Protein AF-A0A535MJB3-F1 (afdb_monomer_lite)

Foldseek 3Di:
DDQALQVLCQVPVAKDKDLALVDDPSGDPVCSVVCVVVLFGIKIKHFQDDPRHGPGIDMDTDSDRDDQDPVNNVVVNVVSPVVSVVVVVVVVVVVVVVVVVVVVVVVVVVVVVVVLVVLLVVLLVVLVVCVVVVHDLQVLQVSLCVVPVWKKFWAFPVRHTPYTVVRPDDCPQVSVVVVVVVVVDDDDFDQWDQGPVLQAIKGWDWQDDPRDTGTIMITGDRYRDDPSSVSNRNSSSPSNNVSVVVVVVVVVVVQVLLQLLLCQLQPNDPVSLVVSVVVCVVVVFQLQAWKKKKKKFKPCLVVLCVVVVNDPVVSVVLQVVLQVLLQVLLVVQVHDSRWDDDPRMIMGIHRDQDPVVVVVSLVSSQVVSCVSPPPIAMAMFMFHTDSDSNCNNVSVQLRVLQSVQCPDVVSPRGGYSVPCQCVSQVRRPDDDRPLVVLLCLQCVLVVVCCVVVVDPLLVLLVLCVVVVNDLVRSCVVVVHDSVVSVVSVVVSCVRRVADCVDPSSNVSSVSSSVSVVVVVVD

Sequence (522 aa):
RGQGLAGRVLQTTQPVQVDDYSHTRVISDDFIPLAQMESVRSALGAPLTVRGDIIGVLEVWRRRRSVFAAHEVRRLVAMADLVTIAIENARLNDAQATSMRRLETAYDTLERRVEATRQSAVMQRALIQLLLEGAGLAAIARSVATLTGDRVAILSTTLDALATHPRDLDITAMRTELRRVRRDRKGGAVAPIRMRDGGGWLSVHPIQAAGDSFGHVCLLGDDTPGDAEEIVIGQAALVAALHHLEQRAADEARADARDEIIWDLLHGSDEYQRAAARRAERLHIDLRRPHRVFCCQLQDIDLIARQEGLEPARTERARHQMRRILQRVSAQYGGPDLVSLRGNAMVAVAPCTDPASARALTAAATEQMTAVLPGLTTTWGVSRPHSNPLDYGVAYREATIAMRVAARPGGGDSAVFDELGVTRLLLAPGDQPDLAEYVKEVLGPVLDYDRERSTPLIATLRAYLESDCSLNAAAQRLSVHHKTLRYRLNRIGELTRLDLRRHEDRFRADLALRILQVSCSA

Secondary structure (DSSP, 8-state):
---SHHHHHHHHSS-EEES-TTS-SSS-GGGHHHHHHTT--EEEEEEEEETTEEEEEEEEEESS--PPPHHHHHHHHHHHHHHHHHHHHHHHHHHHHHHHHHHHHHHHHHHHHHHHHHHHHHHHHHHHHHHHTT--HHHHHHHHHHHHSSEEEEEETT--EEEEESTT---HHHHHHHHHHHHH-SSS-EEEEE-TTS--EEEEEEEEETTEEEEEEEEEESSPP-HHHHHHHHHHHHHHHHHHHHHHHHHHHHHHHHHHHHHHHHHS-HHHHHHHHHHHHHTT---SS-EEEEEEEEESHHHHHHHTT--HHHHHHHHHHHHHHHHHHHHHTT--S-EEEETTEEEEEEE--SHHHHHHHHHHHHHHHHHHSTT-EEEEEEPPPBSSGGGHHHHHHHHHHHHHHHTSTTS-SEEEGGG-TTHHHHHSPSS---HHHHHHHHHHHHHHHHHHHT--HHHHHHHHHHTTT-HHHHHHHTT--HHHHHHHHHHHHHHH---TTSHHHHHHHHHHHHHHHHHH--

Radius of gyration: 50.97 Å; chains: 1; bounding box: 108×56×154 Å

Structure (mmCIF, N/CA/C/O backbone):
data_AF-A0A535MJB3-F1
#
_entry.id   AF-A0A535MJB3-F1
#
loop_
_atom_site.group_PDB
_atom_site.id
_atom_site.type_symbol
_atom_site.label_atom_id
_atom_site.label_alt_id
_atom_site.label_comp_id
_atom_site.label_asym_id
_atom_site.label_entity_id
_atom_site.label_seq_id
_atom_site.pdbx_PDB_ins_code
_atom_site.Cartn_x
_atom_site.Cartn_y
_atom_site.Cartn_z
_atom_site.occupancy
_atom_site.B_iso_or_equiv
_atom_site.auth_seq_id
_atom_site.auth_comp_id
_atom_site.auth_asym_id
_atom_site.auth_atom_id
_atom_site.pdbx_PDB_model_num
ATOM 1 N N . ARG A 1 1 ? -31.994 -25.582 77.566 1.00 48.12 1 ARG A N 1
ATOM 2 C CA . ARG A 1 1 ? -33.355 -26.168 77.429 1.00 48.12 1 ARG A CA 1
ATOM 3 C C . ARG A 1 1 ? -34.012 -26.083 78.804 1.00 48.12 1 ARG A C 1
ATOM 5 O O . ARG A 1 1 ? -33.353 -26.446 79.764 1.00 48.12 1 ARG A O 1
ATOM 12 N N . GLY A 1 2 ? -35.191 -25.462 78.905 1.00 57.59 2 GLY A N 1
ATOM 13 C CA . GLY A 1 2 ? -35.684 -24.831 80.142 1.00 57.59 2 GLY A CA 1
ATOM 14 C C . GLY A 1 2 ? -35.956 -25.779 81.318 1.00 57.59 2 GLY A C 1
ATOM 15 O O . GLY A 1 2 ? -36.475 -26.874 81.118 1.00 57.59 2 GLY A O 1
ATOM 16 N N . GLN A 1 3 ? -35.625 -25.321 82.529 1.00 68.25 3 GLN A N 1
ATOM 17 C CA . GLN A 1 3 ? -35.770 -26.041 83.808 1.00 68.25 3 GLN A CA 1
ATOM 18 C C . GLN A 1 3 ? -37.000 -25.587 84.640 1.00 68.25 3 GLN A C 1
ATOM 20 O O . GLN A 1 3 ? -37.340 -26.232 85.630 1.00 68.25 3 GLN A O 1
ATOM 25 N N . GLY A 1 4 ? -37.700 -24.519 84.224 1.00 76.69 4 GLY A N 1
ATOM 26 C CA . GLY A 1 4 ? -38.928 -23.996 84.856 1.00 76.69 4 GLY A CA 1
ATOM 27 C C . GLY A 1 4 ? -40.231 -24.371 84.126 1.00 76.69 4 GLY A C 1
ATOM 28 O O . GLY A 1 4 ? -40.236 -25.246 83.257 1.00 76.69 4 GLY A O 1
ATOM 29 N N . LEU A 1 5 ? -41.337 -23.680 84.443 1.00 82.81 5 LEU A N 1
ATOM 30 C CA . LEU A 1 5 ? -42.672 -23.918 83.861 1.00 82.81 5 LEU A CA 1
ATOM 31 C C . LEU A 1 5 ? -42.659 -23.853 82.324 1.00 82.81 5 LEU A C 1
ATOM 33 O O . LEU A 1 5 ? -43.030 -24.834 81.679 1.00 82.81 5 LEU A O 1
ATOM 37 N N . ALA A 1 6 ? -42.124 -22.777 81.736 1.00 82.81 6 ALA A N 1
ATOM 38 C CA . ALA A 1 6 ? -41.922 -22.646 80.292 1.00 82.81 6 ALA A CA 1
ATOM 39 C C . ALA A 1 6 ? -41.120 -23.806 79.707 1.00 82.81 6 ALA A C 1
ATOM 41 O O . ALA A 1 6 ? -41.426 -24.301 78.627 1.00 82.81 6 ALA A O 1
ATOM 42 N N . GLY A 1 7 ? -40.103 -24.278 80.429 1.00 84.81 7 GLY A N 1
ATOM 43 C CA . GLY A 1 7 ? -39.298 -25.424 80.022 1.00 84.81 7 GLY A CA 1
ATOM 44 C C . GLY A 1 7 ? -40.116 -26.707 79.910 1.00 84.81 7 GLY A C 1
ATOM 45 O O . GLY A 1 7 ? -39.980 -27.440 78.932 1.00 84.81 7 GLY A O 1
ATOM 46 N N . ARG A 1 8 ? -41.008 -26.953 80.874 1.00 85.31 8 ARG A N 1
ATOM 47 C CA . ARG A 1 8 ? -41.922 -28.102 80.859 1.00 85.31 8 ARG A CA 1
ATOM 48 C C . ARG A 1 8 ? -42.970 -27.989 79.761 1.00 85.31 8 ARG A C 1
ATOM 50 O O . ARG A 1 8 ? -43.237 -28.988 79.100 1.00 85.31 8 ARG A O 1
ATOM 57 N N . VAL A 1 9 ? -43.506 -26.797 79.510 1.00 87.81 9 VAL A N 1
ATOM 58 C CA . VAL A 1 9 ? -44.417 -26.554 78.379 1.00 87.81 9 VAL A CA 1
ATOM 59 C C . VAL A 1 9 ? -43.702 -26.803 77.043 1.00 87.81 9 VAL A C 1
ATOM 61 O O . VAL A 1 9 ? -44.231 -27.514 76.192 1.00 87.81 9 VAL A O 1
ATOM 64 N N . LEU A 1 10 ? -42.461 -26.324 76.888 1.00 86.38 10 LEU A N 1
ATOM 65 C CA . LEU A 1 10 ? -41.626 -26.570 75.704 1.00 86.38 10 LEU A CA 1
ATOM 66 C C . LEU A 1 10 ? -41.298 -28.058 75.498 1.00 86.38 10 LEU A C 1
ATOM 68 O O . LEU A 1 10 ? -41.188 -28.507 74.364 1.00 86.38 10 LEU A O 1
ATOM 72 N N . GLN A 1 11 ? -41.123 -28.824 76.579 1.00 86.00 11 GLN A N 1
ATOM 73 C CA . GLN A 1 11 ? -40.849 -30.266 76.514 1.00 86.00 11 GLN A CA 1
ATOM 74 C C . GLN A 1 11 ? -42.094 -31.098 76.202 1.00 86.00 11 GLN A C 1
ATOM 76 O O . GLN A 1 11 ? -41.997 -32.106 75.510 1.00 86.00 11 GLN A O 1
ATOM 81 N N . THR A 1 12 ? -43.240 -30.727 76.775 1.00 86.75 12 THR A N 1
ATOM 82 C CA . THR A 1 12 ? -44.459 -31.547 76.725 1.00 86.75 12 THR A CA 1
ATOM 83 C C . THR A 1 12 ? -45.407 -31.152 75.607 1.00 86.75 12 THR A C 1
ATOM 85 O O . THR A 1 12 ? -46.304 -31.931 75.305 1.00 86.75 12 THR A O 1
ATOM 88 N N . THR A 1 13 ? -45.242 -29.974 74.991 1.00 85.75 13 THR A N 1
ATOM 89 C CA . THR A 1 13 ? -46.183 -29.396 74.005 1.00 85.75 13 THR A CA 1
ATOM 90 C C . THR A 1 13 ? -47.615 -29.251 74.541 1.00 85.75 13 THR A C 1
ATOM 92 O O . THR A 1 13 ? -48.563 -29.106 73.778 1.00 85.75 13 THR A O 1
ATOM 95 N N . GLN A 1 14 ? -47.784 -29.276 75.865 1.00 88.88 14 GLN A N 1
ATOM 96 C CA . GLN A 1 14 ? -49.074 -29.227 76.547 1.00 88.88 14 GLN A CA 1
ATOM 97 C C . GLN A 1 14 ? -49.087 -28.105 77.589 1.00 88.88 14 GLN A C 1
ATOM 99 O O . GLN A 1 14 ? -48.026 -27.713 78.084 1.00 88.88 14 GLN A O 1
ATOM 104 N N . PRO A 1 15 ? -50.268 -27.562 77.936 1.00 90.19 15 PRO A N 1
ATOM 105 C CA . PRO A 1 15 ? -50.373 -26.612 79.029 1.00 90.19 15 PRO A CA 1
ATOM 106 C C . PRO A 1 15 ? -49.953 -27.271 80.348 1.00 90.19 15 PRO A C 1
ATOM 108 O O . PRO A 1 15 ? -50.404 -28.367 80.683 1.00 90.19 15 PRO A O 1
ATOM 111 N N . VAL A 1 16 ? -49.097 -26.591 81.107 1.00 89.44 16 VAL A N 1
ATOM 112 C CA . VAL A 1 16 ? -48.596 -27.060 82.405 1.00 89.44 16 VAL A CA 1
ATOM 113 C C . VAL A 1 16 ? -49.017 -26.061 83.469 1.00 89.44 16 VAL A C 1
ATOM 115 O O . VAL A 1 16 ? -48.871 -24.853 83.286 1.00 89.44 16 VAL A O 1
ATOM 118 N N . GLN A 1 17 ? -49.517 -26.567 84.592 1.00 87.94 17 GLN A N 1
ATOM 119 C CA . GLN A 1 17 ? -49.867 -25.755 85.751 1.00 87.94 17 GLN A CA 1
ATOM 120 C C . GLN A 1 17 ? -49.060 -26.174 86.976 1.00 87.94 17 GLN A C 1
ATOM 122 O O . GLN A 1 17 ? -48.745 -27.350 87.164 1.00 87.94 17 GLN A O 1
ATOM 127 N N . VAL A 1 18 ? -48.746 -25.197 87.816 1.00 86.75 18 VAL A N 1
ATOM 128 C CA . VAL A 1 18 ? -48.123 -25.380 89.124 1.00 86.75 18 VAL A CA 1
ATOM 129 C C . VAL A 1 18 ? -48.975 -24.631 90.138 1.00 86.75 18 VAL A C 1
ATOM 131 O O . VAL A 1 18 ? -49.003 -23.401 90.150 1.00 86.75 18 VAL A O 1
ATOM 134 N N . ASP A 1 19 ? -49.675 -25.383 90.986 1.00 80.88 19 ASP A N 1
ATOM 135 C CA . ASP A 1 19 ? -50.611 -24.821 91.967 1.00 80.88 19 ASP A CA 1
ATOM 136 C C . ASP A 1 19 ? -49.896 -24.254 93.206 1.00 80.88 19 ASP A C 1
ATOM 138 O O . ASP A 1 19 ? -50.425 -23.361 93.871 1.00 80.88 19 ASP A O 1
ATOM 142 N N . ASP A 1 20 ? -48.686 -24.736 93.508 1.00 79.00 20 ASP A N 1
ATOM 143 C CA . ASP A 1 20 ? -47.818 -24.201 94.561 1.00 79.00 20 ASP A CA 1
ATOM 144 C C . ASP A 1 20 ? -46.334 -24.445 94.235 1.00 79.00 20 ASP A C 1
ATOM 146 O O . ASP A 1 20 ? -45.860 -25.581 94.273 1.00 79.00 20 ASP A O 1
ATOM 150 N N . TYR A 1 21 ? -45.590 -23.378 93.936 1.00 75.81 21 TYR A N 1
ATOM 151 C CA . TYR A 1 21 ? -44.147 -23.445 93.652 1.00 75.81 21 TYR A CA 1
ATOM 152 C C . TYR A 1 21 ? -43.311 -23.938 94.841 1.00 75.81 21 TYR A C 1
ATOM 154 O O . TYR A 1 21 ? -42.209 -24.436 94.641 1.00 75.81 21 TYR A O 1
ATOM 162 N N . SER A 1 22 ? -43.827 -23.834 96.069 1.00 68.75 22 SER A N 1
ATOM 163 C CA . SER A 1 22 ? -43.108 -24.185 97.304 1.00 68.75 22 SER A CA 1
ATOM 164 C C . SER A 1 22 ? -43.031 -25.700 97.552 1.00 68.75 22 SER A C 1
ATOM 166 O O . SER A 1 22 ? -42.207 -26.149 98.342 1.00 68.75 22 SER A O 1
ATOM 168 N N . HIS A 1 23 ? -43.902 -26.486 96.905 1.00 66.81 23 HIS A N 1
ATOM 169 C CA . HIS A 1 23 ? -44.064 -27.930 97.144 1.00 66.81 23 HIS A CA 1
ATOM 170 C C . HIS A 1 23 ? -44.236 -28.747 95.849 1.00 66.81 23 HIS A C 1
ATOM 172 O O . HIS A 1 23 ? -44.722 -29.880 95.876 1.00 66.81 23 HIS A O 1
ATOM 178 N N . THR A 1 24 ? -43.880 -28.181 94.697 1.00 68.94 24 THR A N 1
ATOM 179 C CA . THR A 1 24 ? -44.092 -28.820 93.394 1.00 68.94 24 THR A CA 1
ATOM 180 C C . THR A 1 24 ? -42.973 -29.798 93.040 1.00 68.94 24 THR A C 1
ATOM 182 O O . THR A 1 24 ? -41.804 -29.528 93.272 1.00 68.94 24 THR A O 1
ATOM 185 N N . ARG A 1 25 ? -43.330 -30.928 92.418 1.00 65.19 25 ARG A N 1
ATOM 186 C CA . ARG A 1 25 ? -42.381 -31.839 91.741 1.00 65.19 25 ARG A CA 1
ATOM 187 C C . ARG A 1 25 ? -42.398 -31.679 90.217 1.00 65.19 25 ARG A C 1
ATOM 189 O O . ARG A 1 25 ? -41.794 -32.467 89.498 1.00 65.19 25 ARG A O 1
ATOM 196 N N . VAL A 1 26 ? -43.173 -30.717 89.713 1.00 67.69 26 VAL A N 1
ATOM 197 C CA . VAL A 1 26 ? -43.464 -30.550 88.280 1.00 67.69 26 VAL A CA 1
ATOM 198 C C . VAL A 1 26 ? -42.339 -29.800 87.555 1.00 67.69 26 VAL A C 1
ATOM 200 O O . VAL A 1 26 ? -42.155 -30.000 86.355 1.00 67.69 26 VAL A O 1
ATOM 203 N N . ILE A 1 27 ? -41.583 -28.966 88.272 1.00 69.12 27 ILE A N 1
ATOM 204 C CA . ILE A 1 27 ? -40.461 -28.152 87.778 1.00 69.12 27 ILE A CA 1
ATOM 205 C C . ILE A 1 27 ? -39.213 -28.407 88.636 1.00 69.12 27 ILE A C 1
ATOM 207 O O . ILE A 1 27 ? -39.332 -28.929 89.740 1.00 69.12 27 ILE A O 1
ATOM 211 N N . SER A 1 28 ? -38.029 -28.071 88.122 1.00 68.69 28 SER A N 1
ATOM 212 C CA . SER A 1 28 ? -36.762 -28.252 88.843 1.00 68.69 28 SER A CA 1
ATOM 213 C C . SER A 1 28 ? -36.570 -27.190 89.934 1.00 68.69 28 SER A C 1
ATOM 215 O O . SER A 1 28 ? -36.968 -26.034 89.751 1.00 68.69 28 SER A O 1
ATOM 217 N N . ASP A 1 29 ? -35.921 -27.576 91.038 1.00 66.69 29 ASP A N 1
ATOM 218 C CA . ASP A 1 29 ? -35.663 -26.713 92.200 1.00 66.69 29 ASP A CA 1
ATOM 219 C C . ASP A 1 29 ? -34.815 -25.470 91.865 1.00 66.69 29 ASP A C 1
ATOM 221 O O . ASP A 1 29 ? -34.916 -24.447 92.544 1.00 66.69 29 ASP A O 1
ATOM 225 N N . ASP A 1 30 ? -34.068 -25.504 90.756 1.00 66.75 30 ASP A N 1
ATOM 226 C CA . ASP A 1 30 ? -33.245 -24.398 90.248 1.00 66.75 30 ASP A CA 1
ATOM 227 C C . ASP A 1 30 ? -34.058 -23.115 89.958 1.00 66.75 30 ASP A C 1
ATOM 229 O O . ASP A 1 30 ? -33.511 -22.012 89.948 1.00 66.75 30 ASP A O 1
ATOM 233 N N . PHE A 1 31 ? -35.375 -23.230 89.735 1.00 67.81 31 PHE A N 1
ATOM 234 C CA . PHE A 1 31 ? -36.259 -22.097 89.417 1.00 67.81 31 PHE A CA 1
ATOM 235 C C . PHE A 1 31 ? -36.985 -21.508 90.644 1.00 67.81 31 PHE A C 1
ATOM 237 O O . PHE A 1 31 ? -37.643 -20.468 90.545 1.00 67.81 31 PHE A O 1
ATOM 244 N N . ILE A 1 32 ? -36.869 -22.152 91.811 1.00 68.94 32 ILE A N 1
ATOM 245 C CA . ILE A 1 32 ? -37.527 -21.738 93.061 1.00 68.94 32 ILE A CA 1
ATOM 246 C C . ILE A 1 32 ? -37.017 -20.376 93.577 1.00 68.94 32 ILE A C 1
ATOM 248 O O . ILE A 1 32 ? -37.859 -19.564 93.970 1.00 68.94 32 ILE A O 1
ATOM 252 N N . PRO A 1 33 ? -35.706 -20.047 93.535 1.00 72.50 33 PRO A N 1
ATOM 253 C CA . PRO A 1 33 ? -35.213 -18.746 94.003 1.00 72.50 33 PRO A CA 1
ATOM 254 C C . PRO A 1 33 ? -35.792 -17.554 93.224 1.00 72.50 33 PRO A C 1
ATOM 256 O O . PRO A 1 33 ? -36.151 -16.538 93.819 1.00 72.50 33 PRO A O 1
ATOM 259 N N . LEU A 1 34 ? -35.946 -17.689 91.899 1.00 70.50 34 LEU A N 1
ATOM 260 C CA . LEU A 1 34 ? -36.523 -16.647 91.040 1.00 70.50 34 LEU A CA 1
ATOM 261 C C . LEU A 1 34 ? -38.026 -16.465 91.307 1.00 70.50 34 LEU A C 1
ATOM 263 O O . LEU A 1 34 ? -38.511 -15.340 91.403 1.00 70.50 34 LEU A O 1
ATOM 267 N N . ALA A 1 35 ? -38.758 -17.567 91.500 1.00 71.62 35 ALA A N 1
ATOM 268 C CA . ALA A 1 35 ? -40.174 -17.521 91.862 1.00 71.62 35 ALA A CA 1
ATOM 269 C C . ALA A 1 35 ? -40.405 -16.865 93.237 1.00 71.62 35 ALA A C 1
ATOM 271 O O . ALA A 1 35 ? -41.370 -16.119 93.406 1.00 71.62 35 ALA A O 1
ATOM 272 N N . GLN A 1 36 ? -39.512 -17.093 94.208 1.00 74.62 36 GLN A N 1
ATOM 273 C CA . GLN A 1 36 ? -39.560 -16.434 95.518 1.00 74.62 36 GLN A CA 1
ATOM 274 C C . GLN A 1 36 ? -39.304 -14.926 95.415 1.00 74.62 36 GLN A C 1
ATOM 276 O O . GLN A 1 36 ? -40.040 -14.151 96.025 1.00 74.62 36 GLN A O 1
ATOM 281 N N . MET A 1 37 ? -38.317 -14.513 94.614 1.00 76.81 37 MET A N 1
ATOM 282 C CA . MET A 1 37 ? -37.996 -13.100 94.380 1.00 76.81 37 MET A CA 1
ATOM 283 C C . MET A 1 37 ? -39.182 -12.335 93.768 1.00 76.81 37 MET A C 1
ATOM 285 O O . MET A 1 37 ? -39.531 -11.255 94.237 1.00 76.81 37 MET A O 1
ATOM 289 N N . GLU A 1 38 ? -39.875 -12.937 92.798 1.00 76.00 38 GLU A N 1
ATOM 290 C CA . GLU A 1 38 ? -41.050 -12.355 92.125 1.00 76.00 38 GLU A CA 1
ATOM 291 C C . GLU A 1 38 ? -42.381 -12.576 92.878 1.00 76.00 38 GLU A C 1
ATOM 293 O O . GLU A 1 38 ? -43.462 -12.181 92.421 1.00 76.00 38 GLU A O 1
ATOM 298 N N . SER A 1 39 ? -42.327 -13.206 94.060 1.00 81.75 39 SER A N 1
ATOM 299 C CA . SER A 1 39 ? -43.493 -13.607 94.861 1.00 81.75 39 SER A CA 1
ATOM 300 C C . SER A 1 39 ? -44.502 -14.481 94.099 1.00 81.75 39 SER A C 1
ATOM 302 O O . SER A 1 39 ? -45.697 -14.456 94.396 1.00 81.75 39 SER A O 1
ATOM 304 N N . VAL A 1 40 ? -44.052 -15.261 93.115 1.00 81.19 40 VAL A N 1
ATOM 305 C CA . VAL A 1 40 ? -44.893 -16.178 92.337 1.00 81.19 40 VAL A CA 1
ATOM 306 C C . VAL A 1 40 ? -45.221 -17.401 93.188 1.00 81.19 40 VAL A C 1
ATOM 308 O O . VAL A 1 40 ? -44.337 -18.102 93.674 1.00 81.19 40 VAL A O 1
ATOM 311 N N . ARG A 1 41 ? -46.516 -17.668 93.379 1.00 81.31 41 ARG A N 1
ATOM 312 C CA . ARG A 1 41 ? -47.005 -18.811 94.167 1.00 81.31 41 ARG A CA 1
ATOM 313 C C . ARG A 1 41 ? -47.668 -19.877 93.311 1.00 81.31 41 ARG A C 1
ATOM 315 O O . ARG A 1 41 ? -47.486 -21.055 93.596 1.00 81.31 41 ARG A O 1
ATOM 322 N N . SER A 1 42 ? -48.367 -19.484 92.253 1.00 85.12 42 SER A N 1
ATOM 323 C CA . SER A 1 42 ? -48.970 -20.410 91.290 1.00 85.12 42 SER A CA 1
ATOM 324 C C . SER A 1 42 ? -48.775 -19.883 89.874 1.00 85.12 42 SER A C 1
ATOM 326 O O . SER A 1 42 ? -48.785 -18.667 89.665 1.00 85.12 42 SER A O 1
ATOM 328 N N . ALA A 1 43 ? -48.635 -20.773 88.897 1.00 87.81 43 ALA A N 1
ATOM 329 C CA . ALA A 1 43 ? -48.493 -20.389 87.498 1.00 87.81 43 ALA A CA 1
ATOM 330 C C . ALA A 1 43 ? -49.147 -21.387 86.549 1.00 87.81 43 ALA A C 1
ATOM 332 O O . ALA A 1 43 ? -49.257 -22.576 86.843 1.00 87.81 43 ALA A O 1
ATOM 333 N N . LEU A 1 44 ? -49.540 -20.879 85.390 1.00 90.06 44 LEU A N 1
ATOM 334 C CA . LEU A 1 44 ? -50.072 -21.647 84.282 1.00 90.06 44 LEU A CA 1
ATOM 335 C C . LEU A 1 44 ? -49.362 -21.190 83.010 1.00 90.06 44 LEU A C 1
ATOM 337 O O . LEU A 1 44 ? -49.321 -19.995 82.725 1.00 90.06 44 LEU A O 1
ATOM 341 N N . GLY A 1 45 ? -48.808 -22.138 82.265 1.00 91.31 45 GLY A N 1
ATOM 342 C CA . GLY A 1 45 ? -48.166 -21.897 80.981 1.00 91.31 45 GLY A CA 1
ATOM 343 C C . GLY A 1 45 ? -48.902 -22.639 79.874 1.00 91.31 45 GLY A C 1
ATOM 344 O O . GLY A 1 45 ? -49.269 -23.800 80.052 1.00 91.31 45 GLY A O 1
ATOM 345 N N . ALA A 1 46 ? -49.102 -21.987 78.734 1.00 93.69 46 ALA A N 1
ATOM 346 C CA . ALA A 1 46 ? -49.636 -22.586 77.517 1.00 93.69 46 ALA A CA 1
ATOM 347 C C . ALA A 1 46 ? -48.638 -22.400 76.359 1.00 93.69 46 ALA A C 1
ATOM 349 O O . ALA A 1 46 ? -48.009 -21.342 76.258 1.00 93.69 46 ALA A O 1
ATOM 350 N N . PRO A 1 47 ? -48.448 -23.411 75.497 1.00 93.50 47 PRO A N 1
ATOM 351 C CA . PRO A 1 47 ? -47.502 -23.317 74.392 1.00 93.50 47 PRO A CA 1
ATOM 352 C C . PRO A 1 47 ? -48.046 -22.396 73.290 1.00 93.50 47 PRO A C 1
ATOM 354 O O . PRO A 1 47 ? -49.222 -22.462 72.947 1.00 93.50 47 PRO A O 1
ATOM 357 N N . LEU A 1 48 ? -47.182 -21.564 72.708 1.00 94.12 48 LEU A N 1
ATOM 358 C CA . LEU A 1 48 ? -47.463 -20.850 71.461 1.00 94.12 48 LEU A CA 1
ATOM 359 C C . LEU A 1 48 ? -47.008 -21.743 70.303 1.00 94.12 48 LEU A C 1
ATOM 361 O O . LEU A 1 48 ? -45.802 -21.953 70.149 1.00 94.12 48 LEU A O 1
ATOM 365 N N . THR A 1 49 ? -47.934 -22.309 69.526 1.00 89.56 49 THR A N 1
ATOM 366 C CA . THR A 1 49 ? -47.615 -23.323 68.499 1.00 89.56 49 THR A CA 1
ATOM 367 C C . THR A 1 49 ? -48.012 -22.900 67.090 1.00 89.56 49 THR A C 1
ATOM 369 O O . THR A 1 49 ? -49.152 -22.522 66.840 1.00 89.56 49 THR A O 1
ATOM 372 N N . VAL A 1 50 ? -47.077 -23.009 66.143 1.00 86.00 50 VAL A N 1
ATOM 373 C CA . VAL A 1 50 ? -47.302 -22.770 64.709 1.00 86.00 50 VAL A CA 1
ATOM 374 C C . VAL A 1 50 ? -46.993 -24.054 63.953 1.00 86.00 50 VAL A C 1
ATOM 376 O O . VAL A 1 50 ? -45.872 -24.543 64.001 1.00 86.00 50 VAL A O 1
ATOM 379 N N . ARG A 1 51 ? -47.984 -24.609 63.241 1.00 81.19 51 ARG A N 1
ATOM 380 C CA . ARG A 1 51 ? -47.829 -25.804 62.377 1.00 81.19 51 ARG A CA 1
ATOM 381 C C . ARG A 1 51 ? -47.133 -27.005 63.051 1.00 81.19 51 ARG A C 1
ATOM 383 O O . ARG A 1 51 ? -46.476 -27.788 62.377 1.00 81.19 51 ARG A O 1
ATOM 390 N N . GLY A 1 52 ? -47.316 -27.168 64.362 1.00 80.81 52 GLY A N 1
ATOM 391 C CA . GLY A 1 52 ? -46.729 -28.263 65.146 1.00 80.81 52 GLY A CA 1
ATOM 392 C C . GLY A 1 52 ? -45.428 -27.914 65.876 1.00 80.81 52 GLY A C 1
ATOM 393 O O . GLY A 1 52 ? -45.043 -28.656 66.775 1.00 80.81 52 GLY A O 1
ATOM 394 N N . ASP A 1 53 ? -44.812 -26.767 65.581 1.00 86.25 53 ASP A N 1
ATOM 395 C CA . ASP A 1 53 ? -43.598 -26.295 66.251 1.00 86.25 53 ASP A CA 1
ATOM 396 C C . ASP A 1 53 ? -43.925 -25.257 67.333 1.00 86.25 53 ASP A C 1
ATOM 398 O O . ASP A 1 53 ? -44.731 -24.344 67.127 1.00 86.25 53 ASP A O 1
ATOM 402 N N . ILE A 1 54 ? -43.288 -25.365 68.504 1.00 88.94 54 ILE A N 1
ATOM 403 C CA . ILE A 1 54 ? -43.450 -24.374 69.577 1.00 88.94 54 ILE A CA 1
ATOM 404 C C . ILE A 1 54 ? -42.551 -23.164 69.300 1.00 88.94 54 ILE A C 1
ATOM 406 O O . ILE A 1 54 ? -41.325 -23.279 69.299 1.00 88.94 54 ILE A O 1
ATOM 410 N N . ILE A 1 55 ? -43.157 -21.986 69.144 1.00 89.81 55 ILE A N 1
ATOM 411 C CA . ILE A 1 55 ? -42.457 -20.710 68.926 1.00 89.81 55 ILE A CA 1
ATOM 412 C C . ILE A 1 55 ? -42.241 -19.908 70.219 1.00 89.81 55 ILE A C 1
ATOM 414 O O . ILE A 1 55 ? -41.503 -18.922 70.212 1.00 89.81 55 ILE A O 1
ATOM 418 N N . GLY A 1 56 ? -42.878 -20.313 71.322 1.00 90.62 56 GLY A N 1
ATOM 419 C CA . GLY A 1 56 ? -42.772 -19.667 72.632 1.00 90.62 56 GLY A CA 1
ATOM 420 C C . GLY A 1 56 ? -43.748 -20.242 73.662 1.00 90.62 56 GLY A C 1
ATOM 421 O O . GLY A 1 56 ? -44.433 -21.229 73.403 1.00 90.62 56 GLY A O 1
ATOM 422 N N . VAL A 1 57 ? -43.821 -19.625 74.842 1.00 91.94 57 VAL A N 1
ATOM 423 C CA . VAL A 1 57 ? -44.762 -20.000 75.912 1.00 91.94 57 VAL A CA 1
ATOM 424 C C . VAL A 1 57 ? -45.440 -18.744 76.442 1.00 91.94 57 VAL A C 1
ATOM 426 O O . VAL A 1 57 ? -44.767 -17.756 76.725 1.00 91.94 57 VAL A O 1
ATOM 429 N N . LEU A 1 58 ? -46.763 -18.792 76.589 1.00 92.75 58 LEU A N 1
ATOM 430 C CA . LEU A 1 58 ? -47.547 -17.775 77.279 1.00 92.75 58 LEU A CA 1
ATOM 431 C C . LEU A 1 58 ? -47.756 -18.209 78.728 1.00 92.75 58 LEU A C 1
ATOM 433 O O . LEU A 1 58 ? -48.364 -19.250 78.973 1.00 92.75 58 LEU A O 1
ATOM 437 N N . GLU A 1 59 ? -47.277 -17.416 79.681 1.00 90.62 59 GLU A N 1
ATOM 438 C CA . GLU A 1 59 ? -47.405 -17.719 81.105 1.00 90.62 59 GLU A CA 1
ATOM 439 C C . GLU A 1 59 ? -48.265 -16.692 81.835 1.00 90.62 59 GLU A C 1
ATOM 441 O O . GLU A 1 59 ? -48.223 -15.494 81.558 1.00 90.62 59 GLU A O 1
ATOM 446 N N . VAL A 1 60 ? -49.026 -17.171 82.814 1.00 89.06 60 VAL A N 1
ATOM 447 C CA . VAL A 1 60 ? -49.753 -16.341 83.770 1.00 89.06 60 VAL A CA 1
ATOM 448 C C . VAL A 1 60 ? -49.368 -16.766 85.172 1.00 89.06 60 VAL A C 1
ATOM 450 O O . VAL A 1 60 ? -49.463 -17.942 85.527 1.00 89.06 60 VAL A O 1
ATOM 453 N N . TRP A 1 61 ? -48.974 -15.794 85.989 1.00 87.94 61 TRP A N 1
ATOM 454 C CA . TRP A 1 61 ? -48.539 -16.014 87.364 1.00 87.94 61 TRP A CA 1
ATOM 455 C C . TRP A 1 61 ? -49.512 -15.384 88.357 1.00 87.94 61 TRP A C 1
ATOM 457 O O . TRP A 1 61 ? -50.128 -14.348 88.104 1.00 87.94 61 TRP A O 1
ATOM 467 N N . ARG A 1 62 ? -49.647 -16.010 89.526 1.00 86.56 62 ARG A N 1
ATOM 468 C CA . ARG A 1 62 ? -50.421 -15.504 90.662 1.00 86.56 62 ARG A CA 1
ATOM 469 C C . ARG A 1 62 ? -49.511 -15.421 91.883 1.00 86.56 62 ARG A C 1
ATOM 471 O O . ARG A 1 62 ? -48.815 -16.379 92.213 1.00 86.56 62 ARG A O 1
ATOM 478 N N . ARG A 1 63 ? -49.577 -14.296 92.604 1.00 85.56 63 ARG A N 1
ATOM 479 C CA . ARG A 1 63 ? -48.854 -14.088 93.878 1.00 85.56 63 ARG A CA 1
ATOM 480 C C . ARG A 1 63 ? -49.530 -14.724 95.101 1.00 85.56 63 ARG A C 1
ATOM 482 O O . ARG A 1 63 ? -49.071 -14.583 96.227 1.00 85.56 63 ARG A O 1
ATOM 489 N N . ARG A 1 64 ? -50.637 -15.436 94.881 1.00 81.19 64 ARG A N 1
ATOM 490 C CA . ARG A 1 64 ? -51.393 -16.188 95.889 1.00 81.19 64 ARG A CA 1
ATOM 491 C C . ARG A 1 64 ? -51.511 -17.639 95.450 1.00 81.19 64 ARG A C 1
ATOM 493 O O . ARG A 1 64 ? -51.617 -17.889 94.250 1.00 81.19 64 ARG A O 1
ATOM 500 N N . ARG A 1 65 ? -51.561 -18.561 96.413 1.00 77.81 65 ARG A N 1
ATOM 501 C CA . ARG A 1 65 ? -51.847 -19.970 96.131 1.00 77.81 65 ARG A CA 1
ATOM 502 C C . ARG A 1 65 ? -53.244 -20.084 95.522 1.00 77.81 65 ARG A C 1
ATOM 504 O O . ARG A 1 65 ? -54.216 -19.595 96.097 1.00 77.81 65 ARG A O 1
ATOM 511 N N . SER A 1 66 ? -53.335 -20.683 94.345 1.00 79.06 66 SER A N 1
ATOM 512 C CA . SER A 1 66 ? -54.580 -20.865 93.608 1.00 79.06 66 SER A CA 1
ATOM 513 C C . SER A 1 66 ? -54.458 -22.084 92.714 1.00 79.06 66 SER A C 1
ATOM 515 O O . SER A 1 66 ? -53.474 -22.214 91.996 1.00 79.06 66 SER A O 1
ATOM 517 N N . VAL A 1 67 ? -55.496 -22.916 92.699 1.00 82.12 67 VAL A N 1
ATOM 518 C CA . VAL A 1 67 ? -55.640 -23.957 91.678 1.00 82.12 67 VAL A CA 1
ATOM 519 C C . VAL A 1 67 ? -56.232 -23.317 90.429 1.00 82.12 67 VAL A C 1
ATOM 521 O O . VAL A 1 67 ? -57.157 -22.507 90.547 1.00 82.12 67 VAL A O 1
ATOM 524 N N . PHE A 1 68 ? -55.694 -23.637 89.254 1.00 84.56 68 PHE A N 1
ATOM 525 C CA . PHE A 1 68 ? -56.300 -23.232 87.986 1.00 84.56 68 PHE A CA 1
ATOM 526 C C . PHE A 1 68 ? -57.401 -24.224 87.611 1.00 84.56 68 PHE A C 1
ATOM 528 O O . PHE A 1 68 ? -57.165 -25.418 87.432 1.00 84.56 68 PHE A O 1
ATOM 535 N N . ALA A 1 69 ? -58.635 -23.743 87.503 1.00 88.00 69 ALA A N 1
ATOM 536 C CA . ALA A 1 69 ? -59.747 -24.580 87.079 1.00 88.00 69 ALA A CA 1
ATOM 537 C C . ALA A 1 69 ? -59.648 -24.900 85.576 1.00 88.00 69 ALA A C 1
ATOM 539 O O . ALA A 1 69 ? -59.126 -24.112 84.788 1.00 88.00 69 ALA A O 1
ATOM 540 N N . ALA A 1 70 ? -60.243 -26.013 85.133 1.00 87.38 70 ALA A N 1
ATOM 541 C CA . ALA A 1 70 ? -60.169 -26.452 83.731 1.00 87.38 70 ALA A CA 1
ATOM 542 C C . ALA A 1 70 ? -60.644 -25.390 82.712 1.00 87.38 70 ALA A C 1
ATOM 544 O O . ALA A 1 70 ? -60.154 -25.328 81.587 1.00 87.38 70 ALA A O 1
ATOM 545 N N . HIS A 1 71 ? -61.588 -24.529 83.102 1.00 88.31 71 HIS A N 1
ATOM 546 C CA . HIS A 1 71 ? -62.068 -23.431 82.261 1.00 88.31 71 HIS A CA 1
ATOM 547 C C . HIS A 1 71 ? -61.084 -22.242 82.190 1.00 88.31 71 HIS A C 1
ATOM 549 O O . HIS A 1 71 ? -61.135 -21.465 81.241 1.00 88.31 71 HIS A O 1
ATOM 555 N N . GLU A 1 72 ? -60.194 -22.075 83.172 1.00 89.19 72 GLU A N 1
ATOM 556 C CA . GLU A 1 72 ? -59.099 -21.093 83.148 1.00 89.19 72 GLU A CA 1
ATOM 557 C C . GLU A 1 72 ? -57.955 -21.584 82.256 1.00 89.19 72 GLU A C 1
ATOM 559 O O . GLU A 1 72 ? -57.452 -20.811 81.445 1.00 89.19 72 GLU A O 1
ATOM 564 N N . VAL A 1 73 ? -57.628 -22.882 82.317 1.00 90.62 73 VAL A N 1
ATOM 565 C CA . VAL A 1 73 ? -56.655 -23.522 81.413 1.00 90.62 73 VAL A CA 1
ATOM 566 C C . VAL A 1 73 ? -57.086 -23.382 79.954 1.00 90.62 73 VAL A C 1
ATOM 568 O O . VAL A 1 73 ? -56.316 -22.892 79.132 1.00 90.62 73 VAL A O 1
ATOM 571 N N . ARG A 1 74 ? -58.346 -23.718 79.635 1.00 91.44 74 ARG A N 1
ATOM 572 C CA . ARG A 1 74 ? -58.895 -23.546 78.277 1.00 91.44 74 ARG A CA 1
ATOM 573 C C . ARG A 1 74 ? -58.848 -22.097 77.792 1.00 91.44 74 ARG A C 1
ATOM 575 O O . ARG A 1 74 ? -58.582 -21.869 76.618 1.00 91.44 74 ARG A O 1
ATOM 582 N N . ARG A 1 75 ? -59.088 -21.124 78.679 1.00 92.50 75 ARG A N 1
ATOM 583 C CA . ARG A 1 75 ? -58.995 -19.698 78.332 1.00 92.50 75 ARG A CA 1
ATOM 584 C C . ARG A 1 75 ? -57.567 -19.284 77.993 1.00 92.50 75 ARG A C 1
ATOM 586 O O . ARG A 1 75 ? -57.383 -18.581 77.007 1.00 92.50 75 ARG A O 1
ATOM 593 N N . LEU A 1 76 ? -56.573 -19.730 78.766 1.00 92.38 76 LEU A N 1
ATOM 594 C CA . LEU A 1 76 ? -55.179 -19.407 78.465 1.00 92.38 76 LEU A CA 1
ATOM 595 C C . LEU A 1 76 ? -54.716 -20.053 77.159 1.00 92.38 76 LEU A C 1
ATOM 597 O O . LEU A 1 76 ? -54.045 -19.389 76.382 1.00 92.38 76 LEU A O 1
ATOM 601 N N . VAL A 1 77 ? -55.098 -21.307 76.898 1.00 92.12 77 VAL A N 1
ATOM 602 C CA . VAL A 1 77 ? -54.794 -21.977 75.622 1.00 92.12 77 VAL A CA 1
ATOM 603 C C . VAL A 1 77 ? -55.415 -21.211 74.451 1.00 92.12 77 VAL A C 1
ATOM 605 O O . VAL A 1 77 ? -54.700 -20.859 73.525 1.00 92.12 77 VAL A O 1
ATOM 608 N N . ALA A 1 78 ? -56.692 -20.825 74.537 1.00 92.56 78 ALA A N 1
ATOM 609 C CA . ALA A 1 78 ? -57.326 -20.019 73.491 1.00 92.56 78 ALA A CA 1
ATOM 610 C C . ALA A 1 78 ? -56.637 -18.652 73.284 1.00 92.56 78 ALA A C 1
ATOM 612 O O . ALA A 1 78 ? -56.514 -18.175 72.158 1.00 92.56 78 ALA A O 1
ATOM 613 N N . MET A 1 79 ? -56.157 -18.013 74.358 1.00 94.12 79 MET A N 1
ATOM 614 C CA . MET A 1 79 ? -55.351 -16.791 74.255 1.00 94.12 79 MET A CA 1
ATOM 615 C C . MET A 1 79 ? -53.980 -17.055 73.626 1.00 94.12 79 MET A C 1
ATOM 617 O O . MET A 1 79 ? -53.536 -16.259 72.805 1.00 94.12 79 MET A O 1
ATOM 621 N N . ALA A 1 80 ? -53.321 -18.158 73.981 1.00 93.25 80 ALA A N 1
ATOM 622 C CA . ALA A 1 80 ? -52.055 -18.582 73.395 1.00 93.25 80 ALA A CA 1
ATOM 623 C C . ALA A 1 80 ? -52.199 -18.835 71.886 1.00 93.25 80 ALA A C 1
ATOM 625 O O . ALA A 1 80 ? -51.360 -18.371 71.115 1.00 93.25 80 ALA A O 1
ATOM 626 N N . ASP A 1 81 ? -53.294 -19.456 71.447 1.00 90.69 81 ASP A N 1
ATOM 627 C CA . ASP A 1 81 ? -53.598 -19.656 70.026 1.00 90.69 81 ASP A CA 1
ATOM 628 C C . ASP A 1 81 ? -53.760 -18.310 69.296 1.00 90.69 81 ASP A C 1
ATOM 630 O O . ASP A 1 81 ? -53.132 -18.078 68.261 1.00 90.69 81 ASP A O 1
ATOM 634 N N . LEU A 1 82 ? -54.524 -17.370 69.868 1.00 92.56 82 LEU A N 1
ATOM 635 C CA . LEU A 1 82 ? -54.704 -16.024 69.302 1.00 92.56 82 LEU A CA 1
ATOM 636 C C . LEU A 1 82 ? -53.393 -15.226 69.239 1.00 92.56 82 LEU A C 1
ATOM 638 O O . LEU A 1 82 ? -53.107 -14.583 68.228 1.00 92.56 82 LEU A O 1
ATOM 642 N N . VAL A 1 83 ? -52.580 -15.279 70.298 1.00 94.38 83 VAL A N 1
ATOM 643 C CA . VAL A 1 83 ? -51.260 -14.630 70.349 1.00 94.38 83 VAL A CA 1
ATOM 644 C C . VAL A 1 83 ? -50.324 -15.240 69.310 1.00 94.38 83 VAL A C 1
ATOM 646 O O . VAL A 1 83 ? -49.594 -14.511 68.643 1.00 94.38 83 VAL A O 1
ATOM 649 N N . THR A 1 84 ? -50.377 -16.558 69.120 1.00 93.56 84 THR A N 1
ATOM 650 C CA . THR A 1 84 ? -49.577 -17.248 68.105 1.00 93.56 84 THR A CA 1
ATOM 651 C C . THR A 1 84 ? -49.933 -16.768 66.699 1.00 93.56 84 THR A C 1
ATOM 653 O O . THR A 1 84 ? -49.037 -16.410 65.936 1.00 93.56 84 THR A O 1
ATOM 656 N N . ILE A 1 85 ? -51.228 -16.671 66.380 1.00 91.25 85 ILE A N 1
ATOM 657 C CA . ILE A 1 85 ? -51.702 -16.133 65.096 1.00 91.25 85 ILE A CA 1
ATOM 658 C C . ILE A 1 85 ? -51.222 -14.687 64.901 1.00 91.25 85 IL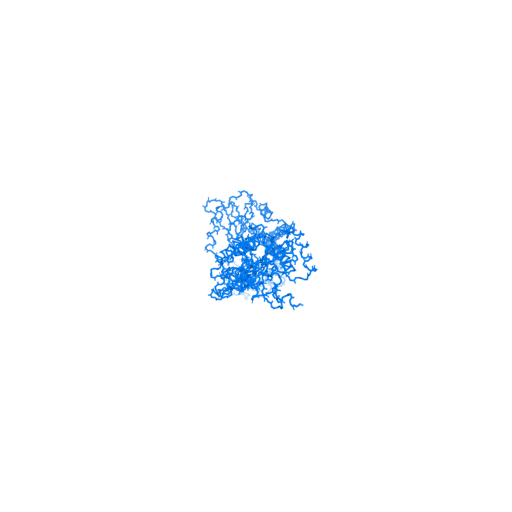E A C 1
ATOM 660 O O . ILE A 1 85 ? -50.751 -14.335 63.822 1.00 91.25 85 ILE A O 1
ATOM 664 N N . ALA A 1 86 ? -51.300 -13.848 65.937 1.00 92.38 86 ALA A N 1
ATOM 665 C CA . ALA A 1 86 ? -50.861 -12.455 65.858 1.00 92.38 86 ALA A CA 1
ATOM 666 C C . ALA A 1 86 ? -49.347 -12.322 65.610 1.00 92.38 86 ALA A C 1
ATOM 668 O O . ALA A 1 86 ? -48.935 -11.517 64.774 1.00 92.38 86 ALA A O 1
ATOM 669 N N . ILE A 1 87 ? -48.523 -13.126 66.294 1.00 91.25 87 ILE A N 1
ATOM 670 C CA . ILE A 1 87 ? -47.064 -13.154 66.097 1.00 91.25 87 ILE A CA 1
ATOM 671 C C . ILE A 1 87 ? -46.719 -13.632 64.685 1.00 91.25 87 ILE A C 1
ATOM 673 O O . ILE A 1 87 ? -45.851 -13.043 64.041 1.00 91.25 87 ILE A O 1
ATOM 677 N N . GLU A 1 88 ? -47.394 -14.671 64.193 1.00 89.94 88 GLU A N 1
ATOM 678 C CA . GLU A 1 88 ? -47.165 -15.196 62.846 1.00 89.94 88 GLU A CA 1
ATOM 679 C C . GLU A 1 88 ? -47.544 -14.166 61.777 1.00 89.94 88 GLU A C 1
ATOM 681 O O . GLU A 1 88 ? -46.758 -13.905 60.869 1.00 89.94 88 GLU A O 1
ATOM 686 N N . ASN A 1 89 ? -48.685 -13.491 61.931 1.00 89.88 89 ASN A N 1
ATOM 687 C CA . ASN A 1 89 ? -49.098 -12.418 61.027 1.00 89.88 89 ASN A CA 1
ATOM 688 C C . ASN A 1 89 ? -48.103 -11.248 61.024 1.00 89.88 89 ASN A C 1
ATOM 690 O O . ASN A 1 89 ? -47.769 -10.734 59.958 1.00 89.88 89 ASN A O 1
ATOM 694 N N . ALA A 1 90 ? -47.597 -10.838 62.192 1.00 90.50 90 ALA A N 1
ATOM 695 C CA . ALA A 1 90 ? -46.585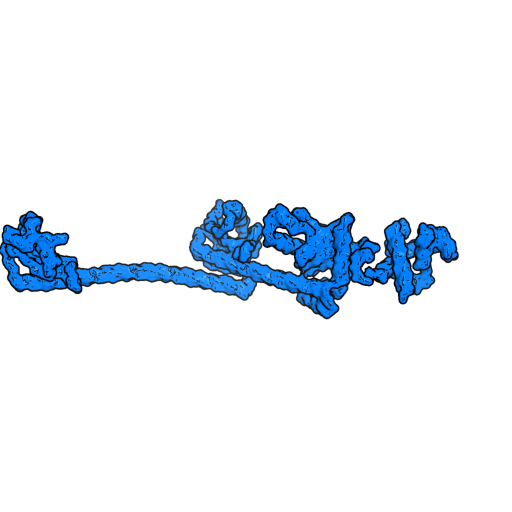 -9.787 62.283 1.00 90.50 90 ALA A CA 1
ATOM 696 C C . ALA A 1 90 ? -45.278 -10.196 61.583 1.00 90.50 90 ALA A C 1
ATOM 698 O O . ALA A 1 90 ? -44.749 -9.437 60.773 1.00 90.50 90 ALA A O 1
ATOM 699 N N . ARG A 1 91 ? -44.797 -11.426 61.819 1.00 89.69 91 ARG A N 1
ATOM 700 C CA . ARG A 1 91 ? -43.594 -11.965 61.163 1.00 89.69 91 ARG A CA 1
ATOM 701 C C . ARG A 1 91 ? -43.754 -12.079 59.650 1.00 89.69 91 ARG A C 1
ATOM 703 O O . ARG A 1 91 ? -42.826 -11.734 58.922 1.00 89.69 91 ARG A O 1
ATOM 710 N N . LEU A 1 92 ? -44.906 -12.553 59.177 1.00 90.69 92 LEU A N 1
ATOM 711 C CA . LEU A 1 92 ? -45.209 -12.659 57.749 1.00 90.69 92 LEU A CA 1
ATOM 712 C C . LEU A 1 92 ? -45.231 -11.280 57.084 1.00 90.69 92 LEU A C 1
ATOM 714 O O . LEU A 1 92 ? -44.610 -11.111 56.035 1.00 90.69 92 LEU A O 1
ATOM 718 N N . ASN A 1 93 ? -45.863 -10.288 57.717 1.00 92.75 93 ASN A N 1
ATOM 719 C CA . ASN A 1 93 ? -45.887 -8.914 57.215 1.00 92.75 93 ASN A CA 1
ATOM 720 C C . ASN A 1 93 ? -44.481 -8.298 57.159 1.00 92.75 93 ASN A C 1
ATOM 722 O O . ASN A 1 93 ? -44.110 -7.721 56.137 1.00 92.75 93 ASN A O 1
ATOM 726 N N . ASP A 1 94 ? -43.663 -8.471 58.201 1.00 92.50 94 ASP A N 1
ATOM 727 C CA . ASP A 1 94 ? -42.279 -7.980 58.218 1.00 92.50 94 ASP A CA 1
ATOM 728 C C . ASP A 1 94 ? -41.415 -8.657 57.141 1.00 92.50 94 ASP A C 1
ATOM 730 O O . ASP A 1 94 ? -40.624 -8.001 56.448 1.00 92.50 94 ASP A O 1
ATOM 734 N N . ALA A 1 95 ? -41.578 -9.971 56.955 1.00 92.75 95 ALA A N 1
ATOM 735 C CA . ALA A 1 95 ? -40.885 -10.731 55.920 1.00 92.75 95 ALA A CA 1
ATOM 736 C C . ALA A 1 95 ? -41.303 -10.288 54.506 1.00 92.75 95 ALA A C 1
ATOM 738 O O . ALA A 1 95 ? -40.442 -10.133 53.631 1.00 92.75 95 ALA A O 1
ATOM 739 N N . GLN A 1 96 ? -42.596 -10.024 54.284 1.00 92.62 96 GLN A N 1
ATOM 740 C CA . GLN A 1 96 ? -43.110 -9.467 53.031 1.00 92.62 96 GLN A CA 1
ATOM 741 C C . GLN A 1 96 ? -42.569 -8.057 52.777 1.00 92.62 96 GLN A C 1
ATOM 743 O O . GLN A 1 96 ? -42.004 -7.816 51.712 1.00 92.62 96 GLN A O 1
ATOM 748 N N . ALA A 1 97 ? -42.638 -7.154 53.759 1.00 92.31 97 ALA A N 1
ATOM 749 C CA . ALA A 1 97 ? -42.132 -5.785 53.638 1.00 92.31 97 ALA A CA 1
ATOM 750 C C . ALA A 1 97 ? -40.616 -5.738 53.374 1.00 92.31 97 ALA A C 1
ATOM 752 O O . ALA A 1 97 ? -40.113 -4.873 52.654 1.00 92.31 97 ALA A O 1
ATOM 753 N N . THR A 1 98 ? -39.857 -6.677 53.941 1.00 94.38 98 THR A N 1
ATOM 754 C CA . THR A 1 98 ? -38.416 -6.805 53.678 1.00 94.38 98 THR A CA 1
ATOM 755 C C . THR A 1 98 ? -38.145 -7.345 52.274 1.00 94.38 98 THR A C 1
ATOM 757 O O . THR A 1 98 ? -37.250 -6.852 51.587 1.00 94.38 98 THR A O 1
ATOM 760 N N . SER A 1 99 ? -38.924 -8.330 51.824 1.00 91.50 99 SER A N 1
ATOM 761 C CA . SER A 1 99 ? -38.798 -8.900 50.478 1.00 91.50 99 SER A CA 1
ATOM 762 C C . SER A 1 99 ? -39.164 -7.885 49.396 1.00 91.50 99 SER A C 1
ATOM 764 O O . SER A 1 99 ? -38.446 -7.776 48.407 1.00 91.50 99 SER A O 1
ATOM 766 N N . MET A 1 100 ? -40.216 -7.091 49.614 1.00 92.56 100 MET A N 1
ATOM 767 C CA . MET A 1 100 ? -40.665 -6.051 48.688 1.00 92.56 100 MET A CA 1
ATOM 768 C C . MET A 1 100 ? -39.603 -4.962 48.501 1.00 92.56 100 MET A C 1
ATOM 770 O O . MET A 1 100 ? -39.219 -4.687 47.369 1.00 92.56 100 MET A O 1
ATOM 774 N N . ARG A 1 101 ? -39.000 -4.469 49.594 1.00 93.56 101 ARG A N 1
ATOM 775 C CA . ARG A 1 101 ? -37.875 -3.515 49.530 1.00 93.56 101 ARG A CA 1
ATOM 776 C C . ARG A 1 101 ? -36.664 -4.059 48.769 1.00 93.56 101 ARG A C 1
ATOM 778 O O . ARG A 1 101 ? -36.023 -3.333 48.010 1.00 93.56 101 ARG A O 1
ATOM 785 N N . ARG A 1 102 ? -36.328 -5.342 48.959 1.00 92.81 102 ARG A N 1
ATOM 786 C CA . ARG A 1 102 ? -35.246 -5.992 48.197 1.00 92.81 102 ARG A CA 1
ATOM 787 C C . ARG A 1 102 ? -35.577 -6.070 46.709 1.00 92.81 102 ARG A C 1
ATOM 789 O O . ARG A 1 102 ? -34.683 -5.861 45.895 1.00 92.81 102 ARG A O 1
ATOM 796 N N . LEU A 1 103 ? -36.832 -6.366 46.372 1.00 92.56 103 LEU A N 1
ATOM 797 C CA . LEU A 1 103 ? -37.290 -6.462 44.990 1.00 92.56 103 LEU A CA 1
ATOM 798 C C . LEU A 1 103 ? -37.255 -5.098 44.293 1.00 92.56 103 LEU A C 1
ATOM 800 O O . LEU A 1 103 ? -36.720 -5.017 43.197 1.00 92.56 103 LEU A O 1
ATOM 804 N N . GLU A 1 104 ? -37.738 -4.040 44.948 1.00 92.81 104 GLU A N 1
ATOM 805 C CA . GLU A 1 104 ? -37.681 -2.658 44.442 1.00 92.81 104 GLU A CA 1
ATOM 806 C C . GLU A 1 104 ? -36.237 -2.233 44.165 1.00 92.81 104 GLU A C 1
ATOM 808 O O . GLU A 1 104 ? -35.898 -1.861 43.047 1.00 92.81 104 GLU A O 1
ATOM 813 N N . THR A 1 105 ? -35.339 -2.423 45.137 1.00 93.62 105 THR A N 1
ATOM 814 C CA . THR A 1 105 ? -33.919 -2.068 44.968 1.00 93.62 105 THR A CA 1
ATOM 815 C C . THR A 1 105 ? -33.264 -2.845 43.814 1.00 93.62 105 THR A C 1
ATOM 817 O O . THR A 1 105 ? -32.427 -2.315 43.073 1.00 93.62 105 THR A O 1
ATOM 820 N N . ALA A 1 106 ? -33.619 -4.125 43.658 1.00 90.44 106 ALA A N 1
ATOM 821 C CA . ALA A 1 106 ? -33.129 -4.957 42.566 1.00 90.44 106 ALA A CA 1
ATOM 822 C C . ALA A 1 106 ? -33.697 -4.509 41.211 1.00 90.44 106 ALA A C 1
ATOM 824 O O . ALA A 1 106 ? -32.943 -4.455 40.238 1.00 90.44 106 ALA A O 1
ATOM 825 N N . TYR A 1 107 ? -34.983 -4.154 41.158 1.00 88.69 107 TYR A N 1
ATOM 826 C CA . TYR A 1 107 ? -35.654 -3.655 39.962 1.00 88.69 107 TYR A CA 1
ATOM 827 C C . TYR A 1 107 ? -35.040 -2.330 39.500 1.00 88.69 107 TYR A C 1
ATOM 829 O O . TYR A 1 107 ? -34.586 -2.250 38.362 1.00 88.69 107 TYR A O 1
ATOM 837 N N . ASP A 1 108 ? -34.859 -1.366 40.405 1.00 89.94 108 ASP A N 1
ATOM 838 C CA . ASP A 1 108 ? -34.209 -0.078 40.116 1.00 89.94 108 ASP A CA 1
ATOM 839 C C . ASP A 1 108 ? -32.771 -0.249 39.607 1.00 89.94 108 ASP A C 1
ATOM 841 O O . ASP A 1 108 ? -32.256 0.531 38.802 1.00 89.94 108 ASP A O 1
ATOM 845 N N . THR A 1 109 ? -32.063 -1.264 40.107 1.00 87.50 109 THR A N 1
ATOM 846 C CA . THR A 1 109 ? -30.704 -1.578 39.645 1.00 87.50 109 THR A CA 1
ATOM 847 C C . THR A 1 109 ? -30.717 -2.219 38.261 1.00 87.50 109 THR A C 1
ATOM 849 O O . THR A 1 109 ? -29.855 -1.912 37.434 1.00 87.50 109 THR A O 1
ATOM 852 N N . LEU A 1 110 ? -31.679 -3.104 37.994 1.00 86.25 110 LEU A N 1
ATOM 853 C CA . LEU A 1 110 ? -31.839 -3.748 36.696 1.00 86.25 110 LEU A CA 1
ATOM 854 C C . LEU A 1 110 ? -32.252 -2.735 35.628 1.00 86.25 110 LEU A C 1
ATOM 856 O O . LEU A 1 110 ? -31.648 -2.720 34.561 1.00 86.25 110 LEU A O 1
ATOM 860 N N . GLU A 1 111 ? -33.213 -1.865 35.923 1.00 84.31 111 GLU A N 1
ATOM 861 C CA . GLU A 1 111 ? -33.707 -0.840 35.003 1.00 84.31 111 GLU A CA 1
ATOM 862 C C . GLU A 1 111 ? -32.583 0.112 34.577 1.00 84.31 111 GLU A C 1
ATOM 864 O O . GLU A 1 111 ? -32.362 0.314 33.383 1.00 84.31 111 GLU A O 1
ATOM 869 N N . ARG A 1 112 ? -31.756 0.566 35.530 1.00 80.94 112 ARG A N 1
ATOM 870 C CA . ARG A 1 112 ? -30.546 1.350 35.225 1.00 80.94 112 ARG A CA 1
ATOM 871 C C . ARG A 1 112 ? -29.566 0.607 34.313 1.00 80.94 112 ARG A C 1
ATOM 873 O O . ARG A 1 112 ? -29.008 1.210 33.399 1.00 80.94 112 ARG A O 1
ATOM 880 N N . ARG A 1 113 ? -29.350 -0.698 34.524 1.00 79.94 113 ARG A N 1
ATOM 881 C CA . ARG A 1 113 ? -28.462 -1.509 33.665 1.00 79.94 113 ARG A CA 1
ATOM 882 C C . ARG A 1 113 ? -29.037 -1.722 32.266 1.00 79.94 113 ARG A C 1
ATOM 884 O O . ARG A 1 113 ? -28.283 -1.676 31.293 1.00 79.94 113 ARG A O 1
ATOM 891 N N . VAL A 1 114 ? -30.341 -1.970 32.162 1.00 79.00 114 VAL A N 1
ATOM 892 C CA . VAL A 1 114 ? -31.031 -2.151 30.879 1.00 79.00 114 VAL A CA 1
ATOM 893 C C . VAL A 1 114 ? -30.964 -0.865 30.070 1.00 79.00 114 VAL A C 1
ATOM 895 O O . VAL A 1 114 ? -30.579 -0.921 28.905 1.00 79.00 114 VAL A O 1
ATOM 898 N N . GLU A 1 115 ? -31.245 0.286 30.681 1.00 77.62 115 GLU A N 1
ATOM 899 C CA . GLU A 1 115 ? -31.209 1.564 29.972 1.00 77.62 115 GLU A CA 1
ATOM 900 C C . GLU A 1 115 ? -29.786 1.927 29.524 1.00 77.62 115 GLU A C 1
ATOM 902 O O . GLU A 1 115 ? -29.591 2.254 28.355 1.00 77.62 115 GLU A O 1
ATOM 907 N N . ALA A 1 116 ? -28.767 1.739 30.371 1.00 73.62 116 ALA A N 1
ATOM 908 C CA . ALA A 1 116 ? -27.368 1.940 29.976 1.00 73.62 116 ALA A CA 1
ATOM 909 C C . ALA A 1 116 ? -26.953 1.036 28.795 1.00 73.62 116 ALA A C 1
ATOM 911 O O . ALA A 1 116 ? -26.300 1.477 27.846 1.00 73.62 116 ALA A O 1
ATOM 912 N N . THR A 1 117 ? -27.380 -0.231 28.810 1.00 76.25 117 THR A N 1
ATOM 913 C CA . THR A 1 117 ? -27.112 -1.177 27.713 1.00 76.25 117 THR A CA 1
ATOM 914 C C . THR A 1 117 ? -27.841 -0.764 26.434 1.00 76.25 117 THR A C 1
ATOM 916 O O . THR A 1 117 ? -27.266 -0.810 25.346 1.00 76.25 117 THR A O 1
ATOM 919 N N . ARG A 1 118 ? -29.100 -0.324 26.550 1.00 77.00 118 ARG A N 1
ATOM 920 C CA . ARG A 1 118 ? -29.920 0.135 25.424 1.00 77.00 118 ARG A CA 1
ATOM 921 C C . ARG A 1 118 ? -29.310 1.371 24.773 1.00 77.00 118 ARG A C 1
ATOM 923 O O . ARG A 1 118 ? -29.198 1.407 23.551 1.00 77.00 118 ARG A O 1
ATOM 930 N N . GLN A 1 119 ? -28.863 2.336 25.573 1.00 74.31 119 GLN A N 1
ATOM 931 C CA . GLN A 1 119 ? -28.183 3.538 25.093 1.00 74.31 119 GLN A CA 1
ATOM 932 C C . GLN A 1 119 ? -26.881 3.192 24.366 1.00 74.31 119 GLN A C 1
ATOM 934 O O . GLN A 1 119 ? -26.687 3.637 23.238 1.00 74.31 119 GLN A O 1
ATOM 939 N N . SER A 1 120 ? -26.050 2.313 24.937 1.00 72.31 120 SER A N 1
ATOM 940 C CA . SER A 1 120 ? -24.821 1.830 24.290 1.00 72.31 120 SER A CA 1
ATOM 941 C C . SER A 1 120 ? -25.089 1.139 22.943 1.00 72.31 120 SER A C 1
ATOM 943 O O . SER A 1 120 ? -24.381 1.387 21.966 1.00 72.31 120 SER A O 1
ATOM 945 N N . ALA A 1 121 ? -26.153 0.333 22.850 1.00 74.38 121 ALA A N 1
ATOM 946 C CA . ALA A 1 121 ? -26.542 -0.347 21.613 1.00 74.38 121 ALA A CA 1
ATOM 947 C C . ALA A 1 121 ? -27.080 0.615 20.535 1.00 74.38 121 ALA A C 1
ATOM 949 O O . ALA A 1 121 ? -26.795 0.442 19.347 1.00 74.38 121 ALA A O 1
ATOM 950 N N . VAL A 1 122 ? -27.850 1.636 20.929 1.00 78.06 122 VAL A N 1
ATOM 951 C CA . VAL A 1 122 ? -28.314 2.702 20.020 1.00 78.06 122 VAL A CA 1
ATOM 952 C C . VAL A 1 122 ? -27.119 3.492 19.484 1.00 78.06 122 VAL A C 1
ATOM 954 O O . VAL A 1 122 ? -27.042 3.735 18.280 1.00 78.06 122 VAL A O 1
ATOM 957 N N . MET A 1 123 ? -26.159 3.809 20.355 1.00 72.19 123 MET A N 1
ATOM 958 C CA . MET A 1 123 ? -24.915 4.500 20.013 1.00 72.19 123 MET A CA 1
ATOM 959 C C . MET A 1 123 ? -24.088 3.715 18.987 1.00 72.19 123 MET A C 1
ATOM 961 O O . MET A 1 123 ? -23.717 4.246 17.939 1.00 72.19 123 MET A O 1
ATOM 965 N N . GLN A 1 124 ? -23.889 2.416 19.241 1.00 72.44 124 GLN A N 1
ATOM 966 C CA . GLN A 1 124 ? -23.228 1.493 18.315 1.00 72.44 124 GLN A CA 1
ATOM 967 C C . GLN A 1 124 ? -23.896 1.484 16.950 1.00 72.44 124 GLN A C 1
ATOM 969 O O . GLN A 1 124 ? -23.212 1.586 15.934 1.00 72.44 124 GLN A O 1
ATOM 974 N N . ARG A 1 125 ? -25.229 1.377 16.913 1.00 79.62 125 ARG A N 1
ATOM 975 C CA . ARG A 1 125 ? -25.976 1.387 15.652 1.00 79.62 125 ARG A CA 1
ATOM 976 C C . ARG A 1 125 ? -25.773 2.681 14.881 1.00 79.62 125 ARG A C 1
ATOM 978 O O . ARG A 1 125 ? -25.503 2.600 13.690 1.00 79.62 125 ARG A O 1
ATOM 985 N N . ALA A 1 126 ? -25.857 3.835 15.541 1.00 75.81 126 ALA A N 1
ATOM 986 C CA . ALA A 1 126 ? -25.658 5.126 14.888 1.00 75.81 126 ALA A CA 1
ATOM 987 C C . ALA A 1 126 ? -24.252 5.243 14.274 1.00 75.81 126 ALA A C 1
ATOM 989 O O . ALA A 1 126 ? -24.116 5.642 13.120 1.00 75.81 126 ALA A O 1
ATOM 990 N N . LEU A 1 127 ? -23.208 4.834 15.005 1.00 72.25 127 LEU A N 1
ATOM 991 C CA . LEU A 1 127 ? -21.828 4.891 14.513 1.00 72.25 127 LEU A CA 1
ATOM 992 C C . LEU A 1 127 ? -21.544 3.870 13.399 1.00 72.25 127 LEU A C 1
ATOM 994 O O . LEU A 1 127 ? -20.863 4.201 12.431 1.00 72.25 127 LEU A O 1
ATOM 998 N N . ILE A 1 128 ? -22.079 2.649 13.492 1.00 75.19 128 ILE A N 1
ATOM 999 C CA . ILE A 1 128 ? -21.959 1.639 12.425 1.00 75.19 128 ILE A CA 1
ATOM 1000 C C . ILE A 1 128 ? -22.716 2.086 11.171 1.00 75.19 128 ILE A C 1
ATOM 1002 O O . ILE A 1 128 ? -22.246 1.873 10.058 1.00 75.19 128 ILE A O 1
ATOM 1006 N N . GLN A 1 129 ? -23.869 2.735 11.327 1.00 80.00 129 GLN A N 1
ATOM 1007 C CA . GLN A 1 129 ? -24.640 3.224 10.192 1.00 80.00 129 GLN A CA 1
ATOM 1008 C C . GLN A 1 129 ? -23.886 4.312 9.411 1.00 80.00 129 GLN A C 1
ATOM 1010 O O . GLN A 1 129 ? -23.896 4.281 8.185 1.00 80.00 129 GLN A O 1
ATOM 1015 N N . LEU A 1 130 ? -23.132 5.186 10.091 1.00 76.69 130 LEU A N 1
ATOM 1016 C CA . LEU A 1 130 ? -22.234 6.143 9.427 1.00 76.69 130 LEU A CA 1
ATOM 1017 C C . LEU A 1 130 ? -21.173 5.451 8.565 1.00 76.69 130 LEU A C 1
ATOM 1019 O O . LEU A 1 130 ? -20.860 5.928 7.477 1.00 76.69 130 LEU A O 1
ATOM 1023 N N . LEU A 1 131 ? -20.629 4.327 9.036 1.00 73.06 131 LEU A N 1
ATOM 1024 C CA . LEU A 1 131 ? -19.677 3.539 8.258 1.00 73.06 131 LEU A CA 1
ATOM 1025 C C . LEU A 1 131 ? -20.345 2.938 7.009 1.00 73.06 131 LEU A C 1
ATOM 1027 O O . LEU A 1 131 ? -19.808 3.068 5.914 1.00 73.06 131 LEU A O 1
ATOM 1031 N N . LEU A 1 132 ? -21.542 2.356 7.154 1.00 72.00 132 LEU A N 1
ATOM 1032 C CA . LEU A 1 132 ? -22.310 1.793 6.032 1.00 72.00 132 LEU A CA 1
ATOM 1033 C C . LEU A 1 132 ? -22.700 2.846 4.984 1.00 72.00 132 LEU A C 1
ATOM 1035 O O . LEU A 1 132 ? -22.777 2.538 3.797 1.00 72.00 132 LEU A O 1
ATOM 1039 N N . GLU A 1 133 ? -22.916 4.091 5.404 1.00 79.00 133 GLU A N 1
ATOM 1040 C CA . GLU A 1 133 ? -23.178 5.233 4.520 1.00 79.00 133 GLU A CA 1
ATOM 1041 C C . GLU A 1 133 ? -21.898 5.783 3.853 1.00 79.00 133 GLU A C 1
ATOM 1043 O O . GLU A 1 133 ? -21.957 6.745 3.085 1.00 79.00 133 GLU A O 1
ATOM 1048 N N . GLY A 1 134 ? -20.730 5.182 4.119 1.00 68.44 134 GLY A N 1
ATOM 1049 C CA . GLY A 1 134 ? -19.437 5.605 3.578 1.00 68.44 134 GLY A CA 1
ATOM 1050 C C . GLY A 1 134 ? -18.932 6.920 4.175 1.00 68.44 134 GLY A C 1
ATOM 1051 O O . GLY A 1 134 ? -18.113 7.615 3.565 1.00 68.44 134 GLY A O 1
ATOM 1052 N N . ALA A 1 135 ? -19.426 7.307 5.352 1.00 76.50 135 ALA A N 1
ATOM 1053 C CA . ALA A 1 135 ? -19.068 8.567 5.974 1.00 76.50 135 ALA A CA 1
ATOM 1054 C C . ALA A 1 135 ? -17.619 8.523 6.499 1.00 76.50 135 ALA A C 1
ATOM 1056 O O . ALA A 1 135 ? -17.216 7.616 7.224 1.00 76.50 135 ALA A O 1
ATOM 1057 N N . GLY A 1 136 ? -16.810 9.520 6.128 1.00 86.06 136 GLY A N 1
ATOM 1058 C CA . GLY A 1 136 ? -15.405 9.596 6.546 1.00 86.06 136 GLY A CA 1
ATOM 1059 C C . GLY A 1 136 ? -15.212 9.944 8.029 1.00 86.06 136 GLY A C 1
ATOM 1060 O O . GLY A 1 136 ? -16.151 10.332 8.726 1.00 86.06 136 GLY A O 1
ATOM 1061 N N . LEU A 1 137 ? -13.958 9.915 8.496 1.00 90.31 137 LEU A N 1
ATOM 1062 C CA . LEU A 1 137 ? -13.565 10.215 9.889 1.00 90.31 137 LEU A CA 1
ATOM 1063 C C . LEU A 1 137 ? -14.156 11.527 10.450 1.00 90.31 137 LEU A C 1
ATOM 1065 O O . LEU A 1 137 ? -14.480 11.616 11.632 1.00 90.31 137 LEU A O 1
ATOM 1069 N N . ALA A 1 138 ? -14.363 12.543 9.607 1.00 91.00 138 ALA A N 1
ATOM 1070 C CA . ALA A 1 138 ? -14.986 13.805 10.011 1.00 91.00 138 ALA A CA 1
ATOM 1071 C C . ALA A 1 138 ? -16.465 13.676 10.414 1.00 91.00 138 ALA A C 1
ATOM 1073 O O . ALA A 1 138 ? -16.949 14.480 11.209 1.00 91.00 138 ALA A O 1
ATOM 1074 N N . ALA A 1 139 ? -17.202 12.711 9.861 1.00 89.44 139 ALA A N 1
ATOM 1075 C CA . ALA A 1 139 ? -18.569 12.420 10.283 1.00 89.44 139 ALA A CA 1
ATOM 1076 C C . ALA A 1 139 ? -18.583 11.714 11.641 1.00 89.44 139 ALA A C 1
ATOM 1078 O O . ALA A 1 139 ? -19.351 12.111 12.509 1.00 89.44 139 ALA A O 1
ATOM 1079 N N . ILE A 1 140 ? -17.663 10.767 11.855 1.00 89.56 140 ILE A N 1
ATOM 1080 C CA . ILE A 1 140 ? -17.480 10.099 13.151 1.00 89.56 140 ILE A CA 1
ATOM 1081 C C . ILE A 1 140 ? -17.177 11.138 14.239 1.00 89.56 140 ILE A C 1
ATOM 1083 O O . ILE A 1 140 ? -17.868 11.178 15.252 1.00 89.56 140 ILE A O 1
ATOM 1087 N N . ALA A 1 141 ? -16.212 12.037 14.003 1.00 92.19 141 ALA A N 1
ATOM 1088 C CA . ALA A 1 141 ? -15.861 13.092 14.958 1.00 92.19 141 ALA A CA 1
ATOM 1089 C C . ALA A 1 141 ? -17.051 14.015 15.288 1.00 92.19 141 ALA A C 1
ATOM 1091 O O . ALA A 1 141 ? -17.271 14.338 16.453 1.00 92.19 141 ALA A O 1
ATOM 1092 N N . ARG A 1 142 ? -17.853 14.398 14.280 1.00 91.19 142 ARG A N 1
ATOM 1093 C CA . ARG A 1 142 ? -19.087 15.183 14.474 1.00 91.19 142 ARG A CA 1
ATOM 1094 C C . ARG A 1 142 ? -20.120 14.449 15.318 1.00 91.19 142 ARG A C 1
ATOM 1096 O O . ARG A 1 142 ? -20.711 15.050 16.209 1.00 91.19 142 ARG A O 1
ATOM 1103 N N . SER A 1 143 ? -20.363 13.176 15.025 1.00 88.31 143 SER A N 1
ATOM 1104 C CA . SER A 1 143 ? -21.372 12.392 15.732 1.00 88.31 143 SER A CA 1
ATOM 1105 C C . SER A 1 143 ? -20.984 12.173 17.185 1.00 88.31 143 SER A C 1
ATOM 1107 O O . SER A 1 143 ? -21.816 12.408 18.051 1.00 88.31 143 SER A O 1
ATOM 1109 N N . VAL A 1 144 ? -19.720 11.841 17.467 1.00 89.50 144 VAL A N 1
ATOM 1110 C CA . VAL A 1 144 ? -19.218 11.746 18.848 1.00 89.50 144 VAL A CA 1
ATOM 1111 C C . VAL A 1 144 ? -19.404 13.071 19.581 1.00 89.50 144 VAL A C 1
ATOM 1113 O O . VAL A 1 144 ? -20.001 13.079 20.648 1.00 89.50 144 VAL A O 1
ATOM 1116 N N . ALA A 1 145 ? -19.004 14.192 18.974 1.00 91.25 145 ALA A N 1
ATOM 1117 C CA . ALA A 1 145 ? -19.166 15.511 19.585 1.00 91.25 145 ALA A CA 1
ATOM 1118 C C . ALA A 1 145 ? -20.638 15.890 19.821 1.00 91.25 145 ALA A C 1
ATOM 1120 O O . ALA A 1 145 ? -20.958 16.567 20.787 1.00 91.25 145 ALA A O 1
ATOM 1121 N N . THR A 1 146 ? -21.553 15.447 18.955 1.00 88.31 146 THR A N 1
ATOM 1122 C CA . THR A 1 146 ? -22.999 15.680 19.129 1.00 88.31 146 THR A CA 1
ATOM 1123 C C . THR A 1 146 ? -23.566 14.856 20.287 1.00 88.31 146 THR A C 1
ATOM 1125 O O . THR A 1 146 ? -24.503 15.289 20.949 1.00 88.31 146 THR A O 1
ATOM 1128 N N . LEU A 1 147 ? -23.011 13.665 20.517 1.00 84.12 147 LEU A N 1
ATOM 1129 C CA . LEU A 1 147 ? -23.468 12.729 21.542 1.00 84.12 147 LEU A CA 1
ATOM 1130 C C . LEU A 1 147 ? -22.919 13.063 22.930 1.00 84.12 147 LEU A C 1
ATOM 1132 O O . LEU A 1 147 ? -23.638 12.893 23.908 1.00 84.12 147 LEU A O 1
ATOM 1136 N N . THR A 1 148 ? -21.673 13.531 23.016 1.00 86.44 148 THR A N 1
ATOM 1137 C CA . THR A 1 148 ? -21.033 13.889 24.291 1.00 86.44 148 THR A CA 1
ATOM 1138 C C . THR A 1 148 ? -21.127 15.381 24.609 1.00 86.44 148 THR A C 1
ATOM 1140 O O . THR A 1 148 ? -21.030 15.761 25.766 1.00 86.44 148 THR A O 1
ATOM 1143 N N . GLY A 1 149 ? -21.312 16.243 23.603 1.00 86.75 149 GLY A N 1
ATOM 1144 C CA . GLY A 1 149 ? -21.225 17.701 23.752 1.00 86.75 149 GLY A CA 1
ATOM 1145 C C . GLY A 1 149 ? -19.790 18.248 23.775 1.00 86.75 149 GLY A C 1
ATOM 1146 O O . GLY A 1 149 ? -19.602 19.461 23.832 1.00 86.75 149 GLY A O 1
ATOM 1147 N N . ASP A 1 150 ? -18.788 17.373 23.679 1.00 91.00 150 ASP A N 1
ATOM 1148 C CA . ASP A 1 150 ? -17.373 17.711 23.840 1.00 91.00 150 ASP A CA 1
ATOM 1149 C C . ASP A 1 150 ? -16.634 17.909 22.510 1.00 91.00 150 ASP A C 1
ATOM 1151 O O . ASP A 1 150 ? -17.123 17.634 21.408 1.00 91.00 150 ASP A O 1
ATOM 1155 N N . ARG A 1 151 ? -15.383 18.364 22.617 1.00 93.56 151 ARG A N 1
ATOM 1156 C CA . ARG A 1 151 ? -14.467 18.528 21.485 1.00 93.56 151 ARG A CA 1
ATOM 1157 C C . ARG A 1 151 ? -13.802 17.190 21.164 1.00 93.56 151 ARG A C 1
ATOM 1159 O O . ARG A 1 151 ? -13.302 16.509 22.054 1.00 93.56 151 ARG A O 1
ATOM 1166 N N . VAL A 1 152 ? -13.751 16.821 19.888 1.00 94.25 152 VAL A N 1
ATOM 1167 C CA . VAL A 1 152 ? -13.244 15.521 19.421 1.00 94.25 152 VAL A CA 1
ATOM 1168 C C . VAL A 1 152 ? -12.121 15.715 18.416 1.00 94.25 152 VAL A C 1
ATOM 1170 O O . VAL A 1 152 ? -12.213 16.540 17.508 1.00 94.25 152 VAL A O 1
ATOM 1173 N N . ALA A 1 153 ? -11.083 14.894 18.513 1.00 94.75 153 ALA A N 1
ATOM 1174 C CA . ALA A 1 153 ? -10.030 14.819 17.515 1.00 94.75 153 ALA A CA 1
ATOM 1175 C C . ALA A 1 153 ? -9.660 13.370 17.203 1.00 94.75 153 ALA A C 1
ATOM 1177 O O . ALA A 1 153 ? -9.453 12.552 18.093 1.00 94.75 153 ALA A O 1
ATOM 1178 N N . ILE A 1 154 ? -9.533 13.065 15.918 1.00 94.19 154 ILE A N 1
ATOM 1179 C CA . ILE A 1 154 ? -9.016 11.803 15.402 1.00 94.19 154 ILE A CA 1
ATOM 1180 C C . ILE A 1 154 ? -7.634 12.096 14.836 1.00 94.19 154 ILE A C 1
ATOM 1182 O O . ILE A 1 154 ? -7.483 12.895 13.908 1.00 94.19 154 ILE A O 1
ATOM 1186 N N . LEU A 1 155 ? -6.620 11.470 15.418 1.00 92.81 155 LEU A N 1
ATOM 1187 C CA . LEU A 1 155 ? -5.217 11.746 15.144 1.00 92.81 155 LEU A CA 1
ATOM 1188 C C . LEU A 1 155 ? -4.535 10.522 14.544 1.00 92.81 155 LEU A C 1
ATOM 1190 O O . LEU A 1 155 ? -4.807 9.401 14.964 1.00 92.81 155 LEU A O 1
ATOM 1194 N N . SER A 1 156 ? -3.599 10.735 13.624 1.00 88.69 156 SER A N 1
ATOM 1195 C CA . SER A 1 156 ? -2.756 9.680 13.057 1.00 88.69 156 SER A CA 1
ATOM 1196 C C . SER A 1 156 ? -1.754 9.119 14.080 1.00 88.69 156 SER A C 1
ATOM 1198 O O . SER A 1 156 ? -1.580 9.632 15.191 1.00 88.69 156 SER A O 1
ATOM 1200 N N . THR A 1 157 ? -0.994 8.094 13.690 1.00 84.19 157 THR A N 1
ATOM 1201 C CA . THR A 1 157 ? 0.150 7.600 14.477 1.00 84.19 157 THR A CA 1
ATOM 1202 C C . THR A 1 157 ? 1.279 8.626 14.632 1.00 84.19 157 THR A C 1
ATOM 1204 O O . THR A 1 157 ? 2.038 8.538 15.602 1.00 84.19 157 THR A O 1
ATOM 1207 N N . THR A 1 158 ? 1.377 9.610 13.733 1.00 82.06 158 THR A N 1
ATOM 1208 C CA . THR A 1 158 ? 2.292 10.765 13.811 1.00 82.06 158 THR A CA 1
ATOM 1209 C C . THR A 1 158 ? 1.713 11.942 14.603 1.00 82.06 158 THR A C 1
ATOM 1211 O O . THR A 1 158 ? 2.437 12.896 14.889 1.00 82.06 158 THR A O 1
ATOM 1214 N N . LEU A 1 159 ? 0.462 11.826 15.072 1.00 86.06 159 LEU A N 1
ATOM 1215 C CA . LEU A 1 159 ? -0.305 12.857 15.785 1.00 86.06 159 LEU A CA 1
ATOM 1216 C C . LEU A 1 159 ? -0.668 14.076 14.918 1.00 86.06 159 LEU A C 1
ATOM 1218 O O . LEU A 1 159 ? -0.792 15.202 15.421 1.00 86.06 159 LEU A O 1
ATOM 1222 N N . ASP A 1 160 ? -0.851 13.833 13.623 1.00 87.69 160 ASP A N 1
ATOM 1223 C CA . ASP A 1 160 ? -1.464 14.773 12.689 1.00 87.69 160 ASP A CA 1
ATOM 1224 C C . ASP A 1 160 ? -2.990 14.637 12.768 1.00 87.69 160 ASP A C 1
ATOM 1226 O O . ASP A 1 160 ? -3.507 13.532 12.946 1.00 87.69 160 ASP A O 1
ATOM 1230 N N . ALA A 1 161 ? -3.719 15.750 12.661 1.00 91.44 161 ALA A N 1
ATOM 1231 C CA . ALA A 1 161 ? -5.181 15.725 12.663 1.00 91.44 161 ALA A CA 1
ATOM 1232 C C . ALA A 1 161 ? -5.705 15.081 11.375 1.00 91.44 161 ALA A C 1
ATOM 1234 O O . ALA A 1 161 ? -5.536 15.630 10.289 1.00 91.44 161 ALA A O 1
ATOM 1235 N N . LEU A 1 162 ? -6.372 13.933 11.512 1.00 91.00 162 LEU A N 1
ATOM 1236 C CA . LEU A 1 162 ? -7.135 13.301 10.435 1.00 91.00 162 LEU A CA 1
ATOM 1237 C C . LEU A 1 162 ? -8.551 13.881 10.365 1.00 91.00 162 LEU A C 1
ATOM 1239 O O . LEU A 1 162 ? -9.093 14.084 9.281 1.00 91.00 162 LEU A O 1
ATOM 1243 N N . ALA A 1 163 ? -9.146 14.157 11.526 1.00 93.62 163 ALA A N 1
ATOM 1244 C CA . ALA A 1 163 ? -10.422 14.845 11.652 1.00 93.62 163 ALA A CA 1
ATOM 1245 C C . ALA A 1 163 ? -10.538 15.525 13.019 1.00 93.62 163 ALA A C 1
ATOM 1247 O O . ALA A 1 163 ? -10.027 15.018 14.014 1.00 93.62 163 ALA A O 1
ATOM 1248 N N . THR A 1 164 ? -11.250 16.645 13.080 1.00 95.38 164 THR A N 1
ATOM 1249 C CA . THR A 1 164 ? -11.513 17.391 14.316 1.00 95.38 164 THR A CA 1
ATOM 1250 C C . THR A 1 164 ? -12.950 17.895 14.341 1.00 95.38 164 THR A C 1
ATOM 1252 O O . THR A 1 164 ? -13.563 18.153 13.298 1.00 95.38 164 THR A O 1
ATOM 1255 N N . HIS A 1 165 ? -13.494 18.024 15.546 1.00 93.94 165 HIS A N 1
ATOM 1256 C CA . HIS A 1 165 ? -14.743 18.710 15.807 1.00 93.94 165 HIS A CA 1
ATOM 1257 C C . HIS A 1 165 ? -14.653 19.521 17.111 1.00 93.94 165 HIS A C 1
ATOM 1259 O O . HIS A 1 165 ? -14.424 18.921 18.160 1.00 93.94 165 HIS A O 1
ATOM 1265 N N . PRO A 1 166 ? -14.859 20.850 17.091 1.00 91.31 166 PRO A N 1
ATOM 1266 C CA . PRO A 1 166 ? -15.032 21.718 15.919 1.00 91.31 166 PRO A CA 1
ATOM 1267 C C . PRO A 1 166 ? -13.872 21.612 14.912 1.00 91.31 166 PRO A C 1
ATOM 1269 O O . PRO A 1 166 ? -12.783 21.156 15.256 1.00 91.31 166 PRO A O 1
ATOM 1272 N N . ARG A 1 167 ? -14.099 21.972 13.640 1.00 86.69 167 ARG A N 1
ATOM 1273 C CA . ARG A 1 167 ? -13.087 21.791 12.571 1.00 86.69 167 ARG A CA 1
ATOM 1274 C C . ARG A 1 167 ? -11.792 22.572 12.830 1.00 86.69 167 ARG A C 1
ATOM 1276 O O . ARG A 1 167 ? -10.726 22.142 12.406 1.00 86.69 167 ARG A O 1
ATOM 1283 N N . ASP A 1 168 ? -11.897 23.700 13.511 1.00 88.38 168 ASP A N 1
ATOM 1284 C CA . ASP A 1 168 ? -10.836 24.639 13.874 1.00 88.38 168 ASP A CA 1
ATOM 1285 C C . ASP A 1 168 ? -10.228 24.373 15.261 1.00 88.38 168 ASP A C 1
ATOM 1287 O O . ASP A 1 168 ? -9.472 25.195 15.774 1.00 88.38 168 ASP A O 1
ATOM 1291 N N . LEU A 1 169 ? -10.529 23.220 15.867 1.00 87.81 169 LEU A N 1
ATOM 1292 C CA . LEU A 1 169 ? -9.976 22.825 17.158 1.00 87.81 169 LEU A CA 1
ATOM 1293 C C . LEU A 1 169 ? -8.438 22.846 17.148 1.00 87.81 169 LEU A C 1
ATOM 1295 O O . LEU A 1 169 ? -7.802 22.089 16.408 1.00 87.81 169 LEU A O 1
ATOM 1299 N N . ASP A 1 170 ? -7.839 23.657 18.025 1.00 87.44 170 ASP A N 1
ATOM 1300 C CA . ASP A 1 170 ? -6.398 23.619 18.265 1.00 87.44 170 ASP A CA 1
ATOM 1301 C C . ASP A 1 170 ? -6.017 22.348 19.034 1.00 87.44 170 ASP A C 1
ATOM 1303 O O . ASP A 1 170 ? -6.407 22.127 20.180 1.00 87.44 170 ASP A O 1
ATOM 1307 N N . ILE A 1 171 ? -5.220 21.504 18.383 1.00 88.12 171 ILE A N 1
ATOM 1308 C CA . ILE A 1 171 ? -4.762 20.223 18.921 1.00 88.12 171 ILE A CA 1
ATOM 1309 C C . ILE A 1 171 ? -3.362 20.296 19.548 1.00 88.12 171 ILE A C 1
ATOM 1311 O O . ILE A 1 171 ? -2.803 19.263 19.919 1.00 88.12 171 ILE A O 1
ATOM 1315 N N . THR A 1 172 ? -2.752 21.479 19.652 1.00 87.19 172 THR A N 1
ATOM 1316 C CA . THR A 1 172 ? -1.349 21.645 20.075 1.00 87.19 172 THR A CA 1
ATOM 1317 C C . THR A 1 172 ? -1.106 21.179 21.511 1.00 87.19 172 THR A C 1
ATOM 1319 O O . THR A 1 172 ? -0.172 20.406 21.764 1.00 87.19 172 THR A O 1
ATOM 1322 N N . ALA A 1 173 ? -1.971 21.581 22.443 1.00 84.31 173 ALA A N 1
ATOM 1323 C CA . ALA A 1 173 ? -1.889 21.163 23.841 1.00 84.31 173 ALA A CA 1
ATOM 1324 C C . ALA A 1 173 ? -2.106 19.646 23.992 1.00 84.31 173 ALA A C 1
ATOM 1326 O O . ALA A 1 173 ? -1.294 18.944 24.600 1.00 84.31 173 ALA A O 1
ATOM 1327 N N . MET A 1 174 ? -3.126 19.110 23.317 1.00 85.62 174 MET A N 1
ATOM 1328 C CA . MET A 1 174 ? -3.435 17.679 23.295 1.00 85.62 174 MET A CA 1
ATOM 1329 C C . MET A 1 174 ? -2.290 16.840 22.701 1.00 85.62 174 MET A C 1
ATOM 1331 O O . MET A 1 174 ? -1.917 15.808 23.260 1.00 85.62 174 MET A O 1
ATOM 1335 N N . ARG A 1 175 ? -1.662 17.294 21.607 1.00 86.94 175 ARG A N 1
ATOM 1336 C CA . ARG A 1 175 ? -0.495 16.631 20.999 1.00 86.94 175 ARG A CA 1
ATOM 1337 C C . ARG A 1 175 ? 0.670 16.541 21.983 1.00 86.94 175 ARG A C 1
ATOM 1339 O O . ARG A 1 175 ? 1.385 15.537 21.999 1.00 86.94 175 ARG A O 1
ATOM 1346 N N . THR A 1 176 ? 0.871 17.580 22.787 1.00 85.38 176 THR A N 1
ATOM 1347 C CA . THR A 1 176 ? 1.953 17.643 23.776 1.00 85.38 176 THR A CA 1
ATOM 1348 C C . THR A 1 176 ? 1.739 16.626 24.896 1.00 85.38 176 THR A C 1
ATOM 1350 O O . THR A 1 176 ? 2.654 15.851 25.189 1.00 85.38 176 THR A O 1
ATOM 1353 N N . GLU A 1 177 ? 0.527 16.539 25.448 1.00 84.81 177 GLU A N 1
ATOM 1354 C CA . GLU A 1 177 ? 0.204 15.538 26.475 1.00 84.81 177 GLU A CA 1
ATOM 1355 C C . GLU A 1 177 ? 0.231 14.105 25.917 1.00 84.81 177 GLU A C 1
ATOM 1357 O O . GLU A 1 177 ? 0.831 13.218 26.524 1.00 84.81 177 GLU A O 1
ATOM 1362 N N . LEU A 1 178 ? -0.283 13.864 24.706 1.00 82.38 178 LEU A N 1
ATOM 1363 C CA . LEU A 1 178 ? -0.216 12.547 24.052 1.00 82.38 178 LEU A CA 1
ATOM 1364 C C . LEU A 1 178 ? 1.220 12.055 23.830 1.00 82.38 178 LEU A C 1
ATOM 1366 O O . LEU A 1 178 ? 1.513 10.872 24.025 1.00 82.38 178 LEU A O 1
ATOM 1370 N N . ARG A 1 179 ? 2.143 12.946 23.436 1.00 82.88 179 ARG A N 1
ATOM 1371 C CA . ARG A 1 179 ? 3.571 12.604 23.281 1.00 82.88 179 ARG A CA 1
ATOM 1372 C C . ARG A 1 179 ? 4.195 12.165 24.598 1.00 82.88 179 ARG A C 1
ATOM 1374 O O . ARG A 1 179 ? 5.014 11.247 24.603 1.00 82.88 179 ARG A O 1
ATOM 1381 N N . ARG A 1 180 ? 3.812 12.806 25.700 1.00 80.12 180 ARG A N 1
ATOM 1382 C CA . ARG A 1 180 ? 4.274 12.458 27.043 1.00 80.12 180 ARG A CA 1
ATOM 1383 C C . ARG A 1 180 ? 3.730 11.098 27.475 1.00 80.12 180 ARG A C 1
ATOM 1385 O O . ARG A 1 180 ? 4.506 10.224 27.844 1.00 80.12 180 ARG A O 1
ATOM 1392 N N . VAL A 1 181 ? 2.427 10.880 27.328 1.00 74.88 181 VAL A N 1
ATOM 1393 C CA . VAL A 1 181 ? 1.762 9.623 27.711 1.00 74.88 181 VAL A CA 1
ATOM 1394 C C . VAL A 1 181 ? 2.308 8.433 26.916 1.00 74.88 181 VAL A C 1
ATOM 1396 O O . VAL A 1 181 ? 2.546 7.374 27.494 1.00 74.88 181 VAL A O 1
ATOM 1399 N N . ARG A 1 182 ? 2.601 8.610 25.615 1.00 72.06 182 ARG A N 1
ATOM 1400 C CA . ARG A 1 182 ? 3.260 7.576 24.790 1.00 72.06 182 ARG A CA 1
ATOM 1401 C C . ARG A 1 182 ? 4.683 7.245 25.236 1.00 72.06 182 ARG A C 1
ATOM 1403 O O . ARG A 1 182 ? 5.106 6.111 25.036 1.00 72.06 182 ARG A O 1
ATOM 1410 N N . ARG A 1 183 ? 5.437 8.204 25.789 1.00 66.81 183 ARG A N 1
ATOM 1411 C CA . ARG A 1 183 ? 6.783 7.934 26.332 1.00 66.81 183 ARG A CA 1
ATOM 1412 C C . ARG A 1 183 ? 6.714 7.131 27.626 1.00 66.81 183 ARG A C 1
ATOM 1414 O O . ARG A 1 183 ? 7.536 6.241 27.817 1.00 66.81 183 ARG A O 1
ATOM 1421 N N . ASP A 1 184 ? 5.720 7.417 28.461 1.00 60.09 184 ASP A N 1
ATOM 1422 C CA . ASP A 1 184 ? 5.608 6.827 29.796 1.00 60.09 184 ASP A CA 1
ATOM 1423 C C . ASP A 1 184 ? 4.917 5.448 29.802 1.00 60.09 184 ASP A C 1
ATOM 1425 O O . ASP A 1 184 ? 5.101 4.683 30.750 1.00 60.09 184 ASP A O 1
ATOM 1429 N N . ARG A 1 185 ? 4.132 5.082 28.772 1.00 57.78 185 ARG A N 1
ATOM 1430 C CA . ARG A 1 185 ? 3.392 3.802 28.735 1.00 57.78 185 ARG A CA 1
ATOM 1431 C C . ARG A 1 185 ? 3.446 3.089 27.379 1.00 57.78 185 ARG A C 1
ATOM 1433 O O . ARG A 1 185 ? 3.005 3.607 26.355 1.00 57.78 185 ARG A O 1
ATOM 1440 N N . LYS A 1 186 ? 3.912 1.832 27.393 1.00 50.44 186 LYS A N 1
ATOM 1441 C CA . LYS A 1 186 ? 3.817 0.881 26.271 1.00 50.44 186 LYS A CA 1
ATOM 1442 C C . LYS A 1 186 ? 2.418 0.247 26.236 1.00 50.44 186 LYS A C 1
ATOM 1444 O O . LYS A 1 186 ? 2.196 -0.742 26.915 1.00 50.44 186 LYS A O 1
ATOM 1449 N N . GLY A 1 187 ? 1.518 0.806 25.425 1.00 49.09 187 GLY A N 1
ATOM 1450 C CA . GLY A 1 187 ? 0.328 0.119 24.897 1.00 49.09 187 GLY A CA 1
ATOM 1451 C C . GLY A 1 187 ? -0.785 -0.201 25.904 1.00 49.09 187 GLY A C 1
ATOM 1452 O O . GLY A 1 187 ? -0.748 -1.219 26.583 1.00 49.09 187 GLY A O 1
ATOM 1453 N N . GLY A 1 188 ? -1.823 0.632 25.936 1.00 52.22 188 GLY A N 1
ATOM 1454 C CA . GLY A 1 188 ? -3.076 0.356 26.640 1.00 52.22 188 GLY A CA 1
ATOM 1455 C C . GLY A 1 188 ? -4.019 1.557 26.597 1.00 52.22 188 GLY A C 1
ATOM 1456 O O . GLY A 1 188 ? -3.553 2.681 26.396 1.00 52.22 188 GLY A O 1
ATOM 1457 N N . ALA A 1 189 ? -5.324 1.311 26.761 1.00 52.31 189 ALA A N 1
ATOM 1458 C CA . ALA A 1 189 ? -6.338 2.357 26.897 1.00 52.31 189 ALA A CA 1
ATOM 1459 C C . ALA A 1 189 ? -5.935 3.332 28.013 1.00 52.31 189 ALA A C 1
ATOM 1461 O O . ALA A 1 189 ? -5.497 2.926 29.096 1.00 52.31 189 ALA A O 1
ATOM 1462 N N . VAL A 1 190 ? -5.999 4.624 27.715 1.00 62.91 190 VAL A N 1
ATOM 1463 C CA . VAL A 1 190 ? -5.488 5.667 28.596 1.00 62.91 190 VAL A CA 1
ATOM 1464 C C . VAL A 1 190 ? -6.644 6.131 29.469 1.00 62.91 190 VAL A C 1
ATOM 1466 O O . VAL A 1 190 ? -7.604 6.693 28.957 1.00 62.91 190 VAL A O 1
ATOM 1469 N N . ALA A 1 191 ? -6.549 5.893 30.780 1.00 68.94 191 ALA A N 1
ATOM 1470 C CA . ALA A 1 191 ? -7.467 6.503 31.741 1.00 68.94 191 ALA A CA 1
ATOM 1471 C C . ALA A 1 191 ? -7.495 8.035 31.548 1.00 68.94 191 ALA A C 1
ATOM 1473 O O . ALA A 1 191 ? -6.441 8.589 31.218 1.00 68.94 191 ALA A O 1
ATOM 1474 N N . PRO A 1 192 ? -8.632 8.713 31.786 1.00 79.69 192 PRO A N 1
ATOM 1475 C CA . PRO A 1 192 ? -8.780 10.145 31.536 1.00 79.69 192 PRO A CA 1
ATOM 1476 C C . PRO A 1 192 ? -7.638 10.964 32.139 1.00 79.69 192 PRO A C 1
ATOM 1478 O O . PRO A 1 192 ? -7.283 10.808 33.311 1.00 79.69 192 PRO A O 1
ATOM 1481 N N . ILE A 1 193 ? -7.044 11.843 31.336 1.00 85.69 193 ILE A N 1
ATOM 1482 C CA . ILE A 1 193 ? -5.897 12.661 31.731 1.00 85.69 193 ILE A CA 1
ATOM 1483 C C . ILE A 1 193 ? -6.362 14.086 31.963 1.00 85.69 193 ILE A C 1
ATOM 1485 O O . ILE A 1 193 ? -6.918 14.715 31.071 1.00 85.69 193 ILE A O 1
ATOM 1489 N N . ARG A 1 194 ? -6.047 14.651 33.125 1.00 85.56 194 ARG A N 1
ATOM 1490 C CA . ARG A 1 194 ? -6.244 16.082 33.352 1.00 85.56 194 ARG A CA 1
ATOM 1491 C C . ARG A 1 194 ? -5.172 16.894 32.625 1.00 85.56 194 ARG A C 1
ATOM 1493 O O . ARG A 1 194 ? -3.978 16.673 32.852 1.00 85.56 194 ARG A O 1
ATOM 1500 N N . MET A 1 195 ? -5.584 17.839 31.785 1.00 84.06 195 MET A N 1
ATOM 1501 C CA . MET A 1 195 ? -4.660 18.704 31.055 1.00 84.06 195 MET A CA 1
ATOM 1502 C C . MET A 1 195 ? -3.958 19.697 31.990 1.00 84.06 195 MET A C 1
ATOM 1504 O O . MET A 1 195 ? -4.553 20.231 32.929 1.00 84.06 195 MET A O 1
ATOM 1508 N N . ARG A 1 196 ? -2.662 19.936 31.752 1.00 78.94 196 ARG A N 1
ATOM 1509 C CA . ARG A 1 196 ? -1.822 20.799 32.604 1.00 78.94 196 ARG A CA 1
ATOM 1510 C C . ARG A 1 196 ? -2.021 22.292 32.385 1.00 78.94 196 ARG A C 1
ATOM 1512 O O . ARG A 1 196 ? -1.748 23.066 33.294 1.00 78.94 196 ARG A O 1
ATOM 1519 N N . ASP A 1 197 ? -2.472 22.682 31.204 1.00 75.88 197 ASP A N 1
ATOM 1520 C CA . ASP A 1 197 ? -2.835 24.062 30.871 1.00 75.88 197 ASP A CA 1
ATOM 1521 C C . ASP A 1 197 ? -4.176 24.493 31.494 1.00 75.88 197 ASP A C 1
ATOM 1523 O O . ASP A 1 197 ? -4.572 25.646 31.356 1.00 75.88 197 ASP A O 1
ATOM 1527 N N . GLY A 1 198 ? -4.860 23.585 32.201 1.00 68.19 198 GLY A N 1
ATOM 1528 C CA . GLY A 1 198 ? -6.186 23.823 32.764 1.00 68.19 198 GLY A CA 1
ATOM 1529 C C . GLY A 1 198 ? -7.323 23.639 31.757 1.00 68.19 198 GLY A C 1
ATOM 1530 O O . GLY A 1 198 ? -8.463 23.923 32.105 1.00 68.19 198 GLY A O 1
ATOM 1531 N N . GLY A 1 199 ? -7.043 23.138 30.548 1.00 71.50 199 GLY A N 1
ATOM 1532 C CA . GLY A 1 199 ? -7.995 23.015 29.440 1.00 71.50 199 GLY A CA 1
ATOM 1533 C C . GLY A 1 199 ? -9.026 21.885 29.536 1.00 71.50 199 GLY A C 1
ATOM 1534 O O . GLY A 1 199 ? -9.688 21.623 28.533 1.00 71.50 199 GLY A O 1
ATOM 1535 N N . GLY A 1 200 ? -9.150 21.227 30.697 1.00 86.38 200 GLY A N 1
ATOM 1536 C CA . GLY A 1 200 ? -10.126 20.159 30.952 1.00 86.38 200 GLY A CA 1
ATOM 1537 C C . GLY A 1 200 ? -9.519 18.758 31.106 1.00 86.38 200 GLY A C 1
ATOM 1538 O O . GLY A 1 200 ? -8.363 18.592 31.525 1.00 86.38 200 GLY A O 1
ATOM 1539 N N . TRP A 1 201 ? -10.317 17.740 30.797 1.00 89.88 201 TRP A N 1
ATOM 1540 C CA . TRP A 1 201 ? -9.966 16.322 30.806 1.00 89.88 201 TRP A CA 1
ATOM 1541 C C . TRP A 1 201 ? -9.904 15.755 29.389 1.00 89.88 201 TRP A C 1
ATOM 1543 O O . TRP A 1 201 ? -10.755 16.021 28.545 1.00 89.88 201 TRP A O 1
ATOM 1553 N N . LEU A 1 202 ? -8.882 14.940 29.147 1.00 89.75 202 LEU A N 1
ATOM 1554 C CA . LEU A 1 202 ? -8.577 14.313 27.873 1.00 89.75 202 LEU A CA 1
ATOM 1555 C C . LEU A 1 202 ? -8.710 12.790 27.991 1.00 89.75 202 LEU A C 1
ATOM 1557 O O . LEU A 1 202 ? -7.872 12.145 28.630 1.00 89.75 202 LEU A O 1
ATOM 1561 N N . SER A 1 203 ? -9.701 12.215 27.316 1.00 89.62 203 SER A N 1
ATOM 1562 C CA . SER A 1 203 ? -9.813 10.764 27.120 1.00 89.62 203 SER A CA 1
ATOM 1563 C C . SER A 1 203 ? -9.205 10.355 25.791 1.00 89.62 203 SER A C 1
ATOM 1565 O O . SER A 1 203 ? -9.365 11.042 24.780 1.00 89.62 203 SER A O 1
ATOM 1567 N N . VAL A 1 204 ? -8.477 9.236 25.783 1.00 89.25 204 VAL A N 1
ATOM 1568 C CA . VAL A 1 204 ? -7.722 8.780 24.610 1.00 89.25 204 VAL A CA 1
ATOM 1569 C C . VAL A 1 204 ? -7.924 7.288 24.403 1.00 89.25 204 VAL A C 1
ATOM 1571 O O . VAL A 1 204 ? -7.499 6.467 25.218 1.00 89.25 204 VAL A O 1
ATOM 1574 N N . HIS A 1 205 ? -8.482 6.935 23.247 1.00 89.06 205 HIS A N 1
ATOM 1575 C CA . HIS A 1 205 ? -8.641 5.548 22.821 1.00 89.06 205 HIS A CA 1
ATOM 1576 C C . HIS A 1 205 ? -7.804 5.259 21.574 1.00 89.06 205 HIS A C 1
ATOM 1578 O O . HIS A 1 205 ? -7.862 6.015 20.599 1.00 89.06 205 HIS A O 1
ATOM 1584 N N . PRO A 1 206 ? -6.993 4.188 21.579 1.00 89.38 206 PRO A N 1
ATOM 1585 C CA . PRO A 1 206 ? -6.182 3.830 20.429 1.00 89.38 206 PRO A CA 1
ATOM 1586 C C . PRO A 1 206 ? -7.053 3.243 19.315 1.00 89.38 206 PRO A C 1
ATOM 1588 O O . PRO A 1 206 ? -7.909 2.395 19.546 1.00 89.38 206 PRO A O 1
ATOM 1591 N N . ILE A 1 207 ? -6.781 3.652 18.080 1.00 90.94 207 ILE A N 1
ATOM 1592 C CA . ILE A 1 207 ? -7.386 3.071 16.883 1.00 90.94 207 ILE A CA 1
ATOM 1593 C C . ILE A 1 207 ? -6.499 1.901 16.471 1.00 90.94 207 ILE A C 1
ATOM 1595 O O . ILE A 1 207 ? -5.390 2.106 15.962 1.00 90.94 207 ILE A O 1
ATOM 1599 N N . GLN A 1 208 ? -6.949 0.681 16.748 1.00 87.00 208 GLN A N 1
ATOM 1600 C CA . GLN A 1 208 ? -6.191 -0.544 16.502 1.00 87.00 208 GLN A CA 1
ATOM 1601 C C . GLN A 1 208 ? -7.079 -1.613 15.872 1.00 87.00 208 GLN A C 1
ATOM 1603 O O . GLN A 1 208 ? -8.195 -1.844 16.329 1.00 87.00 208 GLN A O 1
ATOM 1608 N N . ALA A 1 209 ? -6.567 -2.290 14.848 1.00 83.88 209 ALA A N 1
ATOM 1609 C CA . ALA A 1 209 ? -7.196 -3.479 14.284 1.00 83.88 209 ALA A CA 1
ATOM 1610 C C . ALA A 1 209 ? -6.141 -4.414 13.686 1.00 83.88 209 ALA A C 1
ATOM 1612 O O . ALA A 1 209 ? -5.135 -3.955 13.152 1.00 83.88 209 ALA A O 1
ATOM 1613 N N . ALA A 1 210 ? -6.365 -5.727 13.799 1.00 73.31 210 ALA A N 1
ATOM 1614 C CA . ALA A 1 210 ? -5.472 -6.768 13.270 1.00 73.31 210 ALA A CA 1
ATOM 1615 C C . ALA A 1 210 ? -3.983 -6.617 13.675 1.00 73.31 210 ALA A C 1
ATOM 1617 O O . ALA A 1 210 ? -3.086 -6.982 12.923 1.00 73.31 210 ALA A O 1
ATOM 1618 N N . GLY A 1 211 ? -3.706 -6.069 14.866 1.00 70.94 211 GLY A N 1
ATOM 1619 C CA . GLY A 1 211 ? -2.340 -5.830 15.360 1.00 70.94 211 GLY A CA 1
ATOM 1620 C C . GLY A 1 211 ? -1.665 -4.558 14.824 1.00 70.94 211 GLY A C 1
ATOM 1621 O O . GLY A 1 211 ? -0.569 -4.219 15.275 1.00 70.94 211 GLY A O 1
ATOM 1622 N N . ASP A 1 212 ? -2.319 -3.826 13.921 1.00 75.38 212 ASP A N 1
ATOM 1623 C CA . ASP A 1 212 ? -1.878 -2.522 13.434 1.00 75.38 212 ASP A CA 1
ATOM 1624 C C . ASP A 1 212 ? -2.547 -1.387 14.225 1.00 75.38 212 ASP A C 1
ATOM 1626 O O . ASP A 1 212 ? -3.685 -1.495 14.685 1.00 75.38 212 ASP A O 1
ATOM 1630 N N . SER A 1 213 ? -1.827 -0.275 14.390 1.00 84.44 213 SER A N 1
ATOM 1631 C CA . SER A 1 213 ? -2.341 0.952 15.002 1.00 84.44 213 SER A CA 1
ATOM 1632 C C . SER A 1 213 ? -2.439 2.042 13.946 1.00 84.44 213 SER A C 1
ATOM 1634 O O . SER A 1 213 ? -1.463 2.327 13.254 1.00 84.44 213 SER A O 1
ATOM 1636 N N . PHE A 1 214 ? -3.609 2.663 13.846 1.00 85.56 214 PHE A N 1
ATOM 1637 C CA . PHE A 1 214 ? -3.914 3.694 12.854 1.00 85.56 214 PHE A CA 1
ATOM 1638 C C . PHE A 1 214 ? -3.888 5.105 13.445 1.00 85.56 214 PHE A C 1
ATOM 1640 O O . PHE A 1 214 ? -3.761 6.083 12.711 1.00 85.56 214 PHE A O 1
ATOM 1647 N N . GLY A 1 215 ? -3.939 5.226 14.772 1.00 90.00 215 GLY A N 1
ATOM 1648 C CA . GLY A 1 215 ? -4.049 6.523 15.413 1.00 90.00 215 GLY A CA 1
ATOM 1649 C C . GLY A 1 215 ? -4.717 6.468 16.775 1.00 90.00 215 GLY A C 1
ATOM 1650 O O . GLY A 1 215 ? -4.686 5.438 17.448 1.00 90.00 215 GLY A O 1
ATOM 1651 N N . HIS A 1 216 ? -5.314 7.588 17.169 1.00 91.50 216 HIS A N 1
ATOM 1652 C CA . HIS A 1 216 ? -6.066 7.731 18.413 1.00 91.50 216 HIS A CA 1
ATOM 1653 C C . HIS A 1 216 ? -7.320 8.573 18.177 1.00 91.50 216 HIS A C 1
ATOM 1655 O O . HIS A 1 216 ? -7.285 9.527 17.398 1.00 91.50 216 HIS A O 1
ATOM 1661 N N . VAL A 1 217 ? -8.402 8.239 18.875 1.00 92.62 217 VAL A N 1
ATOM 1662 C CA . VAL A 1 217 ? -9.549 9.130 19.067 1.00 92.62 217 VAL A CA 1
ATOM 1663 C C . VAL A 1 217 ? -9.386 9.797 20.423 1.00 92.62 217 VAL A C 1
ATOM 1665 O O . VAL A 1 217 ? -9.062 9.138 21.414 1.00 92.62 217 VAL A O 1
ATOM 1668 N N . CYS A 1 218 ? -9.567 11.107 20.451 1.00 92.81 218 CYS A N 1
ATOM 1669 C CA . CYS A 1 218 ? -9.379 11.942 21.620 1.00 92.81 218 CYS A CA 1
ATOM 1670 C C . CYS A 1 218 ? -10.638 12.765 21.879 1.00 92.81 218 CYS A C 1
ATOM 1672 O O . CYS A 1 218 ? -11.165 13.385 20.953 1.00 92.81 218 CYS A O 1
ATOM 1674 N N . LEU A 1 219 ? -11.089 12.770 23.129 1.00 92.00 219 LEU A N 1
ATOM 1675 C CA . LEU A 1 219 ? -12.222 13.550 23.614 1.00 92.00 219 LEU A CA 1
ATOM 1676 C C . LEU A 1 219 ? -11.714 14.549 24.647 1.00 92.00 219 LEU A C 1
ATOM 1678 O O . LEU A 1 219 ? -10.998 14.157 25.568 1.00 92.00 219 LEU A O 1
ATOM 1682 N N . LEU A 1 220 ? -12.062 15.818 24.470 1.00 91.19 220 LEU A N 1
ATOM 1683 C CA . LEU A 1 220 ? -11.682 16.911 25.347 1.00 91.19 220 LEU A CA 1
ATOM 1684 C C . LEU A 1 220 ? -12.937 17.594 25.894 1.00 91.19 220 LEU A C 1
ATOM 1686 O O . LEU A 1 220 ? -13.584 18.370 25.180 1.00 91.19 220 LEU A O 1
ATOM 1690 N N . GLY A 1 221 ? -13.222 17.313 27.161 1.00 89.25 221 GLY A N 1
ATOM 1691 C CA . GLY A 1 221 ? -14.316 17.902 27.928 1.00 89.25 221 GLY A CA 1
ATOM 1692 C C . GLY A 1 221 ? -13.798 18.705 29.117 1.00 89.25 221 GLY A C 1
ATOM 1693 O O . GLY A 1 221 ? -12.641 18.566 29.517 1.00 89.25 221 GLY A O 1
ATOM 1694 N N . ASP A 1 222 ? -14.639 19.567 29.677 1.00 86.75 222 ASP A N 1
ATOM 1695 C CA . ASP A 1 222 ? -14.266 20.377 30.844 1.00 86.75 222 ASP A CA 1
ATOM 1696 C C . ASP A 1 222 ? -14.361 19.564 32.153 1.00 86.75 222 ASP A C 1
ATOM 1698 O O . ASP A 1 222 ? -13.550 19.745 33.069 1.00 86.75 222 ASP A O 1
ATOM 1702 N N . ASP A 1 223 ? -15.287 18.603 32.198 1.00 85.12 223 ASP A N 1
ATOM 1703 C CA . ASP A 1 223 ? -15.543 17.715 33.333 1.00 85.12 223 ASP A CA 1
ATOM 1704 C C . ASP A 1 223 ? -14.828 16.362 33.208 1.00 85.12 223 ASP A C 1
ATOM 1706 O O . ASP A 1 223 ? -14.334 15.979 32.147 1.00 85.12 223 ASP A O 1
ATOM 1710 N N . THR A 1 224 ? -14.741 15.620 34.319 1.00 83.56 224 THR A N 1
ATOM 1711 C CA . THR A 1 224 ? -14.259 14.232 34.289 1.00 83.56 224 THR A CA 1
ATOM 1712 C C . THR A 1 224 ? -15.206 13.381 33.441 1.00 83.56 224 THR A C 1
ATOM 1714 O O . THR A 1 224 ? -16.378 13.288 33.813 1.00 83.56 224 THR A O 1
ATOM 1717 N N . PRO A 1 225 ? -14.725 12.725 32.373 1.00 82.06 225 PRO A N 1
ATOM 1718 C CA . PRO A 1 225 ? -15.570 11.888 31.532 1.00 82.06 225 PRO A CA 1
ATOM 1719 C C . PRO A 1 225 ? -16.099 10.702 32.340 1.00 82.06 225 PRO A C 1
ATOM 1721 O O . PRO A 1 225 ? -15.359 10.075 33.107 1.00 82.06 225 PRO A O 1
ATOM 1724 N N . GLY A 1 226 ? -17.394 10.437 32.201 1.00 81.62 226 GLY A N 1
ATOM 1725 C CA . GLY A 1 226 ? -18.071 9.311 32.819 1.00 81.62 226 GLY A CA 1
ATOM 1726 C C . GLY A 1 226 ? -17.975 8.042 31.972 1.00 81.62 226 GLY A C 1
ATOM 1727 O O . GLY A 1 226 ? -17.369 8.000 30.898 1.00 81.62 226 GLY A O 1
ATOM 1728 N N . ASP A 1 227 ? -18.613 6.978 32.462 1.00 80.25 227 ASP A N 1
ATOM 1729 C CA . ASP A 1 227 ? -18.616 5.676 31.785 1.00 80.25 227 ASP A CA 1
ATOM 1730 C C . ASP A 1 227 ? -19.267 5.750 30.391 1.00 80.25 227 ASP A C 1
ATOM 1732 O O . ASP A 1 227 ? -18.884 5.012 29.483 1.00 80.25 227 ASP A O 1
ATOM 1736 N N . ALA A 1 228 ? -20.246 6.641 30.203 1.00 78.31 228 ALA A N 1
ATOM 1737 C CA . ALA A 1 228 ? -20.936 6.810 28.930 1.00 78.31 228 ALA A CA 1
ATOM 1738 C C . ALA A 1 228 ? -20.012 7.424 27.868 1.00 78.31 228 ALA A C 1
ATOM 1740 O O . ALA A 1 228 ? -19.917 6.884 26.765 1.00 78.31 228 ALA A O 1
ATOM 1741 N N . GLU A 1 229 ? -19.286 8.493 28.202 1.00 83.50 229 GLU A N 1
ATOM 1742 C CA . GLU A 1 229 ? -18.321 9.137 27.308 1.00 83.50 229 GLU A CA 1
ATOM 1743 C C . GLU A 1 229 ? -17.188 8.173 26.933 1.00 83.50 229 GLU A C 1
ATOM 1745 O O . GLU A 1 229 ? -16.831 8.075 25.757 1.00 83.50 229 GLU A O 1
ATOM 1750 N N . GLU A 1 230 ? -16.686 7.396 27.901 1.00 84.62 230 GLU A N 1
ATOM 1751 C CA . GLU A 1 230 ? -15.666 6.359 27.691 1.00 84.62 230 GLU A CA 1
ATOM 1752 C C . GLU A 1 230 ? -16.139 5.241 26.745 1.00 84.62 230 GLU A C 1
ATOM 1754 O O . GLU A 1 230 ? -15.391 4.781 25.874 1.00 84.62 230 GLU A O 1
ATOM 1759 N N . ILE A 1 231 ? -17.404 4.826 26.855 1.00 82.56 231 ILE A N 1
ATOM 1760 C CA . ILE A 1 231 ? -18.001 3.861 25.926 1.00 82.56 231 ILE A CA 1
ATOM 1761 C C . ILE A 1 231 ? -18.101 4.463 24.519 1.00 82.56 231 ILE A C 1
ATOM 1763 O O . ILE A 1 231 ? -17.739 3.795 23.547 1.00 82.56 231 ILE A O 1
ATOM 1767 N N . VAL A 1 232 ? -18.559 5.712 24.389 1.00 84.56 232 VAL A N 1
ATOM 1768 C CA . VAL A 1 232 ? -18.725 6.386 23.090 1.00 84.56 232 VAL A CA 1
ATOM 1769 C C . VAL A 1 232 ? -17.388 6.515 22.366 1.00 84.56 232 VAL A C 1
ATOM 1771 O O . VAL A 1 232 ? -17.290 6.165 21.189 1.00 84.56 232 VAL A O 1
ATOM 1774 N N . ILE A 1 233 ? -16.343 6.984 23.050 1.00 87.31 233 ILE A N 1
ATOM 1775 C CA . ILE A 1 233 ? -15.021 7.154 22.440 1.00 87.31 233 ILE A CA 1
ATOM 1776 C C . ILE A 1 233 ? -14.393 5.800 22.067 1.00 87.31 233 ILE A C 1
ATOM 1778 O O . ILE A 1 233 ? -13.789 5.685 20.998 1.00 87.31 233 ILE A O 1
ATOM 1782 N N . GLY A 1 234 ? -14.596 4.754 22.877 1.00 85.69 234 GLY A N 1
ATOM 1783 C CA . GLY A 1 234 ? -14.141 3.399 22.559 1.00 85.69 234 GLY A CA 1
ATOM 1784 C C . GLY A 1 234 ? -14.837 2.829 21.321 1.00 85.69 234 GLY A C 1
ATOM 1785 O O . GLY A 1 234 ? -14.193 2.250 20.443 1.00 85.69 234 GLY A O 1
ATOM 1786 N N . GLN A 1 235 ? -16.145 3.059 21.188 1.00 85.94 235 GLN A N 1
ATOM 1787 C CA . GLN A 1 235 ? -16.906 2.692 19.991 1.00 85.94 235 GLN A CA 1
ATOM 1788 C C . GLN A 1 235 ? -16.464 3.498 18.764 1.00 85.94 235 GLN A C 1
ATOM 1790 O O . GLN A 1 235 ? -16.304 2.934 17.681 1.00 85.94 235 GLN A O 1
ATOM 1795 N N . ALA A 1 236 ? -16.203 4.795 18.926 1.00 88.81 236 ALA A N 1
ATOM 1796 C CA . ALA A 1 236 ? -15.679 5.640 17.860 1.00 88.81 236 ALA A CA 1
ATOM 1797 C C . ALA A 1 236 ? -14.300 5.172 17.378 1.00 88.81 236 ALA A C 1
ATOM 1799 O O . ALA A 1 236 ? -14.049 5.159 16.174 1.00 88.81 236 ALA A O 1
ATOM 1800 N N . ALA A 1 237 ? -13.426 4.734 18.290 1.00 90.19 237 ALA A N 1
ATOM 1801 C CA . ALA A 1 237 ? -12.128 4.163 17.943 1.00 90.19 237 ALA A CA 1
ATOM 1802 C C . ALA A 1 237 ? -12.267 2.857 17.145 1.00 90.19 237 ALA A C 1
ATOM 1804 O O . ALA A 1 237 ? -11.536 2.666 16.172 1.00 90.19 237 ALA A O 1
ATOM 1805 N N . LEU A 1 238 ? -13.235 1.999 17.489 1.00 87.38 238 LEU A N 1
ATOM 1806 C CA . LEU A 1 238 ? -13.537 0.782 16.729 1.00 87.38 238 LEU A CA 1
ATOM 1807 C C . LEU A 1 238 ? -14.042 1.100 15.314 1.00 87.38 238 LEU A C 1
ATOM 1809 O O . LEU A 1 238 ? -13.561 0.519 14.343 1.00 87.38 238 LEU A O 1
ATOM 1813 N N . VAL A 1 239 ? -14.977 2.044 15.183 1.00 87.88 239 VAL A N 1
ATOM 1814 C CA . VAL A 1 239 ? -15.534 2.452 13.881 1.00 87.88 239 VAL A CA 1
ATOM 1815 C C . VAL A 1 239 ? -14.461 3.124 13.022 1.00 87.88 239 VAL A C 1
ATOM 1817 O O . VAL A 1 239 ? -14.353 2.831 11.834 1.00 87.88 239 VAL A O 1
ATOM 1820 N N . ALA A 1 240 ? -13.604 3.959 13.616 1.00 90.00 240 ALA A N 1
ATOM 1821 C CA . ALA A 1 240 ? -12.458 4.540 12.925 1.00 90.00 240 ALA A CA 1
ATOM 1822 C C . ALA A 1 240 ? -11.456 3.463 12.470 1.00 90.00 240 ALA A C 1
ATOM 1824 O O . ALA A 1 240 ? -10.919 3.557 11.367 1.00 90.00 240 ALA A O 1
ATOM 1825 N N . ALA A 1 241 ? -11.226 2.420 13.276 1.00 90.00 241 ALA A N 1
ATOM 1826 C CA . ALA A 1 241 ? -10.353 1.310 12.901 1.00 90.00 241 ALA A CA 1
ATOM 1827 C C . ALA A 1 241 ? -10.925 0.523 11.714 1.00 90.00 241 ALA A C 1
ATOM 1829 O O . ALA A 1 241 ? -10.191 0.210 10.778 1.00 90.00 241 ALA A O 1
ATOM 1830 N N . LEU A 1 242 ? -12.236 0.267 11.715 1.00 87.81 242 LEU A N 1
ATOM 1831 C CA . LEU A 1 242 ? -12.924 -0.386 10.605 1.00 87.81 242 LEU A CA 1
ATOM 1832 C C . LEU A 1 242 ? -12.889 0.468 9.330 1.00 87.81 242 LEU A C 1
ATOM 1834 O O . LEU A 1 242 ? -12.535 -0.048 8.275 1.00 87.81 242 LEU A O 1
ATOM 1838 N N . HIS A 1 243 ? -13.125 1.779 9.434 1.00 87.88 243 HIS A N 1
ATOM 1839 C CA . HIS A 1 243 ? -12.971 2.707 8.311 1.00 87.88 243 HIS A CA 1
ATOM 1840 C C . HIS A 1 243 ? -11.559 2.639 7.709 1.00 87.88 243 HIS A C 1
ATOM 1842 O O . HIS A 1 243 ? -11.397 2.585 6.492 1.00 87.88 243 HIS A O 1
ATOM 1848 N N . HIS A 1 244 ? -10.518 2.588 8.546 1.00 87.50 244 HIS A N 1
ATOM 1849 C CA . HIS A 1 244 ? -9.142 2.429 8.074 1.00 87.50 244 HIS A CA 1
ATOM 1850 C C . HIS A 1 244 ? -8.886 1.080 7.394 1.00 87.50 244 HIS A C 1
ATOM 1852 O O . HIS A 1 244 ? -8.153 1.044 6.405 1.00 87.50 244 HIS A O 1
ATOM 1858 N N . LEU A 1 245 ? -9.478 -0.012 7.885 1.00 86.00 245 LEU A N 1
ATOM 1859 C CA . LEU A 1 245 ? -9.390 -1.320 7.232 1.00 86.00 245 LEU A CA 1
ATOM 1860 C C . LEU A 1 245 ? -10.082 -1.326 5.867 1.00 86.00 245 LEU A C 1
ATOM 1862 O O . LEU A 1 245 ? -9.510 -1.847 4.916 1.00 86.00 245 LEU A O 1
ATOM 1866 N N . GLU A 1 246 ? -11.263 -0.721 5.745 1.00 85.44 246 GLU A N 1
ATOM 1867 C CA . GLU A 1 246 ? -11.975 -0.608 4.466 1.00 85.44 246 GLU A CA 1
ATOM 1868 C C . GLU A 1 246 ? -11.193 0.230 3.455 1.00 85.44 246 GLU A C 1
ATOM 1870 O O . GLU A 1 246 ? -11.031 -0.182 2.307 1.00 85.44 246 GLU A O 1
ATOM 1875 N N . GLN A 1 247 ? -10.654 1.378 3.880 1.00 83.38 247 GLN A N 1
ATOM 1876 C CA . GLN A 1 247 ? -9.805 2.202 3.017 1.00 83.38 247 GLN A CA 1
ATOM 1877 C C . GLN A 1 247 ? -8.552 1.443 2.583 1.00 83.38 247 GLN A C 1
ATOM 1879 O O . GLN A 1 247 ? -8.203 1.460 1.406 1.00 83.38 247 GLN A O 1
ATOM 1884 N N . ARG A 1 248 ? -7.912 0.716 3.504 1.00 82.00 248 ARG A N 1
ATOM 1885 C CA . ARG A 1 248 ? -6.745 -0.108 3.190 1.00 82.00 248 ARG A CA 1
ATOM 1886 C C . ARG A 1 248 ? -7.082 -1.227 2.209 1.00 82.00 248 ARG A C 1
ATOM 1888 O O . ARG A 1 248 ? -6.354 -1.389 1.241 1.00 82.00 248 ARG A O 1
ATOM 1895 N N . ALA A 1 249 ? -8.174 -1.956 2.424 1.00 80.19 249 ALA A N 1
ATOM 1896 C CA . ALA A 1 249 ? -8.615 -3.015 1.520 1.00 80.19 249 ALA A CA 1
ATOM 1897 C C . ALA A 1 249 ? -8.960 -2.459 0.130 1.00 80.19 249 ALA A C 1
ATOM 1899 O O . ALA A 1 249 ? -8.619 -3.064 -0.883 1.00 80.19 249 ALA A O 1
ATOM 1900 N N . ALA A 1 250 ? -9.587 -1.281 0.064 1.00 78.12 250 ALA A N 1
ATOM 1901 C CA . ALA A 1 250 ? -9.852 -0.597 -1.196 1.00 78.12 250 ALA A CA 1
ATOM 1902 C C . ALA A 1 250 ? -8.556 -0.159 -1.899 1.00 78.12 250 ALA A C 1
ATOM 1904 O O . ALA A 1 250 ? -8.440 -0.309 -3.115 1.00 78.12 250 ALA A O 1
ATOM 1905 N N . ASP A 1 251 ? -7.578 0.366 -1.161 1.00 76.62 251 ASP A N 1
ATOM 1906 C CA . ASP A 1 251 ? -6.273 0.755 -1.701 1.00 76.62 251 ASP A CA 1
ATOM 1907 C C . ASP A 1 251 ? -5.451 -0.454 -2.164 1.00 76.62 251 ASP A C 1
ATOM 1909 O O . ASP A 1 251 ? -4.830 -0.393 -3.225 1.00 76.62 251 ASP A O 1
ATOM 1913 N N . GLU A 1 252 ? -5.484 -1.560 -1.420 1.00 76.75 252 GLU A N 1
ATOM 1914 C CA . GLU A 1 252 ? -4.875 -2.839 -1.799 1.00 76.75 252 GLU A CA 1
ATOM 1915 C C . GLU A 1 252 ? -5.538 -3.396 -3.065 1.00 76.75 252 GLU A C 1
ATOM 1917 O O . GLU A 1 252 ? -4.840 -3.641 -4.041 1.00 76.75 252 GLU A O 1
ATOM 1922 N N . ALA A 1 253 ? -6.872 -3.448 -3.137 1.00 79.38 253 ALA A N 1
ATOM 1923 C CA . ALA A 1 253 ? -7.588 -3.900 -4.333 1.00 79.38 253 ALA A CA 1
ATOM 1924 C C . ALA A 1 253 ? -7.303 -3.027 -5.572 1.00 79.38 253 ALA A C 1
ATOM 1926 O O . ALA A 1 253 ? -7.181 -3.533 -6.688 1.00 79.38 253 ALA A O 1
ATOM 1927 N N . ARG A 1 254 ? -7.170 -1.703 -5.399 1.00 81.50 254 ARG A N 1
ATOM 1928 C CA . ARG A 1 254 ? -6.750 -0.792 -6.481 1.00 81.50 254 ARG A CA 1
ATOM 1929 C C . ARG A 1 254 ? -5.309 -1.051 -6.910 1.00 81.50 254 ARG A C 1
ATOM 1931 O O . ARG A 1 254 ? -5.018 -0.965 -8.102 1.00 81.50 254 ARG A O 1
ATOM 1938 N N . ALA A 1 255 ? -4.413 -1.316 -5.959 1.00 77.44 255 ALA A N 1
ATOM 1939 C CA . ALA A 1 255 ? -3.027 -1.663 -6.247 1.00 77.44 255 ALA A CA 1
ATOM 1940 C C . ALA A 1 255 ? -2.944 -2.997 -7.000 1.00 77.44 255 ALA A C 1
ATOM 1942 O O . ALA A 1 255 ? -2.279 -3.049 -8.026 1.00 77.44 255 ALA A O 1
ATOM 1943 N N . ASP A 1 256 ? -3.694 -4.015 -6.581 1.00 82.88 256 ASP A N 1
ATOM 1944 C CA . ASP A 1 256 ? -3.749 -5.322 -7.243 1.00 82.88 256 ASP A CA 1
ATOM 1945 C C . ASP A 1 256 ? -4.272 -5.206 -8.682 1.00 82.88 256 ASP A C 1
ATOM 1947 O O . ASP A 1 256 ? -3.679 -5.757 -9.609 1.00 82.88 256 ASP A O 1
ATOM 1951 N N . ALA A 1 257 ? -5.325 -4.409 -8.902 1.00 84.25 257 ALA A N 1
ATOM 1952 C CA . ALA A 1 257 ? -5.852 -4.144 -10.242 1.00 84.25 257 ALA A CA 1
ATOM 1953 C C . ALA A 1 257 ? -4.836 -3.426 -11.153 1.00 84.25 257 ALA A C 1
ATOM 1955 O O . ALA A 1 257 ? -4.774 -3.688 -12.357 1.00 84.25 257 ALA A O 1
ATOM 1956 N N . ARG A 1 258 ? -4.032 -2.507 -10.602 1.00 87.94 258 ARG A N 1
ATOM 1957 C CA . ARG A 1 258 ? -2.953 -1.828 -11.342 1.00 87.94 258 ARG A CA 1
ATOM 1958 C C . ARG A 1 258 ? -1.787 -2.762 -11.616 1.00 87.94 258 ARG A C 1
ATOM 1960 O O . ARG A 1 258 ? -1.264 -2.745 -12.727 1.00 87.94 258 ARG A O 1
ATOM 1967 N N . ASP A 1 259 ? -1.425 -3.597 -10.652 1.00 88.31 259 ASP A N 1
ATOM 1968 C CA . ASP A 1 259 ? -0.403 -4.623 -10.815 1.00 88.31 259 ASP A CA 1
ATOM 1969 C C . ASP A 1 259 ? -0.784 -5.571 -11.955 1.00 88.31 259 ASP A C 1
ATOM 1971 O O . ASP A 1 259 ? 0.026 -5.792 -12.855 1.00 88.31 259 ASP A O 1
ATOM 1975 N N . GLU A 1 260 ? -2.026 -6.057 -12.000 1.00 90.06 260 GLU A N 1
ATOM 1976 C CA . GLU A 1 260 ? -2.521 -6.893 -13.100 1.00 90.06 260 GLU A CA 1
ATOM 1977 C C . GLU A 1 260 ? -2.388 -6.192 -14.463 1.00 90.06 260 GLU A C 1
ATOM 1979 O O . GLU A 1 260 ? -1.897 -6.786 -15.420 1.00 90.06 260 GLU A O 1
ATOM 1984 N N . ILE A 1 261 ? -2.743 -4.903 -14.556 1.00 92.75 261 ILE A N 1
ATOM 1985 C CA . ILE A 1 261 ? -2.572 -4.111 -15.788 1.00 92.75 261 ILE A CA 1
ATOM 1986 C C . ILE A 1 261 ? -1.105 -4.054 -16.219 1.00 92.75 261 ILE A C 1
ATOM 1988 O O . ILE A 1 261 ? -0.818 -4.267 -17.395 1.00 92.75 261 ILE A O 1
ATOM 1992 N N . ILE A 1 262 ? -0.179 -3.765 -15.301 1.00 92.75 262 ILE A N 1
ATOM 1993 C CA . ILE A 1 262 ? 1.253 -3.708 -15.618 1.00 92.75 262 ILE A CA 1
ATOM 1994 C C . ILE A 1 262 ? 1.710 -5.061 -16.147 1.00 92.75 262 ILE A C 1
ATOM 1996 O O . ILE A 1 262 ? 2.309 -5.131 -17.213 1.00 92.75 262 ILE A O 1
ATOM 2000 N N . TRP A 1 263 ? 1.418 -6.148 -15.439 1.00 93.06 263 TRP A N 1
ATOM 2001 C CA . TRP A 1 263 ? 1.911 -7.466 -15.829 1.00 93.06 263 TRP A CA 1
ATOM 2002 C C . TRP A 1 263 ? 1.316 -7.952 -17.151 1.00 93.06 263 TRP A C 1
ATOM 2004 O O . TRP A 1 263 ? 2.066 -8.502 -17.961 1.00 93.06 263 TRP A O 1
ATOM 2014 N N . ASP A 1 264 ? 0.043 -7.667 -17.423 1.00 94.69 264 ASP A N 1
ATOM 2015 C CA . ASP A 1 264 ? -0.575 -7.943 -18.722 1.00 94.69 264 ASP A CA 1
ATOM 2016 C C . ASP A 1 264 ? 0.055 -7.114 -19.850 1.00 94.69 264 ASP A C 1
ATOM 2018 O O . ASP A 1 264 ? 0.247 -7.633 -20.946 1.00 94.69 264 ASP A O 1
ATOM 2022 N N . LEU A 1 265 ? 0.436 -5.855 -19.601 1.00 93.25 265 LEU A N 1
ATOM 2023 C CA . LEU A 1 265 ? 1.164 -5.040 -20.584 1.00 93.25 265 LEU A CA 1
ATOM 2024 C C . LEU A 1 265 ? 2.576 -5.586 -20.858 1.00 93.25 265 LEU A C 1
ATOM 2026 O O . LEU A 1 265 ? 3.035 -5.571 -22.001 1.00 93.25 265 LEU A O 1
ATOM 2030 N N . LEU A 1 266 ? 3.273 -6.075 -19.829 1.00 92.31 266 LEU A N 1
ATOM 2031 C CA . LEU A 1 266 ? 4.662 -6.537 -19.946 1.00 92.31 266 LEU A CA 1
ATOM 2032 C C . LEU A 1 266 ? 4.784 -7.969 -20.501 1.00 92.31 266 LEU A C 1
ATOM 2034 O O . LEU A 1 266 ? 5.755 -8.263 -21.195 1.00 92.31 266 LEU A O 1
ATOM 2038 N N . HIS A 1 267 ? 3.849 -8.868 -20.177 1.00 89.19 267 HIS A N 1
ATOM 2039 C CA . HIS A 1 267 ? 3.954 -10.309 -20.477 1.00 89.19 267 HIS A CA 1
ATOM 2040 C C . HIS A 1 267 ? 2.739 -10.899 -21.196 1.00 89.19 267 HIS A C 1
ATOM 2042 O O . HIS A 1 267 ? 2.801 -12.051 -21.628 1.00 89.19 267 HIS A O 1
ATOM 2048 N N . GLY A 1 268 ? 1.631 -10.164 -21.296 1.00 87.00 268 GLY A N 1
ATOM 2049 C CA . GLY A 1 268 ? 0.428 -10.651 -21.957 1.00 87.00 268 GLY A CA 1
ATOM 2050 C C . GLY A 1 268 ? 0.643 -10.884 -23.452 1.00 87.00 268 GLY A C 1
ATOM 2051 O O . GLY A 1 268 ? 1.520 -10.288 -24.076 1.00 87.00 268 GLY A O 1
ATOM 2052 N N . SER A 1 269 ? -0.196 -11.737 -24.043 1.00 90.19 269 SER A N 1
ATOM 2053 C CA . SER A 1 269 ? -0.350 -11.772 -25.500 1.00 90.19 269 SER A CA 1
ATOM 2054 C C . SER A 1 269 ? -0.909 -10.438 -26.006 1.00 90.19 269 SER A C 1
ATOM 2056 O O . SER A 1 269 ? -1.491 -9.675 -25.233 1.00 90.19 269 SER A O 1
ATOM 2058 N N . ASP A 1 270 ? -0.830 -10.185 -27.312 1.00 89.12 270 ASP A N 1
ATOM 2059 C CA . ASP A 1 270 ? -1.426 -9.005 -27.953 1.00 89.12 270 ASP A CA 1
ATOM 2060 C C . ASP A 1 270 ? -2.868 -8.709 -27.499 1.00 89.12 270 ASP A C 1
ATOM 2062 O O . ASP A 1 270 ? -3.262 -7.549 -27.357 1.00 89.12 270 ASP A O 1
ATOM 2066 N N . GLU A 1 271 ? -3.683 -9.744 -27.279 1.00 92.00 271 GLU A N 1
ATOM 2067 C CA . GLU A 1 271 ? -5.063 -9.586 -26.817 1.00 92.00 271 GLU A CA 1
ATOM 2068 C C . GLU A 1 271 ? -5.126 -9.055 -25.378 1.00 92.00 271 GLU A C 1
ATOM 2070 O O . GLU A 1 271 ? -5.837 -8.076 -25.114 1.00 92.00 271 GLU A O 1
ATOM 2075 N N . TYR A 1 272 ? -4.343 -9.648 -24.471 1.00 91.50 272 TYR A N 1
ATOM 2076 C CA . TYR A 1 272 ? -4.242 -9.223 -23.074 1.00 91.50 272 TYR A CA 1
ATOM 2077 C C . TYR A 1 272 ? -3.629 -7.827 -22.949 1.00 91.50 272 TYR A C 1
ATOM 2079 O O . TYR A 1 272 ? -4.174 -6.993 -22.229 1.00 91.50 272 TYR A O 1
ATOM 2087 N N . GLN A 1 273 ? -2.583 -7.513 -23.717 1.00 92.81 273 GLN A N 1
ATOM 2088 C CA . GLN A 1 273 ? -1.974 -6.181 -23.737 1.00 92.81 273 GLN A CA 1
ATOM 2089 C C . GLN A 1 273 ? -2.972 -5.107 -24.192 1.00 92.81 273 GLN A C 1
ATOM 2091 O O . GLN A 1 273 ? -3.101 -4.061 -23.554 1.00 92.81 273 GLN A O 1
ATOM 2096 N N . ARG A 1 274 ? -3.750 -5.368 -25.253 1.00 92.88 274 ARG A N 1
ATOM 2097 C CA . ARG A 1 274 ? -4.813 -4.448 -25.701 1.00 92.88 274 ARG A CA 1
ATOM 2098 C C . ARG A 1 274 ? -5.914 -4.298 -24.652 1.00 92.88 274 ARG A C 1
ATOM 2100 O O . ARG A 1 274 ? -6.446 -3.201 -24.481 1.00 92.88 274 ARG A O 1
ATOM 2107 N N . ALA A 1 275 ? -6.291 -5.376 -23.963 1.00 93.06 275 ALA A N 1
ATOM 2108 C CA . ALA A 1 275 ? -7.267 -5.314 -22.878 1.00 93.06 275 ALA A CA 1
ATOM 2109 C C . ALA A 1 275 ? -6.745 -4.489 -21.691 1.00 93.06 275 ALA A C 1
ATOM 2111 O O . ALA A 1 275 ? -7.468 -3.624 -21.194 1.00 93.06 275 ALA A O 1
ATOM 2112 N N . ALA A 1 276 ? -5.490 -4.692 -21.295 1.00 93.19 276 ALA A N 1
ATOM 2113 C CA . ALA A 1 276 ? -4.829 -3.952 -20.229 1.00 93.19 276 ALA A CA 1
ATOM 2114 C C . ALA A 1 276 ? -4.678 -2.463 -20.563 1.00 93.19 276 ALA A C 1
ATOM 2116 O O . ALA A 1 276 ? -5.005 -1.628 -19.722 1.00 93.19 276 ALA A O 1
ATOM 2117 N N . ALA A 1 277 ? -4.311 -2.114 -21.801 1.00 91.06 277 ALA A N 1
ATOM 2118 C CA . ALA A 1 277 ? -4.272 -0.726 -22.265 1.00 91.06 277 ALA A CA 1
ATOM 2119 C C . ALA A 1 277 ? -5.649 -0.043 -22.147 1.00 91.06 277 ALA A C 1
ATOM 2121 O O . ALA A 1 277 ? -5.754 1.049 -21.593 1.00 91.06 277 ALA A O 1
ATOM 2122 N N . ARG A 1 278 ? -6.735 -0.723 -22.551 1.00 91.38 278 ARG A N 1
ATOM 2123 C CA . ARG A 1 278 ? -8.109 -0.213 -22.365 1.00 91.38 278 ARG A CA 1
ATOM 2124 C C . ARG A 1 278 ? -8.497 -0.065 -20.891 1.00 91.38 278 ARG A C 1
ATOM 2126 O O . ARG A 1 278 ? -9.226 0.861 -20.542 1.00 91.38 278 ARG A O 1
ATOM 2133 N N . ARG A 1 279 ? -8.056 -0.974 -20.010 1.00 91.69 279 ARG A N 1
ATOM 2134 C CA . ARG A 1 279 ? -8.283 -0.847 -18.557 1.00 91.69 279 ARG A CA 1
ATOM 2135 C C . ARG A 1 279 ? -7.512 0.339 -17.978 1.00 91.69 279 ARG A C 1
ATOM 2137 O O . ARG A 1 279 ? -8.087 1.088 -17.195 1.00 91.69 279 ARG A O 1
ATOM 2144 N N . ALA A 1 280 ? -6.268 0.550 -18.404 1.00 89.75 280 ALA A N 1
ATOM 2145 C CA . ALA A 1 280 ? -5.466 1.708 -18.019 1.00 89.75 280 ALA A CA 1
ATOM 2146 C C . ALA A 1 280 ? -6.161 3.027 -18.410 1.00 89.75 280 ALA A C 1
ATOM 2148 O O . ALA A 1 280 ? -6.304 3.916 -17.571 1.00 89.75 280 ALA A O 1
ATOM 2149 N N . GLU A 1 281 ? -6.704 3.122 -19.628 1.00 88.19 281 GLU A N 1
ATOM 2150 C CA . GLU A 1 281 ? -7.473 4.293 -20.078 1.00 88.19 281 GLU A CA 1
ATOM 2151 C C . GLU A 1 281 ? -8.711 4.568 -19.208 1.00 88.19 281 GLU A C 1
ATOM 2153 O O . GLU A 1 281 ? -8.962 5.718 -18.842 1.00 88.19 281 GLU A O 1
ATOM 2158 N N . ARG A 1 282 ? -9.463 3.527 -18.816 1.00 88.75 282 ARG A N 1
ATOM 2159 C CA . ARG A 1 282 ? -10.614 3.660 -17.896 1.00 88.75 282 ARG A CA 1
ATOM 2160 C C . ARG A 1 282 ? -10.214 4.154 -16.507 1.00 88.75 282 ARG A C 1
ATOM 2162 O O . ARG A 1 282 ? -11.027 4.775 -15.833 1.00 88.75 282 ARG A O 1
ATOM 2169 N N . LEU A 1 283 ? -8.979 3.885 -16.091 1.00 85.00 283 LEU A N 1
ATOM 2170 C CA . LEU A 1 283 ? -8.388 4.390 -14.851 1.00 85.00 283 LEU A CA 1
ATOM 2171 C C . LEU A 1 283 ? -7.695 5.753 -15.033 1.00 85.00 283 LEU A C 1
ATOM 2173 O O . LEU A 1 283 ? -6.988 6.195 -14.130 1.00 85.00 283 LEU A O 1
ATOM 2177 N N . HIS A 1 284 ? -7.895 6.421 -16.175 1.00 85.94 284 HIS A N 1
ATOM 2178 C CA . HIS A 1 284 ? -7.302 7.717 -16.521 1.00 85.94 284 HIS A CA 1
ATOM 2179 C C . HIS A 1 284 ? -5.764 7.722 -16.553 1.00 85.94 284 HIS A C 1
ATOM 2181 O O . HIS A 1 284 ? -5.126 8.749 -16.326 1.00 85.94 284 HIS A O 1
ATOM 2187 N N . ILE A 1 285 ? -5.162 6.574 -16.867 1.00 86.50 285 ILE A N 1
ATOM 2188 C CA . ILE A 1 285 ? -3.717 6.415 -17.032 1.00 86.50 285 ILE A CA 1
ATOM 2189 C C . ILE A 1 285 ? -3.358 6.721 -18.494 1.00 86.50 285 ILE A C 1
ATOM 2191 O O . ILE A 1 285 ? -3.675 5.945 -19.396 1.00 86.50 285 ILE A O 1
ATOM 2195 N N . ASP A 1 286 ? -2.708 7.863 -18.742 1.00 83.69 286 ASP A N 1
ATOM 2196 C CA . ASP A 1 286 ? -2.327 8.290 -20.096 1.00 83.69 286 ASP A CA 1
ATOM 2197 C C . ASP A 1 286 ? -1.023 7.627 -20.551 1.00 83.69 286 ASP A C 1
ATOM 2199 O O . ASP A 1 286 ? 0.064 8.130 -20.285 1.00 83.69 286 ASP A O 1
ATOM 2203 N N . LEU A 1 287 ? -1.131 6.515 -21.281 1.00 85.56 287 LEU A N 1
ATOM 2204 C CA . LEU A 1 287 ? 0.021 5.791 -21.835 1.00 85.56 287 LEU A CA 1
ATOM 2205 C C . LEU A 1 287 ? 0.399 6.222 -23.263 1.00 85.56 287 LEU A C 1
ATOM 2207 O O . LEU A 1 287 ? 1.248 5.594 -23.884 1.00 85.56 287 LEU A O 1
ATOM 2211 N N . ARG A 1 288 ? -0.218 7.284 -23.801 1.00 79.06 288 ARG A N 1
ATOM 2212 C CA . ARG A 1 288 ? 0.039 7.766 -25.177 1.00 79.06 288 ARG A CA 1
ATOM 2213 C C . ARG A 1 288 ? 1.312 8.601 -25.292 1.00 79.06 288 ARG A C 1
ATOM 2215 O O . ARG A 1 288 ? 1.815 8.832 -26.389 1.00 79.06 288 ARG A O 1
ATOM 2222 N N . ARG A 1 289 ? 1.813 9.109 -24.165 1.00 86.12 289 ARG A N 1
ATOM 2223 C CA . ARG A 1 289 ? 3.102 9.807 -24.101 1.00 86.12 289 ARG A CA 1
ATOM 2224 C C . ARG A 1 289 ? 4.244 8.784 -24.124 1.00 86.12 289 ARG A C 1
ATOM 2226 O O . ARG A 1 289 ? 4.025 7.637 -23.749 1.00 86.12 289 ARG A O 1
ATOM 2233 N N . PRO A 1 290 ? 5.467 9.163 -24.525 1.00 89.12 290 PRO A N 1
ATOM 2234 C CA . PRO A 1 290 ? 6.617 8.275 -24.396 1.00 89.12 290 PRO A CA 1
ATOM 2235 C C . PRO A 1 290 ? 6.891 7.926 -22.924 1.00 89.12 290 PRO A C 1
ATOM 2237 O O . PRO A 1 290 ? 7.133 8.819 -22.109 1.00 89.12 290 PRO A O 1
ATOM 2240 N N . HIS A 1 291 ? 6.875 6.635 -22.598 1.00 91.44 291 HIS A N 1
ATOM 2241 C CA . HIS A 1 291 ? 7.194 6.095 -21.278 1.00 91.44 291 HIS A CA 1
ATOM 2242 C C . HIS A 1 291 ? 8.406 5.172 -21.343 1.00 91.44 291 HIS A C 1
ATOM 2244 O O . HIS A 1 291 ? 8.656 4.512 -22.348 1.00 91.44 291 HIS A O 1
ATOM 2250 N N . ARG A 1 292 ? 9.136 5.098 -20.234 1.00 93.81 292 ARG A N 1
ATOM 2251 C CA . ARG A 1 292 ? 10.166 4.089 -19.996 1.00 93.81 292 ARG A CA 1
ATOM 2252 C C . ARG A 1 292 ? 9.678 3.112 -18.936 1.00 93.81 292 ARG A C 1
ATOM 2254 O O . ARG A 1 292 ? 8.978 3.498 -17.996 1.00 93.81 292 ARG A O 1
ATOM 2261 N N . VAL A 1 293 ? 10.076 1.856 -19.090 1.00 95.19 293 VAL A N 1
ATOM 2262 C CA . VAL A 1 293 ? 9.946 0.815 -18.075 1.00 95.19 293 VAL A CA 1
ATOM 2263 C C . VAL A 1 293 ? 11.225 0.807 -17.245 1.00 95.19 293 VAL A C 1
ATOM 2265 O O . VAL A 1 293 ? 12.333 0.739 -17.778 1.00 95.19 293 VAL A O 1
ATOM 2268 N N . PHE A 1 294 ? 11.059 0.871 -15.933 1.00 96.50 294 PHE A N 1
ATOM 2269 C CA . PHE A 1 294 ? 12.119 0.815 -14.939 1.00 96.50 294 PHE A CA 1
ATOM 2270 C C . PHE A 1 294 ? 12.009 -0.523 -14.222 1.00 96.50 294 PHE A C 1
ATOM 2272 O O . PHE A 1 294 ? 10.961 -0.833 -13.662 1.00 96.50 294 PHE A O 1
ATOM 2279 N N . CYS A 1 295 ? 13.077 -1.310 -14.233 1.00 96.62 295 CYS A N 1
ATOM 2280 C CA . CYS A 1 295 ? 13.200 -2.527 -13.441 1.00 96.62 295 CYS A CA 1
ATOM 2281 C C . CYS A 1 295 ? 14.211 -2.281 -12.327 1.00 96.62 295 CYS A C 1
ATOM 2283 O O . CYS A 1 295 ? 15.299 -1.771 -12.590 1.00 96.62 295 CYS A O 1
ATOM 2285 N N . CYS A 1 296 ? 13.857 -2.645 -11.101 1.00 96.25 296 CYS A N 1
ATOM 2286 C CA . CYS A 1 296 ? 14.735 -2.540 -9.946 1.00 96.25 296 CYS A CA 1
ATOM 2287 C C . CYS A 1 296 ? 14.793 -3.861 -9.197 1.00 96.25 296 CYS A C 1
ATOM 2289 O O . CYS A 1 296 ? 13.760 -4.466 -8.914 1.00 96.25 296 CYS A O 1
ATOM 2291 N N . GLN A 1 297 ? 16.000 -4.272 -8.834 1.00 95.19 297 GLN A N 1
ATOM 2292 C CA . GLN A 1 297 ? 16.229 -5.366 -7.910 1.00 95.19 297 GLN A CA 1
ATOM 2293 C C . GLN A 1 297 ? 16.659 -4.795 -6.559 1.00 95.19 297 GLN A C 1
ATOM 2295 O O . GLN A 1 297 ? 17.705 -4.152 -6.455 1.00 95.19 297 GLN A O 1
ATOM 2300 N N . LEU A 1 298 ? 15.863 -5.073 -5.528 1.00 92.81 298 LEU A N 1
ATOM 2301 C CA . LEU A 1 298 ? 16.233 -4.877 -4.133 1.00 92.81 298 LEU A CA 1
ATOM 2302 C C . LEU A 1 298 ? 17.212 -5.986 -3.747 1.00 92.81 298 LEU A C 1
ATOM 2304 O O . LEU A 1 298 ? 16.900 -7.176 -3.883 1.00 92.81 298 LEU A O 1
ATOM 2308 N N . GLN A 1 299 ? 18.399 -5.603 -3.301 1.00 89.19 299 GLN A N 1
ATOM 2309 C CA . GLN A 1 299 ? 19.446 -6.519 -2.869 1.00 89.19 299 GLN A CA 1
ATOM 2310 C C . GLN A 1 299 ? 19.603 -6.453 -1.348 1.00 89.19 299 GLN A C 1
ATOM 2312 O O . GLN A 1 299 ? 19.170 -5.504 -0.703 1.00 89.19 299 GLN A O 1
ATOM 2317 N N . ASP A 1 300 ? 20.145 -7.521 -0.764 1.00 83.81 300 ASP A N 1
ATOM 2318 C CA . ASP A 1 300 ? 20.493 -7.625 0.659 1.00 83.81 300 ASP A CA 1
ATOM 2319 C C . ASP A 1 300 ? 19.353 -7.461 1.684 1.00 83.81 300 ASP A C 1
ATOM 2321 O O . ASP A 1 300 ? 19.587 -7.648 2.872 1.00 83.81 300 ASP A O 1
ATOM 2325 N N . ILE A 1 301 ? 18.100 -7.225 1.277 1.00 83.81 301 ILE A N 1
ATOM 2326 C CA . ILE A 1 301 ? 16.980 -6.998 2.210 1.00 83.81 301 ILE A CA 1
ATOM 2327 C C . ILE A 1 301 ? 16.768 -8.161 3.194 1.00 83.81 301 ILE A C 1
ATOM 2329 O O . ILE A 1 301 ? 16.587 -7.945 4.390 1.00 83.81 301 ILE A O 1
ATOM 2333 N N . ASP A 1 302 ? 16.847 -9.405 2.711 1.00 82.19 302 ASP A N 1
ATOM 2334 C CA . ASP A 1 302 ? 16.684 -10.601 3.543 1.00 82.19 302 ASP A CA 1
ATOM 2335 C C . ASP A 1 302 ? 17.925 -10.860 4.416 1.00 82.19 302 ASP A C 1
ATOM 2337 O O . ASP A 1 302 ? 17.822 -11.450 5.493 1.00 82.19 302 ASP A O 1
ATOM 2341 N N . LEU A 1 303 ? 19.101 -10.407 3.973 1.00 81.44 303 LEU A N 1
ATOM 2342 C CA . LEU A 1 303 ? 20.349 -10.497 4.729 1.00 81.44 303 LEU A CA 1
ATOM 2343 C C . LEU A 1 303 ? 20.366 -9.475 5.872 1.00 81.44 303 LEU A C 1
ATOM 2345 O O . LEU A 1 303 ? 20.638 -9.857 7.009 1.00 81.44 303 LEU A O 1
ATOM 2349 N N . ILE A 1 304 ? 19.977 -8.228 5.596 1.00 81.50 304 ILE A N 1
ATOM 2350 C CA . ILE A 1 304 ? 19.785 -7.164 6.591 1.00 81.50 304 ILE A CA 1
ATOM 2351 C C . ILE A 1 304 ? 18.739 -7.606 7.617 1.00 81.50 304 ILE A C 1
ATOM 2353 O O . ILE A 1 304 ? 18.989 -7.547 8.819 1.00 81.50 304 ILE A O 1
ATOM 2357 N N . ALA A 1 305 ? 17.610 -8.162 7.161 1.00 78.75 305 ALA A N 1
ATOM 2358 C CA . ALA A 1 305 ? 16.574 -8.675 8.052 1.00 78.75 305 ALA A CA 1
ATOM 2359 C C . ALA A 1 305 ? 17.093 -9.743 9.022 1.00 78.75 305 ALA A C 1
ATOM 2361 O O . ALA A 1 305 ? 16.757 -9.718 10.205 1.00 78.75 305 ALA A O 1
ATOM 2362 N N . ARG A 1 306 ? 17.949 -10.658 8.553 1.00 79.62 306 ARG A N 1
ATOM 2363 C CA . ARG A 1 306 ? 18.570 -11.679 9.410 1.00 79.62 306 ARG A CA 1
ATOM 2364 C C . ARG A 1 306 ? 19.592 -11.088 10.377 1.00 79.62 306 ARG A C 1
ATOM 2366 O O . ARG A 1 306 ? 19.618 -11.502 11.531 1.00 79.62 306 ARG A O 1
ATOM 2373 N N . GLN A 1 307 ? 20.423 -10.153 9.922 1.00 80.94 307 GLN A N 1
ATOM 2374 C CA . GLN A 1 307 ? 21.462 -9.526 10.746 1.00 80.94 307 GLN A CA 1
ATOM 2375 C C . GLN A 1 307 ? 20.874 -8.660 11.863 1.00 80.94 307 GLN A C 1
ATOM 2377 O O . GLN A 1 307 ? 21.384 -8.673 12.980 1.00 80.94 307 GLN A O 1
ATOM 2382 N N . GLU A 1 308 ? 19.779 -7.957 11.585 1.00 77.12 308 GLU A N 1
ATOM 2383 C CA . GLU A 1 308 ? 19.094 -7.098 12.554 1.00 77.12 308 GLU A CA 1
ATOM 2384 C C . GLU A 1 308 ? 18.026 -7.831 13.385 1.00 77.12 308 GLU A C 1
ATOM 2386 O O . GLU A 1 308 ? 17.401 -7.228 14.259 1.00 77.12 308 GLU A O 1
ATOM 2391 N N . GLY A 1 309 ? 17.792 -9.125 13.131 1.00 74.88 309 GLY A N 1
ATOM 2392 C CA . GLY A 1 309 ? 16.750 -9.900 13.813 1.00 74.88 309 GLY A CA 1
ATOM 2393 C C . GLY A 1 309 ? 15.340 -9.357 13.556 1.00 74.88 309 GLY A C 1
ATOM 2394 O O . GLY A 1 309 ? 14.503 -9.332 14.459 1.00 74.88 309 GLY A O 1
ATOM 2395 N N . LEU A 1 310 ? 15.077 -8.864 12.342 1.00 73.56 310 LEU A N 1
ATOM 2396 C CA . LEU A 1 310 ? 13.784 -8.307 11.964 1.00 73.56 310 LEU A CA 1
ATOM 2397 C C . LEU A 1 310 ? 12.745 -9.416 11.776 1.00 73.56 310 LEU A C 1
ATOM 2399 O O . LEU A 1 310 ? 12.929 -10.355 11.004 1.00 73.56 310 LEU A O 1
ATOM 2403 N N . GLU A 1 311 ? 11.608 -9.251 12.449 1.00 77.44 311 GLU A N 1
ATOM 2404 C CA . GLU A 1 311 ? 10.416 -10.071 12.231 1.00 77.44 311 GLU A CA 1
ATOM 2405 C C . GLU A 1 311 ? 9.978 -10.039 10.753 1.00 77.44 311 GLU A C 1
ATOM 2407 O O . GLU A 1 311 ? 10.004 -8.960 10.147 1.00 77.44 311 GLU A O 1
ATOM 2412 N N . PRO A 1 312 ? 9.469 -11.148 10.177 1.00 75.94 312 PRO A N 1
ATOM 2413 C CA . PRO A 1 312 ? 9.027 -11.201 8.778 1.00 75.94 312 PRO A CA 1
ATOM 2414 C C . PRO A 1 312 ? 8.036 -10.090 8.403 1.00 75.94 312 PRO A C 1
ATOM 2416 O O . PRO A 1 312 ? 8.125 -9.495 7.329 1.00 75.94 312 PRO A O 1
ATOM 2419 N N . ALA A 1 313 ? 7.138 -9.738 9.329 1.00 72.50 313 ALA A N 1
ATOM 2420 C CA . ALA A 1 313 ? 6.179 -8.651 9.149 1.00 72.50 313 ALA A CA 1
ATOM 2421 C C . ALA A 1 313 ? 6.847 -7.270 8.992 1.00 72.50 313 ALA A C 1
ATOM 2423 O O . ALA A 1 313 ? 6.307 -6.396 8.316 1.00 72.50 313 ALA A O 1
ATOM 2424 N N . ARG A 1 314 ? 8.019 -7.040 9.602 1.00 75.56 314 ARG A N 1
ATOM 2425 C CA . ARG A 1 314 ? 8.777 -5.790 9.429 1.00 75.56 314 ARG A CA 1
ATOM 2426 C C . ARG A 1 314 ? 9.458 -5.731 8.068 1.00 75.56 314 ARG A C 1
ATOM 2428 O O . ARG A 1 314 ? 9.402 -4.681 7.435 1.00 75.56 314 ARG A O 1
ATOM 2435 N N . THR A 1 315 ? 10.036 -6.837 7.605 1.00 80.00 315 THR A N 1
ATOM 2436 C CA . THR A 1 315 ? 10.636 -6.924 6.264 1.00 80.00 315 THR A CA 1
ATOM 2437 C C . THR A 1 315 ? 9.589 -6.678 5.181 1.00 80.00 315 THR A C 1
ATOM 2439 O O . THR A 1 315 ? 9.822 -5.900 4.258 1.00 80.00 315 THR A O 1
ATOM 2442 N N . GLU A 1 316 ? 8.393 -7.247 5.336 1.00 82.06 316 GLU A N 1
ATOM 2443 C CA . GLU A 1 316 ? 7.294 -7.021 4.395 1.00 82.06 316 GLU A CA 1
ATOM 2444 C C . GLU A 1 316 ? 6.780 -5.571 4.427 1.00 82.06 316 GLU A C 1
ATOM 2446 O O . GLU A 1 316 ? 6.537 -4.957 3.387 1.00 82.06 316 GLU A O 1
ATOM 2451 N N . ARG A 1 317 ? 6.708 -4.951 5.613 1.00 80.75 317 ARG A N 1
ATOM 2452 C CA . ARG A 1 317 ? 6.419 -3.510 5.726 1.00 80.75 317 ARG A CA 1
ATOM 2453 C C . ARG A 1 317 ? 7.470 -2.653 5.015 1.00 80.75 317 ARG A C 1
ATOM 2455 O O . ARG A 1 317 ? 7.094 -1.691 4.346 1.00 80.75 317 ARG A O 1
ATOM 2462 N N . ALA A 1 318 ? 8.755 -2.998 5.121 1.00 84.31 318 ALA A N 1
ATOM 2463 C CA . ALA A 1 318 ? 9.829 -2.287 4.428 1.00 84.31 318 ALA A CA 1
ATOM 2464 C C . ALA A 1 318 ? 9.678 -2.397 2.900 1.00 84.31 318 ALA A C 1
ATOM 2466 O O . ALA A 1 318 ? 9.734 -1.383 2.205 1.00 84.31 318 ALA A O 1
ATOM 2467 N N . ARG A 1 319 ? 9.373 -3.594 2.382 1.00 87.06 319 ARG A N 1
ATOM 2468 C CA . ARG A 1 319 ? 9.051 -3.836 0.965 1.00 87.06 319 ARG A CA 1
ATOM 2469 C C . ARG A 1 319 ? 7.896 -2.964 0.466 1.00 87.06 319 ARG A C 1
ATOM 2471 O O . ARG A 1 319 ? 8.038 -2.237 -0.520 1.00 87.06 319 ARG A O 1
ATOM 2478 N N . HIS A 1 320 ? 6.769 -2.953 1.176 1.00 85.38 320 HIS A N 1
ATOM 2479 C CA . HIS A 1 320 ? 5.639 -2.089 0.824 1.00 85.38 320 HIS A CA 1
ATOM 2480 C C . HIS A 1 320 ? 5.990 -0.597 0.883 1.00 85.38 320 HIS A C 1
ATOM 2482 O O . HIS A 1 320 ? 5.525 0.186 0.050 1.00 85.38 320 HIS A O 1
ATOM 2488 N N . GLN A 1 321 ? 6.829 -0.186 1.836 1.00 85.94 321 GLN A N 1
ATOM 2489 C CA . GLN A 1 321 ? 7.316 1.187 1.919 1.00 85.94 321 GLN A CA 1
ATOM 2490 C C . GLN A 1 321 ? 8.190 1.558 0.711 1.00 85.94 321 GLN A C 1
ATOM 2492 O O . GLN A 1 321 ? 8.022 2.653 0.173 1.00 85.94 321 GLN A O 1
ATOM 2497 N N . MET A 1 322 ? 9.044 0.650 0.226 1.00 90.38 322 MET A N 1
ATOM 2498 C CA . MET A 1 322 ? 9.837 0.842 -0.998 1.00 90.38 322 MET A CA 1
ATOM 2499 C C . MET A 1 322 ? 8.942 1.009 -2.229 1.00 90.38 322 MET A C 1
ATOM 2501 O O . MET A 1 322 ? 9.123 1.967 -2.982 1.00 90.38 322 MET A O 1
ATOM 2505 N N . ARG A 1 323 ? 7.901 0.175 -2.383 1.00 90.56 323 ARG A N 1
ATOM 2506 C CA . ARG A 1 323 ? 6.897 0.346 -3.452 1.00 90.56 323 ARG A CA 1
ATOM 2507 C C . ARG A 1 323 ? 6.278 1.747 -3.416 1.00 90.56 323 ARG A C 1
ATOM 2509 O O . ARG A 1 323 ? 6.231 2.430 -4.435 1.00 90.56 323 ARG A O 1
ATOM 2516 N N . ARG A 1 324 ? 5.862 2.212 -2.231 1.00 88.19 324 ARG A N 1
ATOM 2517 C CA . ARG A 1 324 ? 5.286 3.558 -2.043 1.00 88.19 324 ARG A CA 1
ATOM 2518 C C . ARG A 1 324 ? 6.279 4.684 -2.329 1.00 88.19 324 ARG A C 1
ATOM 2520 O O . ARG A 1 324 ? 5.866 5.762 -2.753 1.00 88.19 324 ARG A O 1
ATOM 2527 N N . ILE A 1 325 ? 7.570 4.486 -2.067 1.00 91.75 325 ILE A N 1
ATOM 2528 C CA . ILE A 1 325 ? 8.613 5.448 -2.445 1.00 91.75 325 ILE A CA 1
ATOM 2529 C C . ILE A 1 325 ? 8.682 5.556 -3.963 1.00 91.75 325 ILE A C 1
ATOM 2531 O O . ILE A 1 325 ? 8.533 6.658 -4.483 1.00 91.75 325 ILE A O 1
ATOM 2535 N N . LEU A 1 326 ? 8.822 4.432 -4.668 1.00 91.75 326 LEU A N 1
ATOM 2536 C CA . LEU A 1 326 ? 8.912 4.424 -6.127 1.00 91.75 326 LEU A CA 1
ATOM 2537 C C . LEU A 1 326 ? 7.668 5.030 -6.785 1.00 91.75 326 LEU A C 1
ATOM 2539 O O . LEU A 1 326 ? 7.787 5.816 -7.722 1.00 91.75 326 LEU A O 1
ATOM 2543 N N . GLN A 1 327 ? 6.486 4.735 -6.248 1.00 89.19 327 GLN A N 1
ATOM 2544 C CA . GLN A 1 327 ? 5.220 5.325 -6.678 1.00 89.19 327 GLN A CA 1
ATOM 2545 C C . GLN A 1 327 ? 5.219 6.855 -6.537 1.00 89.19 327 GLN A C 1
ATOM 2547 O O . GLN A 1 327 ? 4.915 7.567 -7.492 1.00 89.19 327 GLN A O 1
ATOM 2552 N N . ARG A 1 328 ? 5.622 7.381 -5.371 1.00 90.31 328 ARG A N 1
ATOM 2553 C CA . ARG A 1 328 ? 5.707 8.833 -5.136 1.00 90.31 328 ARG A CA 1
ATOM 2554 C C . ARG A 1 328 ? 6.748 9.505 -6.022 1.00 90.31 328 ARG A C 1
ATOM 2556 O O . ARG A 1 328 ? 6.466 10.565 -6.567 1.00 90.31 328 ARG A O 1
ATOM 2563 N N . VAL A 1 329 ? 7.931 8.906 -6.158 1.00 91.75 329 VAL A N 1
ATOM 2564 C CA . VAL A 1 329 ? 9.002 9.444 -7.004 1.00 91.75 329 VAL A CA 1
ATOM 2565 C C . VAL A 1 329 ? 8.540 9.468 -8.460 1.00 91.75 329 VAL A C 1
ATOM 2567 O O . VAL A 1 329 ? 8.606 10.515 -9.086 1.00 91.75 329 VAL A O 1
ATOM 2570 N N . SER A 1 330 ? 7.963 8.382 -8.977 1.00 88.69 330 SER A N 1
ATOM 2571 C CA . SER A 1 330 ? 7.444 8.329 -10.355 1.00 88.69 330 SER A CA 1
ATOM 2572 C C . SER A 1 330 ? 6.350 9.373 -10.610 1.00 88.69 330 SER A C 1
ATOM 2574 O O . SER A 1 330 ? 6.344 10.021 -11.657 1.00 88.69 330 SER A O 1
ATOM 2576 N N . ALA A 1 331 ? 5.468 9.605 -9.632 1.00 87.19 331 ALA A N 1
ATOM 2577 C CA . ALA A 1 331 ? 4.425 10.625 -9.721 1.00 87.19 331 ALA A CA 1
ATOM 2578 C C . ALA A 1 331 ? 4.984 12.059 -9.826 1.00 87.19 331 ALA A C 1
ATOM 2580 O O . ALA A 1 331 ? 4.386 12.892 -10.504 1.00 87.19 331 ALA A O 1
ATOM 2581 N N . GLN A 1 332 ? 6.144 12.358 -9.223 1.00 87.81 332 GLN A N 1
ATOM 2582 C CA . GLN A 1 332 ? 6.797 13.676 -9.348 1.00 87.81 332 GLN A CA 1
ATOM 2583 C C . GLN A 1 332 ? 7.244 13.979 -10.782 1.00 87.81 332 GLN A C 1
ATOM 2585 O O . GLN A 1 332 ? 7.250 15.138 -11.190 1.00 87.81 332 GLN A O 1
ATOM 2590 N N . TYR A 1 333 ? 7.557 12.944 -11.562 1.00 82.25 333 TYR A N 1
ATOM 2591 C CA . TYR A 1 333 ? 7.880 13.061 -12.985 1.00 82.25 333 TYR A CA 1
ATOM 2592 C C . TYR A 1 333 ? 6.624 13.031 -13.874 1.00 82.25 333 TYR A C 1
ATOM 2594 O O . TYR A 1 333 ? 6.726 12.903 -15.090 1.00 82.25 333 TYR A O 1
ATOM 2602 N N . GLY A 1 334 ? 5.427 13.154 -13.286 1.00 75.38 334 GLY A N 1
ATOM 2603 C CA . GLY A 1 334 ? 4.149 13.110 -13.997 1.00 75.38 334 GLY A CA 1
ATOM 2604 C C . GLY A 1 334 ? 3.736 11.702 -14.420 1.00 75.38 334 GLY A C 1
ATOM 2605 O O . GLY A 1 334 ? 2.927 11.562 -15.337 1.00 75.38 334 GLY A O 1
ATOM 2606 N N . GLY A 1 335 ? 4.321 10.672 -13.801 1.00 69.12 335 GLY A N 1
ATOM 2607 C CA . GLY A 1 335 ? 4.088 9.295 -14.194 1.00 69.12 335 GLY A CA 1
ATOM 2608 C C . GLY A 1 335 ? 2.773 8.697 -13.747 1.00 69.12 335 GLY A C 1
ATOM 2609 O O . GLY A 1 335 ? 2.226 9.098 -12.717 1.00 69.12 335 GLY A O 1
ATOM 2610 N N . PRO A 1 336 ? 2.250 7.743 -14.539 1.00 71.44 336 PRO A N 1
ATOM 2611 C CA . PRO A 1 336 ? 1.077 7.003 -14.143 1.00 71.44 336 PRO A CA 1
ATOM 2612 C C . PRO A 1 336 ? 1.374 6.192 -12.886 1.00 71.44 336 PRO A C 1
ATOM 2614 O O . PRO A 1 336 ? 2.506 5.778 -12.635 1.00 71.44 336 PRO A O 1
ATOM 2617 N N . ASP A 1 337 ? 0.328 5.930 -12.112 1.00 79.19 337 ASP A N 1
ATOM 2618 C CA . ASP A 1 337 ? 0.406 5.074 -10.936 1.00 79.19 337 ASP A CA 1
ATOM 2619 C C . ASP A 1 337 ? 0.471 3.592 -11.347 1.00 79.19 337 ASP A C 1
ATOM 2621 O O . ASP A 1 337 ? -0.483 2.831 -11.187 1.00 79.19 337 ASP A O 1
ATOM 2625 N N . LEU A 1 338 ? 1.581 3.223 -11.988 1.00 88.81 338 LEU A N 1
ATOM 2626 C CA . LEU A 1 338 ? 1.876 1.893 -12.500 1.00 88.81 338 LEU A CA 1
ATOM 2627 C C . LEU A 1 338 ? 3.211 1.423 -11.919 1.00 88.81 338 LEU A C 1
ATOM 2629 O O . LEU A 1 338 ? 4.241 1.431 -12.597 1.00 88.81 338 LEU A O 1
ATOM 2633 N N . VAL A 1 339 ? 3.177 1.018 -10.649 1.00 91.50 339 VAL A N 1
ATOM 2634 C CA . VAL A 1 339 ? 4.317 0.445 -9.929 1.00 91.50 339 VAL A CA 1
ATOM 2635 C C . VAL A 1 339 ? 3.912 -0.877 -9.290 1.00 91.50 339 VAL A C 1
ATOM 2637 O O . VAL A 1 339 ? 3.024 -0.887 -8.444 1.00 91.50 339 VAL A O 1
ATOM 2640 N N . SER A 1 340 ? 4.617 -1.955 -9.627 1.00 91.75 340 SER A N 1
ATOM 2641 C CA . SER A 1 340 ? 4.428 -3.279 -9.028 1.00 91.75 340 SER A CA 1
ATOM 2642 C C . SER A 1 340 ? 5.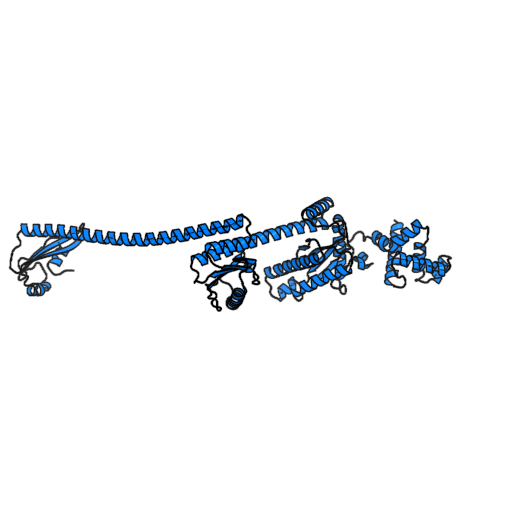676 -3.735 -8.276 1.00 91.75 340 SER A C 1
ATOM 2644 O O . SER A 1 340 ? 6.802 -3.345 -8.596 1.00 91.75 340 SER A O 1
ATOM 2646 N N . LEU A 1 341 ? 5.466 -4.581 -7.269 1.00 90.00 341 LEU A N 1
ATOM 2647 C CA . LEU A 1 341 ? 6.504 -5.250 -6.494 1.00 90.00 341 LEU A CA 1
ATOM 2648 C C . LEU A 1 341 ? 6.184 -6.747 -6.427 1.00 90.00 341 LEU A C 1
ATOM 2650 O O . LEU A 1 341 ? 5.124 -7.131 -5.939 1.00 90.00 341 LEU A O 1
ATOM 2654 N N . ARG A 1 342 ? 7.115 -7.598 -6.868 1.00 87.94 342 ARG A N 1
ATOM 2655 C CA . ARG A 1 342 ? 7.037 -9.059 -6.725 1.00 87.94 342 ARG A CA 1
ATOM 2656 C C . ARG A 1 342 ? 8.311 -9.589 -6.076 1.00 87.94 342 ARG A C 1
ATOM 2658 O O . ARG A 1 342 ? 9.378 -9.608 -6.690 1.00 87.94 342 ARG A O 1
ATOM 2665 N N . GLY A 1 343 ? 8.201 -10.022 -4.820 1.00 87.19 343 GLY A N 1
ATOM 2666 C CA . GLY A 1 343 ? 9.354 -10.423 -4.014 1.00 87.19 343 GLY A CA 1
ATOM 2667 C C . GLY A 1 343 ? 10.305 -9.244 -3.804 1.00 87.19 343 GLY A C 1
ATOM 2668 O O . GLY A 1 343 ? 9.944 -8.270 -3.155 1.00 87.19 343 GLY A O 1
ATOM 2669 N N . ASN A 1 344 ? 11.500 -9.321 -4.390 1.00 90.19 344 ASN A N 1
ATOM 2670 C CA . ASN A 1 344 ? 12.511 -8.261 -4.327 1.00 90.19 344 ASN A CA 1
ATOM 2671 C C . ASN A 1 344 ? 12.663 -7.501 -5.665 1.00 90.19 344 ASN A C 1
ATOM 2673 O O . ASN A 1 344 ? 13.562 -6.676 -5.797 1.00 90.19 344 ASN A O 1
ATOM 2677 N N . ALA A 1 345 ? 11.812 -7.775 -6.660 1.00 92.19 345 ALA A N 1
ATOM 2678 C CA . ALA A 1 345 ? 11.829 -7.100 -7.954 1.00 92.19 345 ALA A CA 1
ATOM 2679 C C . ALA A 1 345 ? 10.695 -6.071 -8.043 1.00 92.19 345 ALA A C 1
ATOM 2681 O O . ALA A 1 345 ? 9.527 -6.402 -7.831 1.00 92.19 345 ALA A O 1
ATOM 2682 N N . MET A 1 346 ? 11.033 -4.832 -8.387 1.00 94.56 346 MET A N 1
ATOM 2683 C CA . MET A 1 346 ? 10.079 -3.763 -8.663 1.00 94.56 346 MET A CA 1
ATOM 2684 C C . MET A 1 346 ? 10.074 -3.417 -10.143 1.00 94.56 346 MET A C 1
ATOM 2686 O O . MET A 1 346 ? 11.120 -3.408 -10.797 1.00 94.56 346 MET A O 1
ATOM 2690 N N . VAL A 1 347 ? 8.895 -3.074 -10.648 1.00 95.12 347 VAL A N 1
ATOM 2691 C CA . VAL A 1 347 ? 8.724 -2.548 -12.000 1.00 95.12 347 VAL A CA 1
ATOM 2692 C C . VAL A 1 347 ? 7.881 -1.287 -11.937 1.00 95.12 347 VAL A C 1
ATOM 2694 O O . VAL A 1 347 ? 6.856 -1.268 -11.260 1.00 95.12 347 VAL A O 1
ATOM 2697 N N . ALA A 1 348 ? 8.303 -0.244 -12.640 1.00 94.19 348 ALA A N 1
ATOM 2698 C CA . ALA A 1 348 ? 7.555 0.999 -12.767 1.00 94.19 348 ALA A CA 1
ATOM 2699 C C . ALA A 1 348 ? 7.507 1.472 -14.219 1.00 94.19 348 ALA A C 1
ATOM 2701 O O . ALA A 1 348 ? 8.443 1.251 -14.988 1.00 94.19 348 ALA A O 1
ATOM 2702 N N . VAL A 1 349 ? 6.426 2.158 -14.581 1.00 92.69 349 VAL A N 1
ATOM 2703 C CA . VAL A 1 349 ? 6.285 2.849 -15.865 1.00 92.69 349 VAL A CA 1
ATOM 2704 C C . VAL A 1 349 ? 6.222 4.347 -15.599 1.00 92.69 349 VAL A C 1
ATOM 2706 O O . VAL A 1 349 ? 5.320 4.808 -14.904 1.00 92.69 349 VAL A O 1
ATOM 2709 N N . ALA A 1 350 ? 7.154 5.118 -16.163 1.00 91.62 350 ALA A N 1
ATOM 2710 C CA . ALA A 1 350 ? 7.179 6.571 -15.989 1.00 91.62 350 ALA A CA 1
ATOM 2711 C C . ALA A 1 350 ? 7.468 7.312 -17.312 1.00 91.62 350 ALA A C 1
ATOM 2713 O O . ALA A 1 350 ? 8.249 6.826 -18.134 1.00 91.62 350 ALA A O 1
ATOM 2714 N N . PRO A 1 351 ? 6.839 8.479 -17.547 1.00 88.38 351 PRO A N 1
ATOM 2715 C CA . PRO A 1 351 ? 7.011 9.296 -18.731 1.00 88.38 351 PRO A CA 1
ATOM 2716 C C . PRO A 1 351 ? 8.371 9.966 -18.638 1.00 88.38 351 PRO A C 1
ATOM 2718 O O . PRO A 1 351 ? 8.612 10.861 -17.831 1.00 88.38 351 PRO A O 1
ATOM 2721 N N . CYS A 1 352 ? 9.295 9.474 -19.446 1.00 84.81 352 CYS A N 1
ATOM 2722 C CA . CYS A 1 352 ? 10.670 9.922 -19.430 1.00 84.81 352 CYS A CA 1
ATOM 2723 C C . CYS A 1 352 ? 11.244 9.737 -20.828 1.00 84.81 352 CYS A C 1
ATOM 2725 O O . CYS A 1 352 ? 11.398 8.617 -21.311 1.00 84.81 352 CYS A O 1
ATOM 2727 N N . THR A 1 353 ? 11.533 10.838 -21.513 1.00 82.00 353 THR A N 1
ATOM 2728 C CA . THR A 1 353 ? 12.057 10.787 -22.880 1.00 82.00 353 THR A CA 1
ATOM 2729 C C . THR A 1 353 ? 13.572 10.639 -22.895 1.00 82.00 353 THR A C 1
ATOM 2731 O O . THR A 1 353 ? 14.102 9.849 -23.675 1.00 82.00 353 THR A O 1
ATOM 2734 N N . ASP A 1 354 ? 14.280 11.346 -22.017 1.00 89.00 354 ASP A N 1
ATOM 2735 C CA . ASP A 1 354 ? 15.738 11.433 -22.036 1.00 89.00 354 ASP A CA 1
ATOM 2736 C C . ASP A 1 354 ? 16.419 10.553 -20.960 1.00 89.00 354 ASP A C 1
ATOM 2738 O O . ASP A 1 354 ? 15.879 10.377 -19.865 1.00 89.00 354 ASP A O 1
ATOM 2742 N N . PRO A 1 355 ? 17.626 10.017 -21.228 1.00 90.56 355 PRO A N 1
ATOM 2743 C CA . PRO A 1 355 ? 18.371 9.214 -20.252 1.00 90.56 355 PRO A CA 1
ATOM 2744 C C . PRO A 1 355 ? 18.754 9.940 -18.951 1.00 90.56 355 PRO A C 1
ATOM 2746 O O . PRO A 1 355 ? 18.960 9.288 -17.925 1.00 90.56 355 PRO A O 1
ATOM 2749 N N . ALA A 1 356 ? 18.878 11.272 -18.959 1.00 90.94 356 ALA A N 1
ATOM 2750 C CA . ALA A 1 356 ? 19.294 12.022 -17.773 1.00 90.94 356 ALA A CA 1
ATOM 2751 C C . ALA A 1 356 ? 18.172 12.081 -16.726 1.00 90.94 356 ALA A C 1
ATOM 2753 O O . ALA A 1 356 ? 18.415 11.793 -15.554 1.00 90.94 356 ALA A O 1
ATOM 2754 N N . SER A 1 357 ? 16.940 12.351 -17.157 1.00 90.75 357 SER A N 1
ATOM 2755 C CA . SER A 1 357 ? 15.741 12.288 -16.320 1.00 90.75 357 SER A CA 1
ATOM 2756 C C . SER A 1 357 ? 15.514 10.879 -15.763 1.00 90.75 357 SER A C 1
ATOM 2758 O O . SER A 1 357 ? 15.153 10.729 -14.597 1.00 90.75 357 SER A O 1
ATOM 2760 N N . ALA A 1 358 ? 15.802 9.836 -16.551 1.00 92.44 358 ALA A N 1
ATOM 2761 C CA . ALA A 1 358 ? 15.706 8.452 -16.089 1.00 92.44 358 ALA A CA 1
ATOM 2762 C C . ALA A 1 358 ? 16.677 8.167 -14.932 1.00 92.44 358 ALA A C 1
ATOM 2764 O O . ALA A 1 358 ? 16.266 7.610 -13.917 1.00 92.44 358 ALA A O 1
ATOM 2765 N N . ARG A 1 359 ? 17.937 8.608 -15.047 1.00 92.81 359 ARG A N 1
ATOM 2766 C CA . ARG A 1 359 ? 18.926 8.508 -13.960 1.00 92.81 359 ARG A CA 1
ATOM 2767 C C . ARG A 1 359 ? 18.533 9.303 -12.722 1.00 92.81 359 ARG A C 1
ATOM 2769 O O . ARG A 1 359 ? 18.750 8.837 -11.607 1.00 92.81 359 ARG A O 1
ATOM 2776 N N . ALA A 1 360 ? 17.975 10.498 -12.905 1.00 93.12 360 ALA A N 1
ATOM 2777 C CA . ALA A 1 360 ? 17.525 11.324 -11.790 1.00 93.12 360 ALA A CA 1
ATOM 2778 C C . ALA A 1 360 ? 16.406 10.628 -10.997 1.00 93.12 360 ALA A C 1
ATOM 2780 O O . ALA A 1 360 ? 16.435 10.626 -9.766 1.00 93.12 360 ALA A O 1
ATOM 2781 N N . LEU A 1 361 ? 15.470 9.969 -11.690 1.00 93.62 361 LEU A N 1
ATOM 2782 C CA . LEU A 1 361 ? 14.416 9.168 -11.066 1.00 93.62 361 LEU A CA 1
ATOM 2783 C C . LEU A 1 361 ? 15.002 7.987 -10.283 1.00 93.62 361 LEU A C 1
ATOM 2785 O O . LEU A 1 361 ? 14.667 7.821 -9.109 1.00 93.62 361 LEU A O 1
ATOM 2789 N N . THR A 1 362 ? 15.891 7.192 -10.893 1.00 95.19 362 THR A N 1
ATOM 2790 C CA . THR A 1 362 ? 16.503 6.037 -10.212 1.00 95.19 362 THR A CA 1
ATOM 2791 C C . THR A 1 362 ? 17.322 6.474 -9.002 1.00 95.19 362 THR A C 1
ATOM 2793 O O . THR A 1 362 ? 17.186 5.878 -7.942 1.00 95.19 362 THR A O 1
ATOM 2796 N N . ALA A 1 363 ? 18.102 7.555 -9.115 1.00 94.62 363 ALA A N 1
ATOM 2797 C CA . ALA A 1 363 ? 18.891 8.094 -8.008 1.00 94.62 363 ALA A CA 1
ATOM 2798 C C . ALA A 1 363 ? 18.007 8.579 -6.848 1.00 94.62 363 ALA A C 1
ATOM 2800 O O . ALA A 1 363 ? 18.252 8.211 -5.701 1.00 94.62 363 ALA A O 1
ATOM 2801 N N . ALA A 1 364 ? 16.941 9.334 -7.140 1.00 94.50 364 ALA A N 1
ATOM 2802 C CA . ALA A 1 364 ? 16.004 9.815 -6.123 1.00 94.50 364 ALA A CA 1
ATOM 2803 C C . ALA A 1 364 ? 15.257 8.666 -5.423 1.00 94.50 364 ALA A C 1
ATOM 2805 O O . ALA A 1 364 ? 15.005 8.725 -4.218 1.00 94.50 364 ALA A O 1
ATOM 2806 N N . ALA A 1 365 ? 14.900 7.613 -6.168 1.00 94.50 365 ALA A N 1
ATOM 2807 C CA . ALA A 1 365 ? 14.294 6.414 -5.601 1.00 94.50 365 ALA A CA 1
ATOM 2808 C C . ALA A 1 365 ? 15.280 5.670 -4.688 1.00 94.50 365 ALA A C 1
ATOM 2810 O O . ALA A 1 365 ? 14.922 5.372 -3.549 1.00 94.50 365 ALA A O 1
ATOM 2811 N N . THR A 1 366 ? 16.513 5.431 -5.147 1.00 94.62 366 THR A N 1
ATOM 2812 C CA . THR A 1 366 ? 17.574 4.791 -4.355 1.00 94.62 366 THR A CA 1
ATOM 2813 C C . THR A 1 366 ? 17.842 5.553 -3.063 1.00 94.62 366 THR A C 1
ATOM 2815 O O . THR A 1 366 ? 17.778 4.962 -1.991 1.00 94.62 366 THR A O 1
ATOM 2818 N N . GLU A 1 367 ? 18.052 6.870 -3.136 1.00 94.31 367 GLU A N 1
ATOM 2819 C CA . GLU A 1 367 ? 18.328 7.712 -1.967 1.00 94.31 367 GLU A CA 1
ATOM 2820 C C . GLU A 1 367 ? 17.231 7.581 -0.899 1.00 94.31 367 GLU A C 1
ATOM 2822 O O . GLU A 1 367 ? 17.513 7.318 0.272 1.00 94.31 367 GLU A O 1
ATOM 2827 N N . GLN A 1 368 ? 15.961 7.691 -1.303 1.00 93.62 368 GLN A N 1
ATOM 2828 C CA . GLN A 1 368 ? 14.835 7.565 -0.377 1.00 93.62 368 GLN A CA 1
ATOM 2829 C C . GLN A 1 368 ? 14.669 6.143 0.175 1.00 93.62 368 GLN A C 1
ATOM 2831 O O . GLN A 1 368 ? 14.238 5.988 1.317 1.00 93.62 368 GLN A O 1
ATOM 2836 N N . MET A 1 369 ? 14.982 5.104 -0.604 1.00 93.50 369 MET A N 1
ATOM 2837 C CA .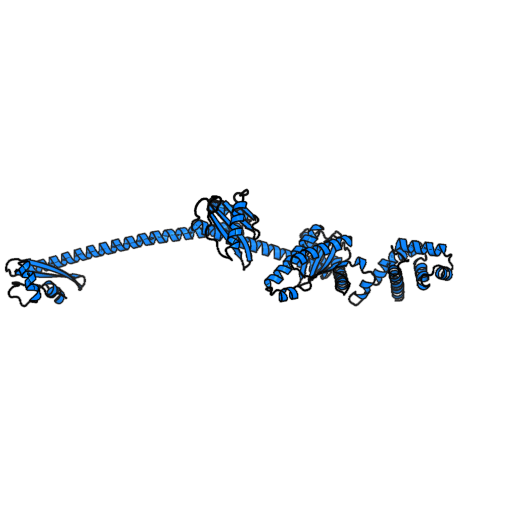 MET A 1 369 ? 14.904 3.709 -0.152 1.00 93.50 369 MET A CA 1
ATOM 2838 C C . MET A 1 369 ? 16.016 3.377 0.847 1.00 93.50 369 MET A C 1
ATOM 2840 O O . MET A 1 369 ? 15.733 2.807 1.901 1.00 93.50 369 MET A O 1
ATOM 2844 N N . THR A 1 370 ? 17.254 3.792 0.575 1.00 90.88 370 THR A N 1
ATOM 2845 C CA . THR A 1 370 ? 18.394 3.603 1.484 1.00 90.88 370 THR A CA 1
ATOM 2846 C C . THR A 1 370 ? 18.233 4.419 2.772 1.00 90.88 370 THR A C 1
ATOM 2848 O O . THR A 1 370 ? 18.664 3.976 3.833 1.00 90.88 370 THR A O 1
ATOM 2851 N N . ALA A 1 371 ? 17.544 5.566 2.729 1.00 89.38 371 ALA A N 1
ATOM 2852 C CA . ALA A 1 371 ? 17.182 6.315 3.936 1.00 89.38 371 ALA A CA 1
ATOM 2853 C C . ALA A 1 371 ? 16.195 5.561 4.850 1.00 89.38 371 ALA A C 1
ATOM 2855 O O . ALA A 1 371 ? 16.185 5.785 6.060 1.00 89.38 371 ALA A O 1
ATOM 2856 N N . VAL A 1 372 ? 15.362 4.675 4.290 1.00 86.19 372 VAL A N 1
ATOM 2857 C CA . VAL A 1 372 ? 14.443 3.823 5.064 1.00 86.19 372 VAL A CA 1
ATOM 2858 C C . VAL A 1 372 ? 15.157 2.608 5.641 1.00 86.19 372 VAL A C 1
ATOM 2860 O O . VAL A 1 372 ? 14.911 2.260 6.795 1.00 86.19 372 VAL A O 1
ATOM 2863 N N . LEU A 1 373 ? 16.015 1.965 4.849 1.00 86.38 373 LEU A N 1
ATOM 2864 C CA . LEU A 1 373 ? 16.780 0.796 5.269 1.00 86.38 373 LEU A CA 1
ATOM 2865 C C . LEU A 1 373 ? 18.265 0.999 4.927 1.00 86.38 373 LEU A C 1
ATOM 2867 O O . LEU A 1 373 ? 18.677 0.714 3.798 1.00 86.38 373 LEU A O 1
ATOM 2871 N N . PRO A 1 374 ? 19.074 1.502 5.880 1.00 86.44 374 PRO A N 1
ATOM 2872 C CA . PRO A 1 374 ? 20.508 1.664 5.684 1.00 86.44 374 PRO A CA 1
ATOM 2873 C C . PRO A 1 374 ? 21.173 0.338 5.298 1.00 86.44 374 PRO A C 1
ATOM 2875 O O . PRO A 1 374 ? 20.879 -0.704 5.876 1.00 86.44 374 PRO A O 1
ATOM 2878 N N . GLY A 1 375 ? 22.069 0.375 4.312 1.00 85.81 375 GLY A N 1
ATOM 2879 C CA . GLY A 1 375 ? 22.730 -0.823 3.780 1.00 85.81 375 GLY A CA 1
ATOM 2880 C C . GLY A 1 375 ? 21.978 -1.519 2.642 1.00 85.81 375 GLY A C 1
ATOM 2881 O O . GLY A 1 375 ? 22.552 -2.397 2.007 1.00 85.81 375 GLY A O 1
ATOM 2882 N N . LEU A 1 376 ? 20.743 -1.108 2.330 1.00 89.62 376 LEU A N 1
ATOM 2883 C CA . LEU A 1 376 ? 20.042 -1.571 1.134 1.00 89.62 376 LEU A CA 1
ATOM 2884 C C . LEU A 1 376 ? 20.763 -1.097 -0.132 1.00 89.62 376 LEU A C 1
ATOM 2886 O O . LEU A 1 376 ? 20.949 0.105 -0.345 1.00 89.62 376 LEU A O 1
ATOM 2890 N N . THR A 1 377 ? 21.070 -2.051 -1.000 1.00 90.44 377 THR A N 1
ATOM 2891 C CA . THR A 1 377 ? 21.571 -1.831 -2.354 1.00 90.44 377 THR A CA 1
ATOM 2892 C C . THR A 1 377 ? 20.434 -2.030 -3.362 1.00 90.44 377 THR A C 1
ATOM 2894 O O . THR A 1 377 ? 19.562 -2.893 -3.213 1.00 90.44 377 THR A O 1
ATOM 2897 N N . THR A 1 378 ? 20.397 -1.189 -4.395 1.00 93.94 378 THR A N 1
ATOM 2898 C CA . THR A 1 378 ? 19.384 -1.263 -5.456 1.00 93.94 378 THR A CA 1
ATOM 2899 C C . THR A 1 378 ? 20.064 -1.261 -6.808 1.00 93.94 378 THR A C 1
ATOM 2901 O O . THR A 1 378 ? 20.907 -0.402 -7.062 1.00 93.94 378 THR A O 1
ATOM 2904 N N . THR A 1 379 ? 19.660 -2.161 -7.695 1.00 95.81 379 THR A N 1
ATOM 2905 C CA . THR A 1 379 ? 20.163 -2.185 -9.071 1.00 95.81 379 THR A CA 1
ATOM 2906 C C . THR A 1 379 ? 19.044 -1.881 -10.044 1.00 95.81 379 THR A C 1
ATOM 2908 O O . THR A 1 379 ? 18.031 -2.578 -10.050 1.00 95.81 379 THR A O 1
ATOM 2911 N N . TRP A 1 380 ? 19.250 -0.880 -10.895 1.00 97.19 380 TRP A N 1
ATOM 2912 C CA . TRP A 1 380 ? 18.254 -0.390 -11.839 1.00 97.19 380 TRP A CA 1
ATOM 2913 C C . TRP A 1 380 ? 18.621 -0.693 -13.287 1.00 97.19 380 TRP A C 1
ATOM 2915 O O . TRP A 1 380 ? 19.765 -0.543 -13.717 1.00 97.19 380 TRP A O 1
ATOM 2925 N N . GLY A 1 381 ? 17.610 -1.037 -14.072 1.00 96.12 381 GLY A N 1
ATOM 2926 C CA . GLY A 1 381 ? 17.674 -1.048 -15.522 1.00 96.12 381 GLY A CA 1
ATOM 2927 C C . GLY A 1 381 ? 16.503 -0.292 -16.118 1.00 96.12 381 GLY A C 1
ATOM 2928 O O . GLY A 1 381 ? 15.365 -0.451 -15.676 1.00 96.12 381 GLY A O 1
ATOM 2929 N N . VAL A 1 382 ? 16.781 0.535 -17.119 1.00 96.88 382 VAL A N 1
ATOM 2930 C CA . VAL A 1 382 ? 15.778 1.398 -17.748 1.00 96.88 382 VAL A CA 1
ATOM 2931 C C . VAL A 1 382 ? 15.700 1.106 -19.241 1.00 96.88 382 VAL A C 1
ATOM 2933 O O . VAL A 1 382 ? 16.731 1.047 -19.909 1.00 96.88 382 VAL A O 1
ATOM 2936 N N . SER A 1 383 ? 14.487 0.936 -19.764 1.00 94.88 383 SER A N 1
ATOM 2937 C CA . SER A 1 383 ? 14.220 0.739 -21.194 1.00 94.88 383 SER A CA 1
ATOM 2938 C C . SER A 1 383 ? 14.439 2.009 -22.018 1.00 94.88 383 SER A C 1
ATOM 2940 O O . SER A 1 383 ? 14.586 3.101 -21.463 1.00 94.88 383 SER A O 1
ATOM 2942 N N . ARG A 1 384 ? 14.341 1.887 -23.346 1.00 92.12 384 ARG A N 1
ATOM 2943 C CA . ARG A 1 384 ? 14.127 3.019 -24.265 1.00 92.12 384 ARG A CA 1
ATOM 2944 C C . ARG A 1 384 ? 12.737 3.635 -24.060 1.00 92.12 384 ARG A C 1
ATOM 2946 O O . ARG A 1 384 ? 11.890 3.006 -23.415 1.00 92.12 384 ARG A O 1
ATOM 2953 N N . PRO A 1 385 ? 12.477 4.855 -24.562 1.00 92.75 385 PRO A N 1
ATOM 2954 C CA . PRO A 1 385 ? 11.150 5.441 -24.487 1.00 92.75 385 PRO A CA 1
ATOM 2955 C C . PRO A 1 385 ? 10.243 4.809 -25.551 1.00 92.75 385 PRO A C 1
ATOM 2957 O O . PRO A 1 385 ? 10.555 4.842 -26.739 1.00 92.75 385 PRO A O 1
ATOM 2960 N N . HIS A 1 386 ? 9.102 4.277 -25.121 1.00 91.75 386 HIS A N 1
ATOM 2961 C CA . HIS A 1 386 ? 8.073 3.681 -25.974 1.00 91.75 386 HIS A CA 1
ATOM 2962 C C . HIS A 1 386 ? 6.778 4.485 -25.851 1.00 91.75 386 HIS A C 1
ATOM 2964 O O . HIS A 1 386 ? 6.362 4.842 -24.750 1.00 91.75 386 HIS A O 1
ATOM 2970 N N . SER A 1 387 ? 6.143 4.810 -26.979 1.00 89.38 387 SER A N 1
ATOM 2971 C CA . SER A 1 387 ? 4.882 5.581 -27.011 1.00 89.38 387 SER A CA 1
ATOM 2972 C C . SER A 1 387 ? 3.637 4.711 -27.182 1.00 89.38 387 SER A C 1
ATOM 2974 O O . SER A 1 387 ? 2.522 5.218 -27.096 1.00 89.38 387 SER A O 1
ATOM 2976 N N . ASN A 1 388 ? 3.819 3.418 -27.451 1.00 90.25 388 ASN A N 1
ATOM 2977 C CA . ASN A 1 388 ? 2.739 2.461 -27.625 1.00 90.25 388 ASN A CA 1
ATOM 2978 C C . ASN A 1 388 ? 2.762 1.444 -26.467 1.00 90.25 388 ASN A C 1
ATOM 2980 O O . ASN A 1 388 ? 3.775 0.766 -26.282 1.00 90.25 388 ASN A O 1
ATOM 2984 N N . PRO A 1 389 ? 1.660 1.288 -25.712 1.00 89.31 389 PRO A N 1
ATOM 2985 C CA . PRO A 1 389 ? 1.571 0.321 -24.615 1.00 89.31 389 PRO A CA 1
ATOM 2986 C C . PRO A 1 389 ? 1.837 -1.131 -25.026 1.00 89.31 389 PRO A C 1
ATOM 2988 O O . PRO A 1 389 ? 2.255 -1.930 -24.194 1.00 89.31 389 PRO A O 1
ATOM 2991 N N . LEU A 1 390 ? 1.604 -1.487 -26.295 1.00 90.38 390 LEU A N 1
ATOM 2992 C CA . LEU A 1 390 ? 1.858 -2.843 -26.800 1.00 90.38 390 LEU A CA 1
ATOM 2993 C C . LEU A 1 390 ? 3.359 -3.178 -26.849 1.00 90.38 390 LEU A C 1
ATOM 2995 O O . LEU A 1 390 ? 3.744 -4.339 -26.719 1.00 90.38 390 LEU A O 1
ATOM 2999 N N . ASP A 1 391 ? 4.218 -2.159 -26.929 1.00 90.50 391 ASP A N 1
ATOM 3000 C CA . ASP A 1 391 ? 5.672 -2.333 -26.952 1.00 90.50 391 ASP A CA 1
ATOM 3001 C C . ASP A 1 391 ? 6.258 -2.521 -25.538 1.00 90.50 391 ASP A C 1
ATOM 3003 O O . ASP A 1 391 ? 7.457 -2.753 -25.378 1.00 90.50 391 ASP A O 1
ATOM 3007 N N . TYR A 1 392 ? 5.440 -2.478 -24.476 1.00 92.00 392 TYR A N 1
ATOM 3008 C CA . TYR A 1 392 ? 5.932 -2.568 -23.095 1.00 92.00 392 TYR A CA 1
ATOM 3009 C C . TYR A 1 392 ? 6.572 -3.919 -22.770 1.00 92.00 392 TYR A C 1
ATOM 3011 O O . TYR A 1 392 ? 7.480 -3.973 -21.942 1.00 92.00 392 TYR A O 1
ATOM 3019 N N . GLY A 1 393 ? 6.193 -4.997 -23.459 1.00 90.69 393 GLY A N 1
ATOM 3020 C CA . GLY A 1 393 ? 6.914 -6.266 -23.355 1.00 90.69 393 GLY A CA 1
ATOM 3021 C C . GLY A 1 393 ? 8.341 -6.194 -23.912 1.00 90.69 393 GLY A C 1
ATOM 3022 O O . GLY A 1 393 ? 9.258 -6.794 -23.347 1.00 90.69 393 GLY A O 1
ATOM 3023 N N . VAL A 1 394 ? 8.566 -5.420 -24.981 1.00 89.06 394 VAL A N 1
ATOM 3024 C CA . VAL A 1 394 ? 9.914 -5.116 -25.493 1.00 89.06 394 VAL A CA 1
ATOM 3025 C C . VAL A 1 394 ? 10.655 -4.241 -24.483 1.00 89.06 394 VAL A C 1
ATOM 3027 O O . VAL A 1 394 ? 11.762 -4.588 -24.071 1.00 89.06 394 VAL A O 1
ATOM 3030 N N . ALA A 1 395 ? 10.013 -3.172 -24.005 1.00 92.38 395 ALA A N 1
ATOM 3031 C CA . ALA A 1 395 ? 10.572 -2.262 -23.008 1.00 92.38 395 ALA A CA 1
ATOM 3032 C C . ALA A 1 395 ? 11.005 -2.992 -21.722 1.00 92.38 395 ALA A C 1
ATOM 3034 O O . ALA A 1 395 ? 12.083 -2.743 -21.186 1.00 92.38 395 ALA A O 1
ATOM 3035 N N . TYR A 1 396 ? 10.214 -3.955 -21.248 1.00 93.75 396 TYR A N 1
ATOM 3036 C CA . TYR A 1 396 ? 10.554 -4.781 -20.090 1.00 93.75 396 TYR A CA 1
ATOM 3037 C C . TYR A 1 396 ? 11.831 -5.602 -20.303 1.00 93.75 396 TYR A C 1
ATOM 3039 O O . TYR A 1 396 ? 12.696 -5.663 -19.423 1.00 93.75 396 TYR A O 1
ATOM 3047 N N . ARG A 1 397 ? 11.982 -6.213 -21.487 1.00 89.81 397 ARG A N 1
ATOM 3048 C CA . ARG A 1 397 ? 13.196 -6.961 -21.846 1.00 89.81 397 ARG A CA 1
ATOM 3049 C C . ARG A 1 397 ? 14.415 -6.046 -21.898 1.00 89.81 397 ARG A C 1
ATOM 3051 O O . ARG A 1 397 ? 15.452 -6.405 -21.345 1.00 89.81 397 ARG A O 1
ATOM 3058 N N . GLU A 1 398 ? 14.285 -4.861 -22.488 1.00 90.88 398 GLU A N 1
ATOM 3059 C CA . GLU A 1 398 ? 15.343 -3.842 -22.515 1.00 90.88 398 GLU A CA 1
ATOM 3060 C C . GLU A 1 398 ? 15.777 -3.435 -21.103 1.00 90.88 398 GLU A C 1
ATOM 3062 O O . GLU A 1 398 ? 16.963 -3.497 -20.775 1.00 90.88 398 GLU A O 1
ATOM 3067 N N . ALA A 1 399 ? 14.818 -3.080 -20.244 1.00 94.12 399 ALA A N 1
ATOM 3068 C CA . ALA A 1 399 ? 15.075 -2.705 -18.857 1.00 94.12 399 ALA A CA 1
ATOM 3069 C C . ALA A 1 399 ? 15.753 -3.844 -18.082 1.00 94.12 399 ALA 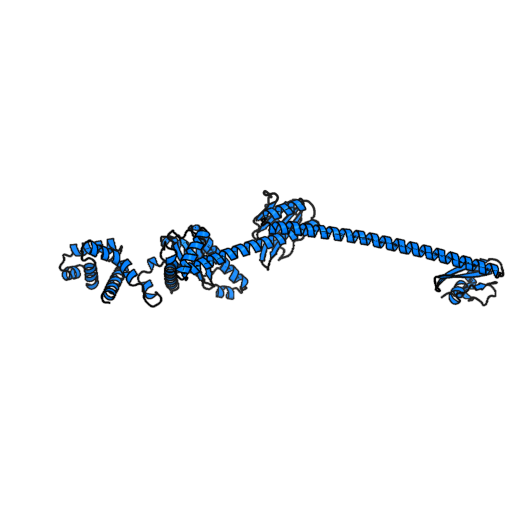A C 1
ATOM 3071 O O . ALA A 1 399 ? 16.707 -3.617 -17.344 1.00 94.12 399 ALA A O 1
ATOM 3072 N N . THR A 1 400 ? 15.334 -5.091 -18.301 1.00 92.06 400 THR A N 1
ATOM 3073 C CA . THR A 1 400 ? 15.953 -6.263 -17.668 1.00 92.06 400 THR A CA 1
ATOM 3074 C C . THR A 1 400 ? 17.392 -6.484 -18.148 1.00 92.06 400 THR A C 1
ATOM 3076 O O . THR A 1 400 ? 18.267 -6.792 -17.337 1.00 92.06 400 THR A O 1
ATOM 3079 N N . ILE A 1 401 ? 17.677 -6.302 -19.443 1.00 88.69 401 ILE A N 1
ATOM 3080 C CA . ILE A 1 401 ? 19.046 -6.367 -19.987 1.00 88.69 401 ILE A CA 1
ATOM 3081 C C . ILE A 1 401 ? 19.913 -5.265 -19.369 1.00 88.69 401 ILE A C 1
ATOM 3083 O O . ILE A 1 401 ? 21.023 -5.548 -18.920 1.00 88.69 401 ILE A O 1
ATOM 3087 N N . ALA A 1 402 ? 19.402 -4.035 -19.284 1.00 91.69 402 ALA A N 1
ATOM 3088 C CA . ALA A 1 402 ? 20.104 -2.927 -18.645 1.00 91.69 402 ALA A CA 1
ATOM 3089 C C . ALA A 1 402 ? 20.390 -3.210 -17.162 1.00 91.69 402 ALA A C 1
ATOM 3091 O O . ALA A 1 402 ? 21.520 -3.047 -16.710 1.00 91.69 402 ALA A O 1
ATOM 3092 N N . MET A 1 403 ? 19.421 -3.753 -16.426 1.00 93.06 403 MET A N 1
ATOM 3093 C CA . MET A 1 403 ? 19.599 -4.119 -15.018 1.00 93.06 403 MET A CA 1
ATOM 3094 C C . MET A 1 403 ? 20.679 -5.195 -14.847 1.00 93.06 403 MET A C 1
ATOM 3096 O O . MET A 1 403 ? 21.480 -5.127 -13.920 1.00 93.06 403 MET A O 1
ATOM 3100 N N . ARG A 1 404 ? 20.754 -6.169 -15.766 1.00 88.75 404 ARG A N 1
ATOM 3101 C CA . ARG A 1 404 ? 21.828 -7.175 -15.779 1.00 88.75 404 ARG A CA 1
ATOM 3102 C C . ARG A 1 404 ? 23.198 -6.569 -16.057 1.00 88.75 404 ARG A C 1
ATOM 3104 O O . ARG A 1 404 ? 24.174 -7.104 -15.548 1.00 88.75 404 ARG A O 1
ATOM 3111 N N . VAL A 1 405 ? 23.293 -5.501 -16.854 1.00 88.12 405 VAL A N 1
ATOM 3112 C CA . VAL A 1 405 ? 24.551 -4.756 -17.042 1.00 88.12 405 VAL A CA 1
ATOM 3113 C C . VAL A 1 405 ? 24.956 -4.078 -15.739 1.00 88.12 405 VAL A C 1
ATOM 3115 O O . VAL A 1 405 ? 26.089 -4.265 -15.301 1.00 88.12 405 VAL A O 1
ATOM 3118 N N . ALA A 1 406 ? 24.028 -3.354 -15.109 1.00 90.56 406 ALA A N 1
ATOM 3119 C CA . ALA A 1 406 ? 24.268 -2.653 -13.849 1.00 90.56 406 ALA A CA 1
ATOM 3120 C C . ALA A 1 406 ? 24.682 -3.620 -12.722 1.00 90.56 406 ALA A C 1
ATOM 3122 O O . ALA A 1 406 ? 25.630 -3.359 -11.993 1.00 90.56 406 ALA A O 1
ATOM 3123 N N . ALA A 1 407 ? 24.062 -4.803 -12.651 1.00 87.44 407 ALA A N 1
ATOM 3124 C CA . ALA A 1 407 ? 24.357 -5.817 -11.635 1.00 87.44 407 ALA A CA 1
ATOM 3125 C C . ALA A 1 407 ? 25.771 -6.428 -11.721 1.00 87.44 407 ALA A C 1
ATOM 3127 O O . ALA A 1 407 ? 26.174 -7.168 -10.822 1.00 87.44 407 ALA A O 1
ATOM 3128 N N . ARG A 1 408 ? 26.525 -6.201 -12.806 1.00 83.81 408 ARG A N 1
ATOM 3129 C CA . ARG A 1 408 ? 27.881 -6.754 -12.943 1.00 83.81 408 ARG A CA 1
ATOM 3130 C C . ARG A 1 408 ? 28.883 -5.947 -12.114 1.00 83.81 408 ARG A C 1
ATOM 3132 O O . ARG A 1 408 ? 28.710 -4.742 -11.941 1.00 83.81 408 ARG A O 1
ATOM 3139 N N . PRO A 1 409 ? 29.994 -6.566 -11.676 1.00 75.31 409 PRO A N 1
ATOM 3140 C CA . PRO A 1 409 ? 31.086 -5.836 -11.040 1.00 75.31 409 PRO A CA 1
ATOM 3141 C C . PRO A 1 409 ? 31.555 -4.666 -11.920 1.00 75.31 409 PRO A C 1
ATOM 3143 O O . PRO A 1 409 ? 31.961 -4.876 -13.063 1.00 75.31 409 PRO A O 1
ATOM 3146 N N . GLY A 1 410 ? 31.469 -3.440 -11.394 1.00 71.25 410 GLY A N 1
ATOM 3147 C CA . GLY A 1 410 ? 31.803 -2.204 -12.114 1.00 71.25 410 GLY A CA 1
ATOM 3148 C C . GLY A 1 410 ? 30.677 -1.593 -12.967 1.00 71.25 410 GLY A C 1
ATOM 3149 O O . GLY A 1 410 ? 30.912 -0.563 -13.589 1.00 71.25 410 GLY A O 1
ATOM 3150 N N . GLY A 1 411 ? 29.475 -2.186 -12.994 1.00 69.44 411 GLY A N 1
ATOM 3151 C CA . GLY A 1 411 ? 28.312 -1.720 -13.767 1.00 69.44 411 GLY A CA 1
ATOM 3152 C C . GLY A 1 411 ? 27.524 -0.556 -13.146 1.00 69.44 411 GLY A C 1
ATOM 3153 O O . GLY A 1 411 ? 26.710 0.054 -13.836 1.00 69.44 411 GLY A O 1
ATOM 3154 N N . GLY A 1 412 ? 27.796 -0.220 -11.880 1.00 82.44 412 GLY A N 1
ATOM 3155 C CA . GLY A 1 412 ? 27.113 0.841 -11.130 1.00 82.44 412 GLY A CA 1
ATOM 3156 C C . GLY A 1 412 ? 25.686 0.479 -10.699 1.00 82.44 412 GLY A C 1
ATOM 3157 O O . GLY A 1 412 ? 25.184 -0.603 -10.984 1.00 82.44 412 GLY A O 1
ATOM 3158 N N . ASP A 1 413 ? 25.008 1.405 -10.020 1.00 86.56 413 ASP A N 1
ATOM 3159 C CA . ASP A 1 413 ? 23.676 1.147 -9.444 1.00 86.56 413 ASP A CA 1
ATOM 3160 C C . ASP A 1 413 ? 22.538 1.233 -10.475 1.00 86.56 413 ASP A C 1
ATOM 3162 O O . ASP A 1 413 ? 21.413 0.808 -10.212 1.00 86.56 413 ASP A O 1
ATOM 3166 N N . SER A 1 414 ? 22.797 1.795 -11.660 1.00 93.44 414 SER A N 1
ATOM 3167 C CA . SER A 1 414 ? 21.784 1.978 -12.702 1.00 93.44 414 SER A CA 1
ATOM 3168 C C . SER A 1 414 ? 22.381 1.940 -14.104 1.00 93.44 414 SER A C 1
ATOM 3170 O O . SER A 1 414 ? 23.469 2.468 -14.330 1.00 93.44 414 SER A O 1
ATOM 3172 N N . ALA A 1 415 ? 21.637 1.385 -15.060 1.00 92.44 415 ALA A N 1
ATOM 3173 C CA . ALA A 1 415 ? 21.959 1.470 -16.480 1.00 92.44 415 ALA A CA 1
ATOM 3174 C C . ALA A 1 415 ? 20.720 1.810 -17.321 1.00 92.44 415 ALA A C 1
ATOM 3176 O O . ALA A 1 415 ? 19.615 1.329 -17.059 1.00 92.44 415 ALA A O 1
ATOM 3177 N N . VAL A 1 416 ? 20.919 2.620 -18.363 1.00 93.62 416 VAL A N 1
ATOM 3178 C CA . VAL A 1 416 ? 19.878 3.015 -19.324 1.00 93.62 416 VAL A CA 1
ATOM 3179 C C . VAL A 1 416 ? 20.161 2.341 -20.663 1.00 93.62 416 VAL A C 1
ATOM 3181 O O . VAL A 1 416 ? 21.277 2.425 -21.173 1.00 93.62 416 VAL A O 1
ATOM 3184 N N . PHE A 1 417 ? 19.162 1.667 -21.238 1.00 89.75 417 PHE A N 1
ATOM 3185 C CA . PHE A 1 417 ? 19.342 0.819 -22.419 1.00 89.75 417 PHE A CA 1
ATOM 3186 C C . PHE A 1 417 ? 19.917 1.563 -23.636 1.00 89.75 417 PHE A C 1
ATOM 3188 O O . PHE A 1 417 ? 20.734 1.001 -24.366 1.00 89.75 417 PHE A O 1
ATOM 3195 N N . ASP A 1 418 ? 19.546 2.832 -23.823 1.00 85.00 418 ASP A N 1
ATOM 3196 C CA . ASP A 1 418 ? 20.006 3.727 -24.898 1.00 85.00 418 ASP A CA 1
ATOM 3197 C C . ASP A 1 418 ? 21.537 3.855 -24.953 1.00 85.00 418 ASP A C 1
ATOM 3199 O O . ASP A 1 418 ? 22.111 4.110 -26.009 1.00 85.00 418 ASP A O 1
ATOM 3203 N N . GLU A 1 419 ? 22.208 3.670 -23.817 1.00 84.62 419 GLU A N 1
ATOM 3204 C CA . GLU A 1 419 ? 23.638 3.933 -23.653 1.00 84.62 419 GLU A CA 1
ATOM 3205 C C . GLU A 1 419 ? 24.481 2.652 -23.614 1.00 84.62 419 GLU A C 1
ATOM 3207 O O . GLU A 1 419 ? 25.706 2.713 -23.578 1.00 84.62 419 GLU A O 1
ATOM 3212 N N . LEU A 1 420 ? 23.850 1.474 -23.661 1.00 79.19 420 LEU A N 1
ATOM 3213 C CA . LEU A 1 420 ? 24.555 0.193 -23.539 1.00 79.19 420 LEU A CA 1
ATOM 3214 C C . LEU A 1 420 ? 25.409 -0.163 -24.762 1.00 79.19 420 LEU A C 1
ATOM 3216 O O . LEU A 1 420 ? 26.260 -1.052 -24.675 1.00 79.19 420 LEU A O 1
ATOM 3220 N N . GLY A 1 421 ? 25.170 0.478 -25.910 1.00 76.25 421 GLY A N 1
ATOM 3221 C CA . GLY A 1 421 ? 25.924 0.246 -27.140 1.00 76.25 421 GLY A CA 1
ATOM 3222 C C . GLY A 1 421 ? 25.990 -1.238 -27.521 1.00 76.25 421 GLY A C 1
ATOM 3223 O O . GLY A 1 421 ? 24.966 -1.907 -27.637 1.00 76.25 421 GLY A O 1
ATOM 3224 N N . VAL A 1 422 ? 27.205 -1.763 -27.714 1.00 75.06 422 VAL A N 1
ATOM 3225 C CA . VAL A 1 422 ? 27.444 -3.174 -28.089 1.00 75.06 422 VAL A CA 1
ATOM 3226 C C . VAL A 1 422 ? 27.153 -4.146 -26.944 1.00 75.06 422 VAL A C 1
ATOM 3228 O O . VAL A 1 422 ? 26.769 -5.288 -27.191 1.00 75.06 422 VAL A O 1
ATOM 3231 N N . THR A 1 423 ? 27.279 -3.710 -25.689 1.00 73.50 423 THR A N 1
ATOM 3232 C CA . THR A 1 423 ? 27.130 -4.564 -24.499 1.00 73.50 423 THR A CA 1
ATOM 3233 C C . THR A 1 423 ? 25.761 -5.243 -24.449 1.00 73.50 423 THR A C 1
ATOM 3235 O O . THR A 1 423 ? 25.648 -6.377 -23.985 1.00 73.50 423 THR A O 1
ATOM 3238 N N . ARG A 1 424 ? 24.723 -4.604 -25.006 1.00 75.25 424 ARG A N 1
ATOM 3239 C CA . ARG A 1 424 ? 23.377 -5.187 -25.096 1.00 75.25 424 ARG A CA 1
ATOM 3240 C C . ARG A 1 424 ? 23.313 -6.429 -25.994 1.00 75.25 424 ARG A C 1
ATOM 3242 O O . ARG A 1 424 ? 22.550 -7.337 -25.691 1.00 75.25 424 ARG A O 1
ATOM 3249 N N . LEU A 1 425 ? 24.135 -6.509 -27.046 1.00 74.81 425 LEU A N 1
ATOM 3250 C CA . LEU A 1 425 ? 24.186 -7.667 -27.952 1.00 74.81 425 LEU A CA 1
ATOM 3251 C C . LEU A 1 425 ? 24.776 -8.904 -27.266 1.00 74.81 425 LEU A C 1
ATOM 3253 O O . LEU A 1 425 ? 24.396 -10.022 -27.588 1.00 74.81 425 LEU A O 1
ATOM 3257 N N . LEU A 1 426 ? 25.677 -8.699 -26.300 1.00 72.88 426 LEU A N 1
ATOM 3258 C CA . LEU A 1 426 ? 26.314 -9.776 -25.536 1.00 72.88 426 LEU A CA 1
ATOM 3259 C C . LEU A 1 426 ? 25.413 -10.341 -24.429 1.00 72.88 426 LEU A C 1
ATOM 3261 O O . LEU A 1 426 ? 25.657 -11.441 -23.941 1.00 72.88 426 LEU A O 1
ATOM 3265 N N . LEU A 1 427 ? 24.415 -9.569 -23.991 1.00 70.44 427 LEU A N 1
ATOM 3266 C CA . LEU A 1 427 ? 23.570 -9.883 -22.831 1.00 70.44 427 LEU A CA 1
ATOM 3267 C C . LEU A 1 427 ? 22.099 -10.103 -23.183 1.00 70.44 427 LEU A C 1
ATOM 3269 O O . LEU A 1 427 ? 21.299 -10.407 -22.291 1.00 70.44 427 LEU A O 1
ATOM 3273 N N . ALA A 1 428 ? 21.745 -9.960 -24.461 1.00 65.12 428 ALA A N 1
ATOM 3274 C CA . ALA A 1 428 ? 20.441 -10.345 -24.965 1.00 65.12 428 ALA A CA 1
ATOM 3275 C C . ALA A 1 428 ? 20.216 -11.848 -24.687 1.00 65.12 428 ALA A C 1
ATOM 3277 O O . ALA A 1 428 ? 21.075 -12.665 -25.025 1.00 65.12 428 ALA A O 1
ATOM 3278 N N . PRO A 1 429 ? 19.107 -12.241 -24.033 1.00 58.09 429 PRO A N 1
ATOM 3279 C CA . PRO A 1 429 ? 18.770 -13.655 -23.880 1.00 58.09 429 PRO A CA 1
ATOM 3280 C C . PRO A 1 429 ? 18.568 -14.317 -25.261 1.00 58.09 429 PRO A C 1
ATOM 3282 O O . PRO A 1 429 ? 18.060 -13.673 -26.177 1.00 58.09 429 PRO A O 1
ATOM 3285 N N . GLY A 1 430 ? 18.997 -15.579 -25.418 1.00 50.97 430 GLY A N 1
ATOM 3286 C CA . GLY A 1 430 ? 18.979 -16.309 -26.700 1.00 50.97 430 GLY A CA 1
ATOM 3287 C C . GLY A 1 430 ? 17.579 -16.424 -27.322 1.00 50.97 430 GLY A C 1
ATOM 3288 O O . GLY A 1 430 ? 16.613 -16.675 -26.610 1.00 50.97 430 GLY A O 1
ATOM 3289 N N . ASP A 1 431 ? 17.428 -16.081 -28.604 1.00 48.44 431 ASP A N 1
ATOM 3290 C CA . ASP A 1 431 ? 17.865 -16.891 -29.764 1.00 48.4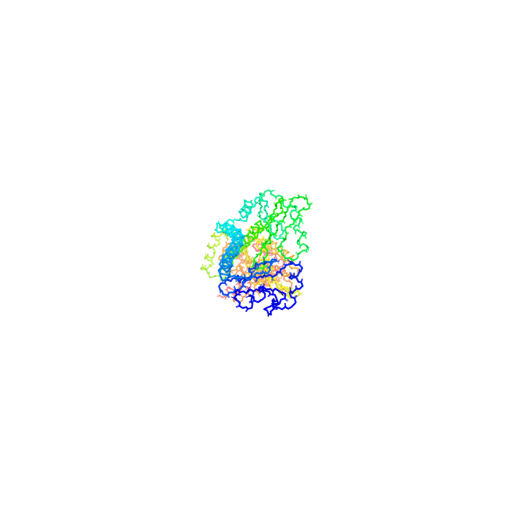4 431 ASP A CA 1
ATOM 3291 C C . ASP A 1 431 ? 18.083 -16.018 -31.021 1.00 48.44 431 ASP A C 1
ATOM 3293 O O . ASP A 1 431 ? 18.596 -16.492 -32.024 1.00 48.44 431 ASP A O 1
ATOM 3297 N N . GLN A 1 432 ? 17.789 -14.712 -30.968 1.00 56.47 432 GLN A N 1
ATOM 3298 C CA . GLN A 1 432 ? 18.313 -13.727 -31.918 1.00 56.47 432 GLN A CA 1
ATOM 3299 C C . GLN A 1 432 ? 18.544 -12.395 -31.187 1.00 56.47 432 GLN A C 1
ATOM 3301 O O . GLN A 1 432 ? 17.568 -11.715 -30.864 1.00 56.47 432 GLN A O 1
ATOM 3306 N N . PRO A 1 433 ? 19.795 -11.988 -30.879 1.00 62.31 433 PRO A N 1
ATOM 3307 C CA . PRO A 1 433 ? 20.051 -10.576 -30.610 1.00 62.31 433 PRO A CA 1
ATOM 3308 C C . PRO A 1 433 ? 19.479 -9.765 -31.781 1.00 62.31 433 PRO A C 1
ATOM 3310 O O . PRO A 1 433 ? 19.620 -10.195 -32.926 1.00 62.31 433 PRO A O 1
ATOM 3313 N N . ASP A 1 434 ? 18.824 -8.627 -31.520 1.00 69.25 434 ASP A N 1
ATOM 3314 C CA . ASP A 1 434 ? 18.261 -7.792 -32.594 1.00 69.25 434 ASP A CA 1
ATOM 3315 C C . ASP A 1 434 ? 19.383 -7.037 -33.329 1.00 69.25 434 ASP A C 1
ATOM 3317 O O . ASP A 1 434 ? 19.648 -5.841 -33.166 1.00 69.25 434 ASP A O 1
ATOM 3321 N N . LEU A 1 435 ? 20.134 -7.825 -34.092 1.00 79.31 435 LEU A N 1
ATOM 3322 C CA . LEU A 1 435 ? 21.258 -7.432 -34.915 1.00 79.31 435 LEU A CA 1
ATOM 3323 C C . LEU A 1 435 ? 20.794 -6.487 -36.026 1.00 79.31 435 LEU A C 1
ATOM 3325 O O . LEU A 1 435 ? 21.502 -5.534 -36.351 1.00 79.31 435 LEU A O 1
ATOM 3329 N N . ALA A 1 436 ? 19.592 -6.714 -36.562 1.00 79.12 436 ALA A N 1
ATOM 3330 C CA . ALA A 1 436 ? 18.982 -5.862 -37.573 1.00 79.12 436 ALA A CA 1
ATOM 3331 C C . ALA A 1 436 ? 18.672 -4.468 -37.012 1.00 79.12 436 ALA A C 1
ATOM 3333 O O . ALA A 1 436 ? 19.013 -3.463 -37.641 1.00 79.12 436 ALA A O 1
ATOM 3334 N N . GLU A 1 437 ? 18.100 -4.383 -35.810 1.00 79.31 437 GLU A N 1
ATOM 3335 C CA . GLU A 1 437 ? 17.857 -3.114 -35.129 1.00 79.31 437 GLU A CA 1
ATOM 3336 C C . GLU A 1 437 ? 19.165 -2.392 -34.790 1.00 79.31 437 GLU A C 1
ATOM 3338 O O . GLU A 1 437 ? 19.266 -1.185 -35.003 1.00 79.31 437 GLU A O 1
ATOM 3343 N N . TYR A 1 438 ? 20.202 -3.112 -34.350 1.00 83.75 438 TYR A N 1
ATOM 3344 C CA . TYR A 1 438 ? 21.522 -2.515 -34.124 1.00 83.75 438 TYR A CA 1
ATOM 3345 C C . TYR A 1 438 ? 22.121 -1.918 -35.406 1.00 83.75 438 TYR A C 1
ATOM 3347 O O . TYR A 1 438 ? 22.613 -0.788 -35.395 1.00 83.75 438 TYR A O 1
ATOM 3355 N N . VAL A 1 439 ? 22.042 -2.633 -36.532 1.00 88.62 439 VAL A N 1
ATOM 3356 C CA . VAL A 1 439 ? 22.481 -2.113 -37.836 1.00 88.62 439 VAL A CA 1
ATOM 3357 C C . VAL A 1 439 ? 21.654 -0.901 -38.251 1.00 88.62 439 VAL A C 1
ATOM 3359 O O . VAL A 1 439 ? 22.223 0.093 -38.700 1.00 88.62 439 VAL A O 1
ATOM 3362 N N . LYS A 1 440 ? 20.331 -0.945 -38.078 1.00 87.62 440 LYS A N 1
ATOM 3363 C CA . LYS A 1 440 ? 19.438 0.175 -38.394 1.00 87.62 440 LYS A CA 1
ATOM 3364 C C . LYS A 1 440 ? 19.747 1.408 -37.542 1.00 87.62 440 LYS A C 1
ATOM 3366 O O . LYS A 1 440 ? 19.759 2.512 -38.071 1.00 87.62 440 LYS A O 1
ATOM 3371 N N . GLU A 1 441 ? 20.036 1.240 -36.258 1.00 85.50 441 GLU A N 1
ATOM 3372 C CA . GLU A 1 441 ? 20.402 2.342 -35.364 1.00 85.50 441 GLU A CA 1
ATOM 3373 C C . GLU A 1 441 ? 21.733 2.988 -35.774 1.00 85.50 441 GLU A C 1
ATOM 3375 O O . GLU A 1 441 ? 21.822 4.208 -35.890 1.00 85.50 441 GLU A O 1
ATOM 3380 N N . VAL A 1 442 ? 22.768 2.174 -36.009 1.00 89.75 442 VAL A N 1
ATOM 3381 C CA . VAL A 1 442 ? 24.134 2.666 -36.247 1.00 89.75 442 VAL A CA 1
ATOM 3382 C C . VAL A 1 442 ? 24.335 3.133 -37.690 1.00 89.75 442 VAL A C 1
ATOM 3384 O O . VAL A 1 442 ? 24.969 4.160 -37.925 1.00 89.75 442 VAL A O 1
ATOM 3387 N N . LEU A 1 443 ? 23.823 2.381 -38.666 1.00 93.44 443 LEU A N 1
ATOM 3388 C CA . LEU A 1 443 ? 24.076 2.588 -40.096 1.00 93.44 443 LEU A CA 1
ATOM 3389 C C . LEU A 1 443 ? 22.827 2.961 -40.899 1.00 93.44 443 LEU A C 1
ATOM 3391 O O . LEU A 1 443 ? 22.980 3.366 -42.049 1.00 93.44 443 LEU A O 1
ATOM 3395 N N . GLY A 1 444 ? 21.619 2.873 -40.334 1.00 91.81 444 GLY A N 1
ATOM 3396 C CA . GLY A 1 444 ? 20.364 3.197 -41.029 1.00 91.81 444 GLY A CA 1
ATOM 3397 C C . GLY A 1 444 ? 20.372 4.568 -41.710 1.00 91.81 444 GLY A C 1
ATOM 3398 O O . GLY A 1 444 ? 20.163 4.611 -42.920 1.00 91.81 444 GLY A O 1
ATOM 3399 N N . PRO A 1 445 ? 20.739 5.667 -41.017 1.00 94.12 445 PRO A N 1
ATOM 3400 C CA . PRO A 1 445 ? 20.815 6.992 -41.639 1.00 94.12 445 PRO A CA 1
ATOM 3401 C C . PRO A 1 445 ? 21.767 7.066 -42.843 1.00 94.12 445 PRO A C 1
ATOM 3403 O O . PRO A 1 445 ? 21.534 7.833 -43.774 1.00 94.12 445 PRO A O 1
ATOM 3406 N N . VAL A 1 446 ? 22.847 6.276 -42.841 1.00 94.62 446 VAL A N 1
ATOM 3407 C CA . VAL A 1 446 ? 23.820 6.224 -43.946 1.00 94.62 446 VAL A CA 1
ATOM 3408 C C . VAL A 1 446 ? 23.304 5.348 -45.084 1.00 94.62 446 VAL A C 1
ATOM 3410 O O . VAL A 1 446 ? 23.457 5.719 -46.242 1.00 94.62 446 VAL A O 1
ATOM 3413 N N . LEU A 1 447 ? 22.669 4.216 -44.765 1.00 93.06 447 LEU A N 1
ATOM 3414 C CA . LEU A 1 447 ? 22.041 3.315 -45.736 1.00 93.06 447 LEU A CA 1
ATOM 3415 C C . LEU A 1 447 ? 20.907 4.009 -46.495 1.00 93.06 447 LEU A C 1
ATOM 3417 O O . LEU A 1 447 ? 20.822 3.884 -47.716 1.00 93.06 447 LEU A O 1
ATOM 3421 N N . ASP A 1 448 ? 20.063 4.757 -45.787 1.00 92.38 448 ASP A N 1
ATOM 3422 C CA . ASP A 1 448 ? 18.973 5.522 -46.388 1.00 92.38 448 ASP A CA 1
ATOM 3423 C C . ASP A 1 448 ? 19.522 6.659 -47.258 1.00 92.38 448 ASP A C 1
ATOM 3425 O O . ASP A 1 448 ? 19.103 6.811 -48.405 1.00 92.38 448 ASP A O 1
ATOM 3429 N N . TYR A 1 449 ? 20.544 7.380 -46.781 1.00 93.06 449 TYR A N 1
ATOM 3430 C CA . TYR A 1 449 ? 21.206 8.422 -47.568 1.00 93.06 449 TYR A CA 1
ATOM 3431 C C . TYR A 1 449 ? 21.864 7.873 -48.845 1.00 93.06 449 TYR A C 1
ATOM 3433 O O . TYR A 1 449 ? 21.698 8.457 -49.917 1.00 93.06 449 TYR A O 1
ATOM 3441 N N . ASP A 1 450 ? 22.573 6.743 -48.761 1.00 92.62 450 ASP A N 1
ATOM 3442 C CA . ASP A 1 450 ? 23.166 6.075 -49.925 1.00 92.62 450 ASP A CA 1
ATOM 3443 C C . ASP A 1 450 ? 22.093 5.643 -50.932 1.00 92.62 450 ASP A C 1
ATOM 3445 O O . ASP A 1 450 ? 22.283 5.836 -52.135 1.00 92.62 450 ASP A O 1
ATOM 3449 N N . ARG A 1 451 ? 20.943 5.136 -50.462 1.00 91.31 451 ARG A N 1
ATOM 3450 C CA . ARG A 1 451 ? 19.810 4.745 -51.317 1.00 91.31 451 ARG A CA 1
ATOM 3451 C C . ARG A 1 451 ? 19.178 5.948 -52.021 1.00 91.31 451 ARG A C 1
ATOM 3453 O O . ARG A 1 451 ? 18.924 5.884 -53.219 1.00 91.31 451 ARG A O 1
ATOM 3460 N N . GLU A 1 452 ? 18.942 7.041 -51.302 1.00 92.81 452 GLU A N 1
ATOM 3461 C CA . GLU A 1 452 ? 18.286 8.243 -51.834 1.00 92.81 452 GLU A CA 1
ATOM 3462 C C . GLU A 1 452 ? 19.185 9.060 -52.767 1.00 92.81 452 GLU A C 1
ATOM 3464 O O . GLU A 1 452 ? 18.720 9.632 -53.752 1.00 92.81 452 GLU A O 1
ATOM 3469 N N . ARG A 1 453 ? 20.480 9.157 -52.449 1.00 90.31 453 ARG A N 1
ATOM 3470 C CA . ARG A 1 453 ? 21.435 10.025 -53.155 1.00 90.31 453 ARG A CA 1
ATOM 3471 C C . ARG A 1 453 ? 22.382 9.263 -54.074 1.00 90.31 453 ARG A C 1
ATOM 3473 O O . ARG A 1 453 ? 23.220 9.898 -54.712 1.00 90.31 453 ARG A O 1
ATOM 3480 N N . SER A 1 454 ? 22.253 7.935 -54.156 1.00 86.56 454 SER A N 1
ATOM 3481 C CA . SER A 1 454 ? 23.155 7.057 -54.915 1.00 86.56 454 SER A CA 1
ATOM 3482 C C . SER A 1 454 ? 24.631 7.301 -54.569 1.00 86.56 454 SER A C 1
ATOM 3484 O O . SER A 1 454 ? 25.497 7.362 -55.444 1.00 86.56 454 SER A O 1
ATOM 3486 N N . THR A 1 455 ? 24.925 7.495 -53.281 1.00 88.81 455 THR A N 1
ATOM 3487 C CA . THR A 1 455 ? 26.294 7.678 -52.784 1.00 88.81 455 THR A CA 1
ATOM 3488 C C . THR A 1 455 ? 26.899 6.354 -52.305 1.00 88.81 455 THR A C 1
ATOM 3490 O O . THR A 1 455 ? 26.169 5.419 -51.999 1.00 88.81 455 THR A O 1
ATOM 3493 N N . PRO A 1 456 ? 28.241 6.234 -52.256 1.00 92.69 456 PRO A N 1
ATOM 3494 C CA . PRO A 1 456 ? 28.908 5.040 -51.736 1.00 92.69 456 PRO A CA 1
ATOM 3495 C C . PRO A 1 456 ? 29.495 5.279 -50.328 1.00 92.69 456 PRO A C 1
ATOM 3497 O O . PRO A 1 456 ? 30.688 5.033 -50.101 1.00 92.69 456 PRO A O 1
ATOM 3500 N N . LEU A 1 457 ? 28.724 5.827 -49.383 1.00 94.56 457 LEU A N 1
ATOM 3501 C CA . LEU A 1 457 ? 29.204 6.123 -48.027 1.00 94.56 457 LEU A CA 1
ATOM 3502 C C . LEU A 1 457 ? 29.466 4.850 -47.217 1.00 94.56 457 LEU A C 1
ATOM 3504 O O . LEU A 1 457 ? 30.505 4.771 -46.566 1.00 94.56 457 LEU A O 1
ATOM 3508 N N . ILE A 1 458 ? 28.624 3.820 -47.315 1.00 95.12 458 ILE A N 1
ATOM 3509 C CA . ILE A 1 458 ? 28.854 2.524 -46.652 1.00 95.12 458 ILE A CA 1
ATOM 3510 C C . ILE A 1 458 ? 30.144 1.868 -47.153 1.00 95.12 458 ILE A C 1
ATOM 3512 O O . ILE A 1 458 ? 30.963 1.412 -46.354 1.00 95.12 458 ILE A O 1
ATOM 3516 N N . ALA A 1 459 ? 30.375 1.878 -48.469 1.00 93.25 459 ALA A N 1
ATOM 3517 C CA . ALA A 1 459 ? 31.625 1.386 -49.052 1.00 93.25 459 ALA A CA 1
ATOM 3518 C C . ALA A 1 459 ? 32.832 2.227 -48.601 1.00 93.25 459 ALA A C 1
ATOM 3520 O O . ALA A 1 459 ? 33.911 1.688 -48.352 1.00 93.25 459 ALA A O 1
ATOM 3521 N N . THR A 1 460 ? 32.637 3.541 -48.442 1.00 95.50 460 THR A N 1
ATOM 3522 C CA . THR A 1 460 ? 33.668 4.451 -47.931 1.00 95.50 460 THR A CA 1
ATOM 3523 C C . THR A 1 460 ? 34.034 4.141 -46.481 1.00 95.50 460 THR A C 1
ATOM 3525 O O . THR A 1 460 ? 35.218 4.044 -46.158 1.00 95.50 460 THR A O 1
ATOM 3528 N N . LEU A 1 461 ? 33.035 3.939 -45.619 1.00 95.62 461 LEU A N 1
ATOM 3529 C CA . LEU A 1 461 ? 33.222 3.583 -44.215 1.00 95.62 461 LEU A CA 1
ATOM 3530 C C . LEU A 1 461 ? 33.936 2.236 -44.071 1.00 95.62 461 LEU A C 1
ATOM 3532 O O . LEU A 1 461 ? 34.899 2.133 -43.314 1.00 95.62 461 LEU A O 1
ATOM 3536 N N . ARG A 1 462 ? 33.512 1.234 -44.850 1.00 95.25 462 ARG A N 1
ATOM 3537 C CA . ARG A 1 462 ? 34.135 -0.094 -44.885 1.00 95.25 462 ARG A CA 1
ATOM 3538 C C . ARG A 1 462 ? 35.609 -0.016 -45.268 1.00 95.25 462 ARG A C 1
ATOM 3540 O O . ARG A 1 462 ? 36.451 -0.499 -44.523 1.00 95.25 462 ARG A O 1
ATOM 3547 N N . ALA A 1 463 ? 35.934 0.636 -46.384 1.00 94.50 463 ALA A N 1
ATOM 3548 C CA . ALA A 1 463 ? 37.321 0.746 -46.834 1.00 94.50 463 ALA A CA 1
ATOM 3549 C C . ALA A 1 463 ? 38.198 1.528 -45.845 1.00 94.50 463 ALA A C 1
ATOM 3551 O O . ALA A 1 463 ? 39.378 1.215 -45.700 1.00 94.50 463 ALA A O 1
ATOM 3552 N N . TYR A 1 464 ? 37.636 2.533 -45.164 1.00 96.12 464 TYR A N 1
ATOM 3553 C CA . TYR A 1 464 ? 38.337 3.275 -44.119 1.00 96.12 464 TYR A CA 1
ATOM 3554 C C . TYR A 1 464 ? 38.695 2.391 -42.919 1.00 96.12 464 TYR A C 1
ATOM 3556 O O . TYR A 1 464 ? 39.845 2.408 -42.482 1.00 96.12 464 TYR A O 1
ATOM 3564 N N . LEU A 1 465 ? 37.741 1.602 -42.418 1.00 95.06 465 LEU A N 1
ATOM 3565 C CA . LEU A 1 465 ? 37.951 0.717 -41.269 1.00 95.06 465 LEU A CA 1
ATOM 3566 C C . LEU A 1 465 ? 38.854 -0.479 -41.611 1.00 95.06 465 LEU A C 1
ATOM 3568 O O . LEU A 1 465 ? 39.760 -0.776 -40.841 1.00 95.06 465 LEU A O 1
ATOM 3572 N N . GLU A 1 466 ? 38.692 -1.088 -42.792 1.00 94.06 466 GLU A N 1
ATOM 3573 C CA . GLU A 1 466 ? 39.562 -2.170 -43.293 1.00 94.06 466 GLU A CA 1
ATOM 3574 C C . GLU A 1 466 ? 41.009 -1.719 -43.548 1.00 94.06 466 GLU A C 1
ATOM 3576 O O . GLU A 1 466 ? 41.912 -2.547 -43.565 1.00 94.06 466 GLU A O 1
ATOM 3581 N N . SER A 1 467 ? 41.240 -0.419 -43.760 1.00 94.44 467 SER A N 1
ATOM 3582 C CA . SER A 1 467 ? 42.583 0.147 -43.950 1.00 94.44 467 SER A CA 1
ATOM 3583 C C . SER A 1 467 ? 43.192 0.652 -42.636 1.00 94.44 467 SER A C 1
ATOM 3585 O O . SER A 1 467 ? 43.894 1.665 -42.643 1.00 94.44 467 SER A O 1
ATOM 3587 N N . ASP A 1 468 ? 42.856 0.027 -41.504 1.00 92.81 468 ASP A N 1
ATOM 3588 C CA . ASP A 1 468 ? 43.305 0.411 -40.157 1.00 92.81 468 ASP A CA 1
ATOM 3589 C C . ASP A 1 468 ? 43.083 1.901 -39.845 1.00 92.81 468 ASP A C 1
ATOM 3591 O O . ASP A 1 468 ? 43.894 2.565 -39.199 1.00 92.81 468 ASP A O 1
ATOM 3595 N N . CYS A 1 469 ? 41.966 2.459 -40.326 1.00 93.69 469 CYS A N 1
ATOM 3596 C CA . CYS A 1 469 ? 41.615 3.874 -40.165 1.00 93.69 469 CYS A CA 1
ATOM 3597 C C . CYS A 1 469 ? 42.586 4.853 -40.870 1.00 93.69 469 CYS A C 1
ATOM 3599 O O . CYS A 1 469 ? 42.630 6.043 -40.534 1.00 93.69 469 CYS A O 1
ATOM 3601 N N . SER A 1 470 ? 43.349 4.391 -41.869 1.00 94.06 470 SER A N 1
ATOM 3602 C CA . SER A 1 470 ? 44.249 5.212 -42.687 1.00 94.06 470 SER A CA 1
ATOM 3603 C C . SER A 1 470 ? 43.515 5.881 -43.850 1.00 94.06 470 SER A C 1
ATOM 3605 O O . SER A 1 470 ? 43.055 5.230 -44.790 1.00 94.06 470 SER A O 1
ATOM 3607 N N . LEU A 1 471 ? 43.468 7.219 -43.837 1.00 92.44 471 LEU A N 1
ATOM 3608 C CA . LEU A 1 471 ? 42.851 8.008 -44.912 1.00 92.44 471 LEU A CA 1
ATOM 3609 C C . LEU A 1 471 ? 43.540 7.798 -46.267 1.00 92.44 471 LEU A C 1
ATOM 3611 O O . LEU A 1 471 ? 42.869 7.747 -47.292 1.00 92.44 471 LEU A O 1
ATOM 3615 N N . ASN A 1 472 ? 44.870 7.685 -46.284 1.00 91.94 472 ASN A N 1
ATOM 3616 C CA . ASN A 1 472 ? 45.624 7.559 -47.532 1.00 91.94 472 ASN A CA 1
ATOM 3617 C C . ASN A 1 472 ? 45.432 6.177 -48.165 1.00 91.94 472 ASN A C 1
ATOM 3619 O O . ASN A 1 472 ? 45.159 6.092 -49.361 1.00 91.94 472 ASN A O 1
ATOM 3623 N N . ALA A 1 473 ? 45.508 5.113 -47.361 1.00 92.31 473 ALA A N 1
ATOM 3624 C CA . ALA A 1 473 ? 45.318 3.748 -47.843 1.00 92.31 473 ALA A CA 1
ATOM 3625 C C . ALA A 1 473 ? 43.874 3.516 -48.327 1.00 92.31 473 ALA A C 1
ATOM 3627 O O . ALA A 1 473 ? 43.663 2.986 -49.417 1.00 92.31 473 ALA A O 1
ATOM 3628 N N . ALA A 1 474 ? 42.878 4.015 -47.589 1.00 93.94 474 ALA A N 1
ATOM 3629 C CA . ALA A 1 474 ? 41.476 3.914 -47.989 1.00 93.94 474 ALA A CA 1
ATOM 3630 C C . ALA A 1 474 ? 41.155 4.727 -49.258 1.00 93.94 474 ALA A C 1
ATOM 3632 O O . ALA A 1 474 ? 40.401 4.267 -50.116 1.00 93.94 474 ALA A O 1
ATOM 3633 N N . ALA A 1 475 ? 41.748 5.919 -49.412 1.00 93.94 475 ALA A N 1
ATOM 3634 C CA . ALA A 1 475 ? 41.591 6.748 -50.608 1.00 93.94 475 ALA A CA 1
ATOM 3635 C C . ALA A 1 475 ? 42.173 6.065 -51.859 1.00 93.94 475 ALA A C 1
ATOM 3637 O O . ALA A 1 475 ? 41.518 6.048 -52.901 1.00 93.94 475 ALA A O 1
ATOM 3638 N N . GLN A 1 476 ? 43.353 5.442 -51.738 1.00 93.06 476 GLN A N 1
ATOM 3639 C CA . GLN A 1 476 ? 43.954 4.635 -52.805 1.00 93.06 476 GLN A CA 1
ATOM 3640 C C . GLN A 1 476 ? 43.085 3.419 -53.154 1.00 93.06 476 GLN A C 1
ATOM 3642 O O . GLN A 1 476 ? 42.779 3.211 -54.325 1.00 93.06 476 GLN A O 1
ATOM 3647 N N . ARG A 1 477 ? 42.613 2.668 -52.148 1.00 93.31 477 ARG A N 1
ATOM 3648 C CA . ARG A 1 477 ? 41.755 1.481 -52.332 1.00 93.31 477 ARG A CA 1
ATOM 3649 C C . ARG A 1 477 ? 40.444 1.803 -53.052 1.00 93.31 477 ARG A C 1
ATOM 3651 O O . ARG A 1 477 ? 39.974 1.002 -53.849 1.00 93.31 477 ARG A O 1
ATOM 3658 N N . LEU A 1 478 ? 39.871 2.980 -52.804 1.00 93.38 478 LEU A N 1
ATOM 3659 C CA . LEU A 1 478 ? 38.647 3.450 -53.462 1.00 93.38 478 LEU A CA 1
ATOM 3660 C C . LEU A 1 478 ? 38.896 4.258 -54.743 1.00 93.38 478 LEU A C 1
ATOM 3662 O O . LEU A 1 478 ? 37.932 4.705 -55.359 1.00 93.38 478 LEU A O 1
ATOM 3666 N N . SER A 1 479 ? 40.157 4.473 -55.136 1.00 93.19 479 SER A N 1
ATOM 3667 C CA . SER A 1 479 ? 40.537 5.329 -56.272 1.00 93.19 479 SER A CA 1
ATOM 3668 C C . SER A 1 479 ? 39.912 6.734 -56.215 1.00 93.19 479 SER A C 1
ATOM 3670 O O . SER A 1 479 ? 39.486 7.290 -57.226 1.00 93.19 479 SER A O 1
ATOM 3672 N N . VAL A 1 480 ? 39.848 7.328 -55.019 1.00 93.50 480 VAL A N 1
ATOM 3673 C CA . VAL A 1 480 ? 39.353 8.697 -54.794 1.00 93.50 480 VAL A CA 1
ATOM 3674 C C . VAL A 1 480 ? 40.427 9.568 -54.157 1.00 93.50 480 VAL A C 1
ATOM 3676 O O . VAL A 1 480 ? 41.351 9.091 -53.506 1.00 93.50 480 VAL A O 1
ATOM 3679 N N . HIS A 1 481 ? 40.296 10.885 -54.287 1.00 92.25 481 HIS A N 1
ATOM 3680 C CA . HIS A 1 481 ? 41.207 11.810 -53.623 1.00 92.25 481 HIS A CA 1
ATOM 3681 C C . HIS A 1 481 ? 40.963 11.854 -52.098 1.00 92.25 481 HIS A C 1
ATOM 3683 O O . HIS A 1 481 ? 39.815 11.851 -51.646 1.00 92.25 481 HIS A O 1
ATOM 3689 N N . HIS A 1 482 ? 42.022 11.988 -51.286 1.00 88.38 482 HIS A N 1
ATOM 3690 C CA . HIS A 1 482 ? 41.934 11.997 -49.811 1.00 88.38 482 HIS A CA 1
ATOM 3691 C C . HIS A 1 482 ? 40.963 13.059 -49.252 1.00 88.38 482 HIS A C 1
ATOM 3693 O O . HIS A 1 482 ? 40.287 12.828 -48.251 1.00 88.38 482 HIS A O 1
ATOM 3699 N N . LYS A 1 483 ? 40.849 14.224 -49.914 1.00 91.00 483 LYS A N 1
ATOM 3700 C CA . LYS A 1 483 ? 39.877 15.276 -49.546 1.00 91.00 483 LYS A CA 1
ATOM 3701 C C . LYS A 1 483 ? 38.430 14.796 -49.689 1.00 91.00 483 LYS A C 1
ATOM 3703 O O . LYS A 1 483 ? 37.617 15.071 -48.813 1.00 91.00 483 LYS A O 1
ATOM 3708 N N . THR A 1 484 ? 38.133 14.057 -50.756 1.00 92.25 484 THR A N 1
ATOM 3709 C CA . THR A 1 484 ? 36.806 13.484 -51.013 1.00 92.25 484 THR A CA 1
ATOM 3710 C C . THR A 1 484 ? 36.477 12.404 -49.990 1.00 92.25 484 THR A C 1
ATOM 3712 O O . THR A 1 484 ? 35.371 12.388 -49.458 1.00 92.25 484 THR A O 1
ATOM 3715 N N . LEU A 1 485 ? 37.449 11.549 -49.651 1.00 92.69 485 LEU A N 1
ATOM 3716 C CA . LEU A 1 485 ? 37.290 10.548 -48.595 1.00 92.69 485 LEU A CA 1
ATOM 3717 C C . LEU A 1 485 ? 36.971 11.209 -47.246 1.00 92.69 485 LEU A C 1
ATOM 3719 O O . LEU A 1 485 ? 36.004 10.839 -46.588 1.00 92.69 485 LEU A O 1
ATOM 3723 N N . ARG A 1 486 ? 37.738 12.239 -46.866 1.00 93.31 486 ARG A N 1
ATOM 3724 C CA . ARG A 1 486 ? 37.521 12.984 -45.619 1.00 93.31 486 ARG A CA 1
ATOM 3725 C C . ARG A 1 486 ? 36.153 13.662 -45.576 1.00 93.31 486 ARG A C 1
ATOM 3727 O O . ARG A 1 486 ? 35.493 13.608 -44.547 1.00 93.31 486 ARG A O 1
ATOM 3734 N N . TYR A 1 487 ? 35.707 14.249 -46.686 1.00 94.44 487 TYR A N 1
ATOM 3735 C CA . TYR A 1 487 ? 34.357 14.806 -46.793 1.00 94.44 487 TYR A CA 1
ATOM 3736 C C . TYR A 1 487 ? 33.279 13.739 -46.547 1.00 94.44 487 TYR A C 1
ATOM 3738 O O . TYR A 1 487 ? 32.376 13.952 -45.743 1.00 94.44 487 TYR A O 1
ATOM 3746 N N . ARG A 1 488 ? 33.406 12.564 -47.177 1.00 94.75 488 ARG A N 1
ATOM 3747 C CA . ARG A 1 488 ? 32.470 11.446 -46.984 1.00 94.75 488 ARG A CA 1
ATOM 3748 C C . ARG A 1 488 ? 32.463 10.934 -45.540 1.00 94.75 488 ARG A C 1
ATOM 3750 O O . ARG A 1 488 ? 31.388 10.707 -45.001 1.00 94.75 488 ARG A O 1
ATOM 3757 N N . LEU A 1 489 ? 33.626 10.804 -44.898 1.00 94.62 489 LEU A N 1
ATOM 3758 C CA . LEU A 1 489 ? 33.729 10.385 -43.491 1.00 94.62 489 LEU A CA 1
ATOM 3759 C C . LEU A 1 489 ? 33.128 11.412 -42.526 1.00 94.62 489 LEU A C 1
ATOM 3761 O O . LEU A 1 489 ? 32.414 11.025 -41.605 1.00 94.62 489 LEU A O 1
ATOM 3765 N N . ASN A 1 490 ? 33.341 12.709 -42.766 1.00 94.50 490 ASN A N 1
ATOM 3766 C CA . ASN A 1 490 ? 32.677 13.761 -41.994 1.00 94.50 490 ASN A CA 1
ATOM 3767 C C . ASN A 1 490 ? 31.155 13.674 -42.151 1.00 94.50 490 ASN A C 1
ATOM 3769 O O . ASN A 1 490 ? 30.432 13.738 -41.162 1.00 94.50 490 ASN A O 1
ATOM 3773 N N . ARG A 1 491 ? 30.670 13.445 -43.378 1.00 94.69 491 ARG A N 1
ATOM 3774 C CA . ARG A 1 491 ? 29.238 13.286 -43.641 1.00 94.69 491 ARG A CA 1
ATOM 3775 C C . ARG A 1 491 ? 28.644 12.063 -42.940 1.00 94.69 491 ARG A C 1
ATOM 3777 O O . ARG A 1 491 ? 27.542 12.147 -42.412 1.00 94.69 491 ARG A O 1
ATOM 3784 N N . ILE A 1 492 ? 29.373 10.948 -42.897 1.00 95.12 492 ILE A N 1
ATOM 3785 C CA . ILE A 1 492 ? 28.983 9.764 -42.118 1.00 95.12 492 ILE A CA 1
ATOM 3786 C C . ILE A 1 492 ? 28.876 10.116 -40.629 1.00 95.12 492 ILE A C 1
ATOM 3788 O O . ILE A 1 492 ? 27.881 9.762 -40.000 1.00 95.12 492 ILE A O 1
ATOM 3792 N N . GLY A 1 493 ? 29.849 10.848 -40.078 1.00 93.50 493 GLY A N 1
ATOM 3793 C CA . GLY A 1 493 ? 29.804 11.324 -38.692 1.00 93.50 493 GLY A CA 1
ATOM 3794 C C . GLY A 1 493 ? 28.596 12.224 -38.408 1.00 93.50 493 GLY A C 1
ATOM 3795 O O . GLY A 1 493 ? 27.925 12.046 -37.399 1.00 93.50 493 GLY A O 1
ATOM 3796 N N . GLU A 1 494 ? 28.245 13.129 -39.327 1.00 94.06 494 GLU A N 1
ATOM 3797 C CA . GLU A 1 494 ? 27.044 13.974 -39.217 1.00 94.06 494 GLU A CA 1
ATOM 3798 C C . GLU A 1 494 ? 25.742 13.158 -39.223 1.00 94.06 494 GLU A C 1
ATOM 3800 O O . GLU A 1 494 ? 24.848 13.420 -38.419 1.00 94.06 494 GLU A O 1
ATOM 3805 N N . LEU A 1 495 ? 25.627 12.172 -40.120 1.00 93.38 495 LEU A N 1
ATOM 3806 C CA . LEU A 1 495 ? 24.421 11.348 -40.271 1.00 93.38 495 LEU A CA 1
ATOM 3807 C C . LEU A 1 495 ? 24.214 10.384 -39.096 1.00 93.38 495 LEU A C 1
ATOM 3809 O O . LEU A 1 495 ? 23.082 10.157 -38.679 1.00 93.38 495 LEU A O 1
ATOM 3813 N N . THR A 1 496 ? 25.299 9.818 -38.567 1.00 90.44 496 THR A N 1
ATOM 3814 C CA . THR A 1 496 ? 25.264 8.802 -37.496 1.00 90.44 496 THR A CA 1
ATOM 3815 C C . THR A 1 496 ? 25.441 9.383 -36.096 1.00 90.44 496 THR A C 1
ATOM 3817 O O . THR A 1 496 ? 25.195 8.692 -35.112 1.00 90.44 496 THR A O 1
ATOM 3820 N N . ARG A 1 497 ? 25.883 10.644 -35.991 1.00 90.31 497 ARG A N 1
ATOM 3821 C CA . ARG A 1 497 ? 26.356 11.287 -34.752 1.00 90.31 497 ARG A CA 1
ATOM 3822 C C . ARG A 1 497 ? 27.541 10.569 -34.086 1.00 90.31 497 ARG A C 1
ATOM 3824 O O . ARG A 1 497 ? 27.791 10.789 -32.904 1.00 90.31 497 ARG A O 1
ATOM 3831 N N . LEU A 1 498 ? 28.269 9.733 -34.827 1.00 89.69 498 LEU A N 1
ATOM 3832 C CA . LEU A 1 498 ? 29.471 9.047 -34.349 1.00 89.69 498 LEU A CA 1
ATOM 3833 C C . LEU A 1 498 ? 30.721 9.903 -34.574 1.00 89.69 498 LEU A C 1
ATOM 3835 O O . LEU A 1 498 ? 30.894 10.498 -35.641 1.00 89.69 498 LEU A O 1
ATOM 3839 N N . ASP A 1 499 ? 31.648 9.894 -33.615 1.00 91.44 499 ASP A N 1
ATOM 3840 C CA . ASP A 1 499 ? 32.986 10.451 -33.795 1.00 91.44 499 ASP A CA 1
ATOM 3841 C C . ASP A 1 499 ? 33.974 9.334 -34.147 1.00 91.44 499 ASP A C 1
ATOM 3843 O O . ASP A 1 499 ? 34.557 8.688 -33.279 1.00 91.44 499 ASP A O 1
ATOM 3847 N N . LEU A 1 500 ? 34.240 9.141 -35.444 1.00 91.75 500 LEU A N 1
ATOM 3848 C CA . LEU A 1 500 ? 35.159 8.104 -35.942 1.00 91.75 500 LEU A CA 1
ATOM 3849 C C . LEU A 1 500 ? 36.616 8.261 -35.445 1.00 91.75 500 LEU A C 1
ATOM 3851 O O . LEU A 1 500 ? 37.448 7.374 -35.655 1.00 91.75 500 LEU A O 1
ATOM 3855 N N . ARG A 1 501 ? 36.962 9.346 -34.743 1.00 88.94 501 ARG A N 1
ATOM 3856 C CA . ARG A 1 501 ? 38.253 9.479 -34.045 1.00 88.94 501 ARG A CA 1
ATOM 3857 C C . ARG A 1 501 ? 38.281 8.705 -32.725 1.00 88.94 501 ARG A C 1
ATOM 3859 O O . ARG A 1 501 ? 39.363 8.310 -32.286 1.00 88.94 501 ARG A O 1
ATOM 3866 N N . ARG A 1 502 ? 37.127 8.414 -32.120 1.00 89.75 502 ARG A N 1
ATOM 3867 C CA . ARG A 1 502 ? 36.998 7.600 -30.904 1.00 89.75 502 ARG A CA 1
ATOM 3868 C C . ARG A 1 502 ? 36.993 6.112 -31.241 1.00 89.75 502 ARG A C 1
ATOM 3870 O O . ARG A 1 502 ? 36.310 5.672 -32.158 1.00 89.75 502 ARG A O 1
ATOM 3877 N N . HIS A 1 503 ? 37.750 5.324 -30.477 1.00 87.44 503 HIS A N 1
ATOM 3878 C CA . HIS A 1 503 ? 37.823 3.872 -30.677 1.00 87.44 503 HIS A CA 1
ATOM 3879 C C . HIS A 1 503 ? 36.455 3.191 -30.528 1.00 87.44 503 HIS A C 1
ATOM 3881 O O . HIS A 1 503 ? 36.090 2.374 -31.365 1.00 87.44 503 HIS A O 1
ATOM 3887 N N . GLU A 1 504 ? 35.695 3.573 -29.504 1.00 83.25 504 GLU A N 1
ATOM 3888 C CA . GLU A 1 504 ? 34.361 3.039 -29.218 1.00 83.25 504 GLU A CA 1
ATOM 3889 C C . GLU A 1 504 ? 33.394 3.209 -30.401 1.00 83.25 504 GLU A C 1
ATOM 3891 O O . GLU A 1 504 ? 32.766 2.247 -30.838 1.00 83.25 504 GLU A O 1
ATOM 3896 N N . ASP A 1 505 ? 33.351 4.403 -30.993 1.00 89.88 505 ASP A N 1
ATOM 3897 C CA . ASP A 1 505 ? 32.493 4.703 -32.143 1.00 89.88 505 ASP A CA 1
ATOM 3898 C C . ASP A 1 505 ? 32.940 3.961 -33.409 1.00 89.88 505 ASP A C 1
ATOM 3900 O O . ASP A 1 505 ? 32.104 3.467 -34.169 1.00 89.88 505 ASP A O 1
ATOM 3904 N N . ARG A 1 506 ? 34.256 3.810 -33.619 1.00 92.50 506 ARG A N 1
ATOM 3905 C CA . ARG A 1 506 ? 34.783 2.976 -34.711 1.00 92.50 506 ARG A CA 1
ATOM 3906 C C . ARG A 1 506 ? 34.406 1.515 -34.547 1.00 92.50 506 ARG A C 1
ATOM 3908 O O . ARG A 1 506 ? 34.015 0.887 -35.523 1.00 92.50 506 ARG A O 1
ATOM 3915 N N . PHE A 1 507 ? 34.514 0.982 -33.333 1.00 89.38 507 PHE A N 1
ATOM 3916 C CA . PHE A 1 507 ? 34.144 -0.398 -33.046 1.00 89.38 507 PHE A CA 1
ATOM 3917 C C . PHE A 1 507 ? 32.647 -0.632 -33.278 1.00 89.38 507 PHE A C 1
ATOM 3919 O O . PHE A 1 507 ? 32.281 -1.612 -33.922 1.00 89.38 507 PHE A O 1
ATOM 3926 N N . ARG A 1 508 ? 31.783 0.300 -32.845 1.00 89.00 508 ARG A N 1
ATOM 3927 C CA . ARG A 1 508 ? 30.338 0.256 -33.132 1.00 89.00 508 ARG A CA 1
ATOM 3928 C C . ARG A 1 508 ? 30.055 0.210 -34.634 1.00 89.00 508 ARG A C 1
ATOM 3930 O O . ARG A 1 508 ? 29.285 -0.633 -35.091 1.00 89.00 508 ARG A O 1
ATOM 3937 N N . ALA A 1 509 ? 30.694 1.094 -35.399 1.00 91.31 509 ALA A N 1
ATOM 3938 C CA . ALA A 1 509 ? 30.543 1.154 -36.849 1.00 91.31 509 ALA A CA 1
ATOM 3939 C C . ALA A 1 509 ? 31.063 -0.116 -37.552 1.00 91.31 509 ALA A C 1
ATOM 3941 O O . ALA A 1 509 ? 30.377 -0.649 -38.425 1.00 91.31 509 ALA A O 1
ATOM 3942 N N . ASP A 1 510 ? 32.235 -0.625 -37.158 1.00 91.88 510 ASP A N 1
ATOM 3943 C CA . ASP A 1 510 ? 32.820 -1.852 -37.719 1.00 91.88 510 ASP A CA 1
ATOM 3944 C C . ASP A 1 510 ? 31.940 -3.072 -37.439 1.00 91.88 510 ASP A C 1
ATOM 3946 O O . ASP A 1 510 ? 31.631 -3.850 -38.341 1.00 91.88 510 ASP A O 1
ATOM 3950 N N . LEU A 1 511 ? 31.459 -3.210 -36.201 1.00 90.12 511 LEU A N 1
ATOM 3951 C CA . LEU A 1 511 ? 30.569 -4.302 -35.830 1.00 90.12 511 LEU A CA 1
ATOM 3952 C C . LEU A 1 511 ? 29.261 -4.251 -36.626 1.00 90.12 511 LEU A C 1
ATOM 3954 O O . LEU A 1 511 ? 28.845 -5.272 -37.171 1.00 90.12 511 LEU A O 1
ATOM 3958 N N . ALA A 1 512 ? 28.639 -3.075 -36.755 1.00 90.69 512 ALA A N 1
ATOM 3959 C CA . ALA A 1 512 ? 27.432 -2.917 -37.563 1.00 90.69 512 ALA A CA 1
ATOM 3960 C C . ALA A 1 512 ? 27.675 -3.284 -39.040 1.00 90.69 512 ALA A C 1
ATOM 3962 O O . ALA A 1 512 ? 26.837 -3.940 -39.657 1.00 90.69 512 ALA A O 1
ATOM 3963 N N . LEU A 1 513 ? 28.838 -2.942 -39.608 1.00 92.00 513 LEU A N 1
ATOM 3964 C CA . LEU A 1 513 ? 29.201 -3.334 -40.974 1.00 92.00 513 LEU A CA 1
ATOM 3965 C C . LEU A 1 513 ? 29.369 -4.846 -41.141 1.00 92.00 513 LEU A C 1
ATOM 3967 O O . LEU A 1 513 ? 28.976 -5.377 -42.184 1.00 92.00 513 LEU A O 1
ATOM 3971 N N . ARG A 1 514 ? 29.957 -5.528 -40.151 1.00 89.38 514 ARG A N 1
ATOM 3972 C CA . ARG A 1 514 ? 30.111 -6.992 -40.148 1.00 89.38 514 ARG A CA 1
ATOM 3973 C C . ARG A 1 514 ? 28.760 -7.686 -40.028 1.00 89.38 514 ARG A C 1
ATOM 3975 O O . ARG A 1 514 ? 28.480 -8.608 -40.786 1.00 89.38 514 ARG A O 1
ATOM 3982 N N . ILE A 1 515 ? 27.900 -7.206 -39.130 1.00 88.38 515 ILE A N 1
ATOM 3983 C CA . ILE A 1 515 ? 26.535 -7.719 -38.972 1.00 88.38 515 ILE A CA 1
ATOM 3984 C C . ILE A 1 515 ? 25.747 -7.550 -40.277 1.00 88.38 515 ILE A C 1
ATOM 3986 O O . ILE A 1 515 ? 25.114 -8.501 -40.735 1.00 88.38 515 ILE A O 1
ATOM 3990 N N . LEU A 1 516 ? 25.824 -6.374 -40.909 1.00 88.50 516 LEU A N 1
ATOM 3991 C CA . LEU A 1 516 ? 25.171 -6.102 -42.191 1.00 88.50 516 LEU A CA 1
ATOM 3992 C C . LEU A 1 516 ? 25.654 -7.057 -43.296 1.00 88.50 516 LEU A C 1
ATOM 3994 O O . LEU A 1 516 ? 24.846 -7.524 -44.089 1.00 88.50 516 LEU A O 1
ATOM 3998 N N . GLN A 1 517 ? 26.950 -7.383 -43.348 1.00 85.75 517 GLN A N 1
ATOM 3999 C CA . GLN A 1 517 ? 27.477 -8.354 -44.318 1.00 85.75 517 GLN A CA 1
ATOM 4000 C C . GLN A 1 517 ? 26.900 -9.752 -44.115 1.00 85.75 517 GLN A C 1
ATOM 4002 O O . GLN A 1 517 ? 26.491 -10.385 -45.086 1.00 85.75 517 GLN A O 1
ATOM 4007 N N . VAL A 1 518 ? 26.864 -10.224 -42.869 1.00 80.88 518 VAL A N 1
ATOM 4008 C CA . VAL A 1 518 ? 26.329 -11.551 -42.540 1.00 80.88 518 VAL A CA 1
ATOM 4009 C C . VAL A 1 518 ? 24.828 -11.610 -42.831 1.00 80.88 518 VAL A C 1
ATOM 4011 O O . VAL A 1 518 ? 24.363 -12.587 -43.403 1.00 80.88 518 VAL A O 1
ATOM 4014 N N . SER A 1 519 ? 24.095 -10.537 -42.527 1.00 73.56 519 SER A N 1
ATOM 4015 C CA . SER A 1 519 ? 22.639 -10.459 -42.716 1.00 73.56 519 SER A CA 1
ATOM 4016 C C . SER A 1 519 ? 22.210 -10.321 -44.182 1.00 73.56 519 SER A C 1
ATOM 4018 O O . SER A 1 519 ? 21.091 -10.684 -44.507 1.00 73.56 519 SER A O 1
ATOM 4020 N N . CYS A 1 520 ? 23.072 -9.800 -45.065 1.00 59.88 520 CYS A N 1
ATOM 4021 C CA . CYS A 1 520 ? 22.826 -9.749 -46.515 1.00 59.88 520 CYS A CA 1
ATOM 4022 C C . CYS A 1 520 ? 23.318 -10.999 -47.271 1.00 59.88 520 CYS A C 1
ATOM 4024 O O . CYS A 1 520 ? 23.089 -11.098 -48.474 1.00 59.88 520 CYS A O 1
ATOM 4026 N N . SER A 1 521 ? 24.061 -11.894 -46.609 1.00 41.62 521 SER A N 1
ATOM 4027 C CA . SER A 1 521 ? 24.603 -13.126 -47.211 1.00 41.62 521 SER A CA 1
ATOM 4028 C C . SER A 1 521 ? 23.754 -14.370 -46.905 1.00 41.62 521 SER A C 1
ATOM 4030 O O . SER A 1 521 ? 24.099 -15.462 -47.358 1.00 41.62 521 SER A O 1
ATOM 4032 N N . ALA A 1 522 ? 22.676 -14.198 -46.137 1.00 37.69 522 ALA A N 1
ATOM 4033 C CA . ALA A 1 522 ? 21.587 -15.148 -45.924 1.00 37.69 522 ALA A CA 1
ATOM 4034 C C . ALA A 1 522 ? 20.353 -14.650 -46.685 1.00 37.69 522 ALA A C 1
ATOM 4036 O O . ALA A 1 522 ? 19.594 -15.512 -47.180 1.00 37.69 522 ALA A O 1
#

pLDDT: mean 85.58, std 9.32, range [37.69, 97.19]